Protein AF-0000000084588508 (afdb_homodimer)

Structure (mmCIF, N/CA/C/O backbone):
data_AF-0000000084588508-model_v1
#
loop_
_entity.id
_entity.type
_entity.pdbx_description
1 polymer 'Branched-chain alpha-keto acid dehydrogenase E1-alpha subunit'
#
loop_
_atom_site.group_PDB
_atom_site.id
_atom_site.type_symbol
_atom_site.label_atom_id
_atom_site.label_alt_id
_atom_site.label_comp_id
_atom_site.label_asym_id
_atom_site.label_entity_id
_atom_site.label_seq_id
_atom_site.pdbx_PDB_ins_code
_atom_site.Cartn_x
_atom_site.Cartn_y
_atom_site.Cartn_z
_atom_site.occupancy
_atom_site.B_iso_or_equiv
_atom_site.auth_seq_id
_atom_site.auth_comp_id
_atom_site.auth_asym_id
_atom_site.auth_atom_id
_atom_site.pdbx_PDB_model_num
ATOM 1 N N . MET A 1 1 ? 39.125 -33.344 29.516 1 27.39 1 MET A N 1
ATOM 2 C CA . MET A 1 1 ? 38.094 -32.531 30.172 1 27.39 1 MET A CA 1
ATOM 3 C C . MET A 1 1 ? 37.688 -31.375 29.266 1 27.39 1 MET A C 1
ATOM 5 O O . MET A 1 1 ? 38.312 -30.328 29.234 1 27.39 1 MET A O 1
ATOM 9 N N . TYR A 1 2 ? 37.188 -31.625 28.031 1 29.67 2 TYR A N 1
ATOM 10 C CA . TYR A 1 2 ? 36.844 -30.734 26.938 1 29.67 2 TYR A CA 1
ATOM 11 C C . TYR A 1 2 ? 35.656 -29.844 27.297 1 29.67 2 TYR A C 1
ATOM 13 O O . TYR A 1 2 ? 34.562 -30.344 27.547 1 29.67 2 TYR A O 1
ATOM 21 N N . ASP A 1 3 ? 35.969 -28.688 28.031 1 30 3 ASP A N 1
ATOM 22 C CA . ASP A 1 3 ? 35 -27.672 28.484 1 30 3 ASP A CA 1
ATOM 23 C C . ASP A 1 3 ? 34.25 -27.078 27.297 1 30 3 ASP A C 1
ATOM 25 O O . ASP A 1 3 ? 34.844 -26.484 26.406 1 30 3 ASP A O 1
ATOM 29 N N . GLY A 1 4 ? 33.219 -27.719 26.781 1 28.28 4 GLY A N 1
ATOM 30 C CA . GLY A 1 4 ? 32.281 -27.281 25.75 1 28.28 4 GLY A CA 1
ATOM 31 C C . GLY A 1 4 ? 31.672 -25.922 26.047 1 28.28 4 GLY A C 1
ATOM 32 O O . GLY A 1 4 ? 30.797 -25.797 26.906 1 28.28 4 GLY A O 1
ATOM 33 N N . MET A 1 5 ? 32.5 -24.828 25.969 1 29.69 5 MET A N 1
ATOM 34 C CA . MET A 1 5 ? 31.969 -23.469 26.078 1 29.69 5 MET A CA 1
ATOM 35 C C . MET A 1 5 ? 30.766 -23.266 25.156 1 29.69 5 MET A C 1
ATOM 37 O O . MET A 1 5 ? 30.891 -23.391 23.938 1 29.69 5 MET A O 1
ATOM 41 N N . GLN A 1 6 ? 29.609 -23.578 25.609 1 28.7 6 GLN A N 1
ATOM 42 C CA . GLN A 1 6 ? 28.359 -23.234 24.953 1 28.7 6 GLN A CA 1
ATOM 43 C C . GLN A 1 6 ? 28.281 -21.75 24.641 1 28.7 6 GLN A C 1
ATOM 45 O O . GLN A 1 6 ? 28.266 -20.922 25.547 1 28.7 6 GLN A O 1
ATOM 50 N N . LEU A 1 7 ? 28.828 -21.234 23.578 1 26.86 7 LEU A N 1
ATOM 51 C CA . LEU A 1 7 ? 28.625 -19.859 23.109 1 26.86 7 LEU A CA 1
ATOM 52 C C . LEU A 1 7 ? 27.141 -19.531 23.031 1 26.86 7 LEU A C 1
ATOM 54 O O . LEU A 1 7 ? 26.391 -20.172 22.312 1 26.86 7 LEU A O 1
ATOM 58 N N . ARG A 1 8 ? 26.594 -19.047 24.141 1 29.55 8 ARG A N 1
ATOM 59 C CA . ARG A 1 8 ? 25.297 -18.375 24.125 1 29.55 8 ARG A CA 1
ATOM 60 C C . ARG A 1 8 ? 25.234 -17.344 23 1 29.55 8 ARG A C 1
ATOM 62 O O . ARG A 1 8 ? 25.953 -16.328 23.047 1 29.55 8 ARG A O 1
ATOM 69 N N . ILE A 1 9 ? 25.125 -17.797 21.844 1 29.19 9 ILE A N 1
ATOM 70 C CA . ILE A 1 9 ? 24.781 -16.797 20.844 1 29.19 9 ILE A CA 1
ATOM 71 C C . ILE A 1 9 ? 23.641 -15.922 21.375 1 29.19 9 ILE A C 1
ATOM 73 O O . ILE A 1 9 ? 22.562 -16.422 21.719 1 29.19 9 ILE A O 1
ATOM 77 N N . SER A 1 10 ? 24 -14.898 22.062 1 28.86 10 SER A N 1
ATOM 78 C CA . SER A 1 10 ? 23.031 -13.859 22.422 1 28.86 10 SER A CA 1
ATOM 79 C C . SER A 1 10 ? 22.031 -13.617 21.297 1 28.86 10 SER A C 1
ATOM 81 O O . SER A 1 10 ? 22.422 -13.367 20.156 1 28.86 10 SER A O 1
ATOM 83 N N . CYS A 1 11 ? 21.047 -14.352 21.266 1 30.27 11 CYS A N 1
ATOM 84 C CA . CYS A 1 11 ? 19.891 -13.945 20.5 1 30.27 11 CYS A CA 1
ATOM 85 C C . CYS A 1 11 ? 19.703 -12.43 20.531 1 30.27 11 CYS A C 1
ATOM 87 O O . CYS A 1 11 ? 19.516 -11.852 21.609 1 30.27 11 CYS A O 1
ATOM 89 N N . SER A 1 12 ? 20.531 -11.656 19.812 1 33.53 12 SER A N 1
ATOM 90 C CA . SER A 1 12 ? 20.281 -10.227 19.703 1 33.53 12 SER A CA 1
ATOM 91 C C . SER A 1 12 ? 18.781 -9.922 19.812 1 33.53 12 SER A C 1
ATOM 93 O O . SER A 1 12 ? 17.969 -10.555 19.141 1 33.53 12 SER A O 1
ATOM 95 N N . ASN A 1 13 ? 18.266 -9.656 20.938 1 35.69 13 ASN A N 1
ATOM 96 C CA . ASN A 1 13 ? 16.984 -9.016 21.25 1 35.69 13 ASN A CA 1
ATOM 97 C C . ASN A 1 13 ? 16.516 -8.109 20.109 1 35.69 13 ASN A C 1
ATOM 99 O O . ASN A 1 13 ? 17.109 -7.051 19.875 1 35.69 13 ASN A O 1
ATOM 103 N N . SER A 1 14 ? 16.312 -8.57 18.969 1 41.28 14 SER A N 1
ATOM 104 C CA . SER A 1 14 ? 15.695 -7.73 17.953 1 41.28 14 SER A CA 1
ATOM 105 C C . SER A 1 14 ? 14.727 -6.73 18.578 1 41.28 14 SER A C 1
ATOM 107 O O . SER A 1 14 ? 13.672 -7.113 19.094 1 41.28 14 SER A O 1
ATOM 109 N N . THR A 1 15 ? 15.125 -5.867 19.453 1 47.62 15 THR A N 1
ATOM 110 C CA . THR A 1 15 ? 14.367 -4.738 19.984 1 47.62 15 THR A CA 1
ATOM 111 C C . THR A 1 15 ? 13.391 -4.199 18.938 1 47.62 15 THR A C 1
ATOM 113 O O . THR A 1 15 ? 13.797 -3.875 17.828 1 47.62 15 THR A O 1
ATOM 116 N N . SER A 1 16 ? 12.211 -4.648 18.953 1 58.59 16 SER A N 1
ATOM 117 C CA . SER A 1 16 ? 11.102 -4.211 18.125 1 58.59 16 SER A CA 1
ATOM 118 C C . SER A 1 16 ? 11.133 -2.701 17.906 1 58.59 16 SER A C 1
ATOM 120 O O . SER A 1 16 ? 11.086 -1.929 18.859 1 58.59 16 SER A O 1
ATOM 122 N N . VAL A 1 17 ? 11.609 -2.244 16.766 1 75.06 17 VAL A N 1
ATOM 123 C CA . VAL A 1 17 ? 11.633 -0.84 16.375 1 75.06 17 VAL A CA 1
ATOM 124 C C . VAL A 1 17 ? 10.211 -0.32 16.203 1 75.06 17 VAL A C 1
ATOM 126 O O . VAL A 1 17 ? 9.398 -0.93 15.508 1 75.06 17 VAL A O 1
ATOM 129 N N . MET A 1 18 ? 9.867 0.634 17.016 1 87.62 18 MET A N 1
ATOM 130 C CA . MET A 1 18 ? 8.523 1.213 16.984 1 87.62 18 MET A CA 1
ATOM 131 C C . MET A 1 18 ? 8.336 2.088 15.742 1 87.62 18 MET A C 1
ATOM 133 O O . MET A 1 18 ? 9.219 2.875 15.398 1 87.62 18 MET A O 1
ATOM 137 N N . GLU A 1 19 ? 7.238 1.854 15.062 1 93.81 19 GLU A N 1
ATOM 138 C CA . GLU A 1 19 ? 6.863 2.66 13.906 1 93.81 19 GLU A CA 1
ATOM 139 C C . GLU A 1 19 ? 5.449 3.209 14.047 1 93.81 19 GLU A C 1
ATOM 141 O O . GLU A 1 19 ? 4.578 2.557 14.625 1 93.81 19 GLU A O 1
ATOM 146 N N . LEU A 1 20 ? 5.258 4.418 13.672 1 97.38 20 LEU A N 1
ATOM 147 C CA . LEU A 1 20 ? 3.939 5.027 13.547 1 97.38 20 LEU A CA 1
ATOM 148 C C . LEU A 1 20 ? 3.697 5.52 12.125 1 97.38 20 LEU A C 1
ATOM 150 O O . LEU A 1 20 ? 4.52 6.25 11.57 1 97.38 20 LEU A O 1
ATOM 154 N N . THR A 1 21 ? 2.672 5.039 11.531 1 98.62 21 THR A N 1
ATOM 155 C CA . THR A 1 21 ? 2.262 5.516 10.211 1 98.62 21 THR A CA 1
ATOM 156 C C . THR A 1 21 ? 1.101 6.5 10.336 1 98.62 21 THR A C 1
ATOM 158 O O . THR A 1 21 ? 0.032 6.148 10.836 1 98.62 21 THR A O 1
ATOM 161 N N . ILE A 1 22 ? 1.321 7.715 9.883 1 98.94 22 ILE A N 1
ATOM 162 C CA . ILE A 1 22 ? 0.35 8.797 9.945 1 98.94 22 ILE A CA 1
ATOM 163 C C . ILE A 1 22 ? -0.125 9.148 8.539 1 98.94 22 ILE A C 1
ATOM 165 O O . ILE A 1 22 ? 0.679 9.227 7.609 1 98.94 22 ILE A O 1
ATOM 169 N N . ALA A 1 23 ? -1.487 9.383 8.398 1 98.94 23 ALA A N 1
ATOM 170 C CA . ALA A 1 23 ? -1.997 9.68 7.062 1 98.94 23 ALA A CA 1
ATOM 171 C C . ALA A 1 23 ? -2.963 10.859 7.098 1 98.94 23 ALA A C 1
ATOM 173 O O . ALA A 1 23 ? -3.504 11.203 8.156 1 98.94 23 ALA A O 1
ATOM 174 N N . SER A 1 24 ? -3.094 11.531 5.992 1 98.94 24 SER A N 1
ATOM 175 C CA . SER A 1 24 ? -4.047 12.602 5.719 1 98.94 24 SER A CA 1
ATOM 176 C C . SER A 1 24 ? -4.824 12.336 4.438 1 98.94 24 SER A C 1
ATOM 178 O O . SER A 1 24 ? -4.25 11.898 3.436 1 98.94 24 SER A O 1
ATOM 180 N N . PHE A 1 25 ? -6.145 12.57 4.516 1 98.94 25 PHE A N 1
ATOM 181 C CA . PHE A 1 25 ? -6.945 12.305 3.326 1 98.94 25 PHE A CA 1
ATOM 182 C C . PHE A 1 25 ? -8.172 13.203 3.285 1 98.94 25 PHE A C 1
ATOM 184 O O . PHE A 1 25 ? -9.125 12.992 4.039 1 98.94 25 PHE A O 1
ATOM 191 N N . ASN A 1 26 ? -8.125 14.211 2.396 1 98.94 26 ASN A N 1
ATOM 192 C CA . ASN A 1 26 ? -9.359 14.914 2.043 1 98.94 26 ASN A CA 1
ATOM 193 C C . ASN A 1 26 ? -10.266 14.047 1.174 1 98.94 26 ASN A C 1
ATOM 195 O O . ASN A 1 26 ? -9.906 13.703 0.046 1 98.94 26 ASN A O 1
ATOM 199 N N . ILE A 1 27 ? -11.445 13.727 1.693 1 98.75 27 ILE A N 1
ATOM 200 C CA . ILE A 1 27 ? -12.219 12.672 1.05 1 98.75 27 ILE A CA 1
ATOM 201 C C . ILE A 1 27 ? -13.375 13.281 0.261 1 98.75 27 ILE A C 1
ATOM 203 O O . ILE A 1 27 ? -14.258 12.562 -0.217 1 98.75 27 ILE A O 1
ATOM 207 N N . ARG A 1 28 ? -13.359 14.633 0.079 1 98.44 28 ARG A N 1
ATOM 208 C CA . ARG A 1 28 ? -14.43 15.336 -0.619 1 98.44 28 ARG A CA 1
ATOM 209 C C . ARG A 1 28 ? -15.773 15.102 0.058 1 98.44 28 ARG A C 1
ATOM 211 O O . ARG A 1 28 ? -16.188 13.961 0.242 1 98.44 28 ARG A O 1
ATOM 218 N N . TYR A 1 29 ? -16.484 16.141 0.409 1 97.94 29 TYR A N 1
ATOM 219 C CA . TYR A 1 29 ? -17.75 16.031 1.117 1 97.94 29 TYR A CA 1
ATOM 220 C C . TYR A 1 29 ? -18.812 15.391 0.238 1 97.94 29 TYR A C 1
ATOM 222 O O . TYR A 1 29 ? -18.703 15.391 -0.99 1 97.94 29 TYR A O 1
ATOM 230 N N . ASP A 1 30 ? -19.797 14.836 0.858 1 97.62 30 ASP A N 1
ATOM 231 C CA . ASP A 1 30 ? -20.953 14.242 0.19 1 97.62 30 ASP A CA 1
ATOM 232 C C . ASP A 1 30 ? -21.875 15.312 -0.376 1 97.62 30 ASP A C 1
ATOM 234 O O . ASP A 1 30 ? -22.703 15.875 0.35 1 97.62 30 ASP A O 1
ATOM 238 N N . THR A 1 31 ? -21.859 15.414 -1.653 1 94.62 31 THR A N 1
ATOM 239 C CA . THR A 1 31 ? -22.672 16.453 -2.293 1 94.62 31 THR A CA 1
ATOM 240 C C . THR A 1 31 ? -24.141 16.047 -2.305 1 94.62 31 THR A C 1
ATOM 242 O O . THR A 1 31 ? -25.016 16.859 -2.621 1 94.62 31 THR A O 1
ATOM 245 N N . GLN A 1 32 ? -24.453 14.836 -1.958 1 91.94 32 GLN A N 1
ATOM 246 C CA . GLN A 1 32 ? -25.828 14.336 -1.936 1 91.94 32 GLN A CA 1
ATOM 247 C C . GLN A 1 32 ? -26.219 13.859 -0.54 1 91.94 32 GLN A C 1
ATOM 249 O O . GLN A 1 32 ? -26.922 12.859 -0.395 1 91.94 32 GLN A O 1
ATOM 254 N N . ALA A 1 33 ? -25.812 14.508 0.363 1 89 33 ALA A N 1
ATOM 255 C CA . ALA A 1 33 ? -26.016 14.102 1.752 1 89 33 ALA A CA 1
ATOM 256 C C . ALA A 1 33 ? -27.5 14.086 2.109 1 89 33 ALA A C 1
ATOM 258 O O . ALA A 1 33 ? -27.906 13.477 3.102 1 89 33 ALA A O 1
ATOM 259 N N . PHE A 1 34 ? -28.281 14.703 1.353 1 85.94 34 PHE A N 1
ATOM 260 C CA . PHE A 1 34 ? -29.719 14.734 1.608 1 85.94 34 PHE A CA 1
ATOM 261 C C . PHE A 1 34 ? -30.375 13.445 1.142 1 85.94 34 PHE A C 1
ATOM 263 O O . PHE A 1 34 ? -31.516 13.156 1.505 1 85.94 34 PHE A O 1
ATOM 270 N N . ASN A 1 35 ? -29.734 12.648 0.312 1 83.81 35 ASN A N 1
ATOM 271 C CA . ASN A 1 35 ? -30.203 11.352 -0.171 1 83.81 35 ASN A CA 1
ATOM 272 C C . ASN A 1 35 ? -29.234 10.227 0.219 1 83.81 35 ASN A C 1
ATOM 274 O O . ASN A 1 35 ? -28.562 9.664 -0.637 1 83.81 35 ASN A O 1
ATOM 278 N N . ILE A 1 36 ? -29.406 9.906 1.464 1 83.69 36 ILE A N 1
ATOM 279 C CA . ILE A 1 36 ? -28.453 8.953 2.008 1 83.69 36 ILE A CA 1
ATOM 280 C C . ILE A 1 36 ? -28.766 7.551 1.489 1 83.69 36 ILE A C 1
ATOM 282 O O . ILE A 1 36 ? -29.922 7.121 1.503 1 83.69 36 ILE A O 1
ATOM 286 N N . VAL A 1 37 ? -27.781 6.914 0.982 1 84.69 37 VAL A N 1
ATOM 287 C CA . VAL A 1 37 ? -27.828 5.512 0.578 1 84.69 37 VAL A CA 1
ATOM 288 C C . VAL A 1 37 ? -27.109 4.648 1.604 1 84.69 37 VAL A C 1
ATOM 290 O O . VAL A 1 37 ? -25.891 4.754 1.758 1 84.69 37 VAL A O 1
ATOM 293 N N . PRO A 1 38 ? -27.828 3.766 2.285 1 86.12 38 PRO A N 1
ATOM 294 C CA . PRO A 1 38 ? -27.172 2.936 3.291 1 86.12 38 PRO A CA 1
ATOM 295 C C . PRO A 1 38 ? -26.109 2.01 2.689 1 86.12 38 PRO A C 1
ATOM 297 O O . PRO A 1 38 ? -26.25 1.577 1.542 1 86.12 38 PRO A O 1
ATOM 300 N N . ILE A 1 39 ? -25.156 1.765 3.5 1 85.88 39 ILE A N 1
ATOM 301 C CA . ILE A 1 39 ? -24.141 0.815 3.078 1 85.88 39 ILE A CA 1
ATOM 302 C C . ILE A 1 39 ? -24.781 -0.523 2.73 1 85.88 39 ILE A C 1
ATOM 304 O O . ILE A 1 39 ? -25.641 -1.015 3.469 1 85.88 39 ILE A O 1
ATOM 308 N N . GLY A 1 40 ? -24.312 -1.125 1.69 1 77.5 40 GLY A N 1
ATOM 309 C CA . GLY A 1 40 ? -24.875 -2.398 1.26 1 77.5 40 GLY A CA 1
ATOM 310 C C . GLY A 1 40 ? -26.047 -2.25 0.312 1 77.5 40 GLY A C 1
ATOM 311 O O . GLY A 1 40 ? -26.484 -3.227 -0.293 1 77.5 40 GLY A O 1
ATOM 312 N N . SER A 1 41 ? -26.562 -1.061 0.189 1 73.38 41 SER A N 1
ATOM 313 C CA . SER A 1 41 ? -27.719 -0.815 -0.666 1 73.38 41 SER A CA 1
ATOM 314 C C . SER A 1 41 ? -27.312 -0.141 -1.971 1 73.38 41 SER A C 1
ATOM 316 O O . SER A 1 41 ? -28.125 0.515 -2.619 1 73.38 41 SER A O 1
ATOM 318 N N . GLU A 1 42 ? -26.016 -0.138 -2.156 1 67 42 GLU A N 1
ATOM 319 C CA . GLU A 1 42 ? -25.5 0.588 -3.311 1 67 42 GLU A CA 1
ATOM 320 C C . GLU A 1 42 ? -25.969 -0.044 -4.617 1 67 42 GLU A C 1
ATOM 322 O O . GLU A 1 42 ? -25.922 0.59 -5.672 1 67 42 GLU A O 1
ATOM 327 N N . GLY A 1 43 ? -26.953 -1.008 -4.461 1 56.78 43 GLY A N 1
ATOM 328 C CA . GLY A 1 43 ? -27.375 -1.735 -5.652 1 56.78 43 GLY A CA 1
ATOM 329 C C . GLY A 1 43 ? -26.203 -2.359 -6.398 1 56.78 43 GLY A C 1
ATOM 330 O O . GLY A 1 43 ? -25.094 -2.461 -5.863 1 56.78 43 GLY A O 1
ATOM 331 N N . ASP A 1 44 ? -26.516 -2.992 -7.602 1 48.16 44 ASP A N 1
ATOM 332 C CA . ASP A 1 44 ? -25.547 -3.641 -8.484 1 48.16 44 ASP A CA 1
ATOM 333 C C . ASP A 1 44 ? -24.484 -2.646 -8.969 1 48.16 44 ASP A C 1
ATOM 335 O O . ASP A 1 44 ? -23.812 -2.889 -9.969 1 48.16 44 ASP A O 1
ATOM 339 N N . ILE A 1 45 ? -24.531 -1.638 -8.375 1 45.81 45 ILE A N 1
ATOM 340 C CA . ILE A 1 45 ? -23.703 -0.615 -9 1 45.81 45 ILE A CA 1
ATOM 341 C C . ILE A 1 45 ? -22.219 -0.91 -8.727 1 45.81 45 ILE A C 1
ATOM 343 O O . ILE A 1 45 ? -21.672 -0.445 -7.727 1 45.81 45 ILE A O 1
ATOM 347 N N . ILE A 1 46 ? -21.922 -2.115 -8.711 1 48.78 46 ILE A N 1
ATOM 348 C CA . ILE A 1 46 ? -20.469 -2.23 -8.867 1 48.78 46 ILE A CA 1
ATOM 349 C C . ILE A 1 46 ? -20 -1.328 -10 1 48.78 46 ILE A C 1
ATOM 351 O O . ILE A 1 46 ? -20.438 -1.475 -11.141 1 48.78 46 ILE A O 1
ATOM 355 N N . PRO A 1 47 ? -19.484 -0.161 -9.562 1 52.41 47 PRO A N 1
ATOM 356 C CA . PRO A 1 47 ? -19.109 0.693 -10.688 1 52.41 47 PRO A CA 1
ATOM 357 C C . PRO A 1 47 ? -18.438 -0.088 -11.82 1 52.41 47 PRO A C 1
ATOM 359 O O . PRO A 1 47 ? -17.641 -0.986 -11.562 1 52.41 47 PRO A O 1
ATOM 362 N N . GLN A 1 48 ? -19.234 -0.21 -12.891 1 51.03 48 GLN A N 1
ATOM 363 C CA . GLN A 1 48 ? -18.609 -0.793 -14.086 1 51.03 48 GLN A CA 1
ATOM 364 C C . GLN A 1 48 ? -17.234 -0.2 -14.336 1 51.03 48 GLN A C 1
ATOM 366 O O . GLN A 1 48 ? -17.062 1.021 -14.305 1 51.03 48 GLN A O 1
ATOM 371 N N . VAL A 1 49 ? -16.297 -0.96 -13.891 1 51.91 49 VAL A N 1
ATOM 372 C CA . VAL A 1 49 ? -14.914 -0.582 -14.188 1 51.91 49 VAL A CA 1
ATOM 373 C C . VAL A 1 49 ? -14.641 -0.734 -15.68 1 51.91 49 VAL A C 1
ATOM 375 O O . VAL A 1 49 ? -14.914 -1.787 -16.266 1 51.91 49 VAL A O 1
ATOM 378 N N . ASN A 1 50 ? -14.625 0.415 -16.359 1 51.97 50 ASN A N 1
ATOM 379 C CA . ASN A 1 50 ? -14.156 0.364 -17.75 1 51.97 50 ASN A CA 1
ATOM 380 C C . ASN A 1 50 ? -12.633 0.435 -17.812 1 51.97 50 ASN A C 1
ATOM 382 O O . ASN A 1 50 ? -12.039 1.485 -17.547 1 51.97 50 ASN A O 1
ATOM 386 N N . VAL A 1 51 ? -12.062 -0.719 -18 1 55 51 VAL A N 1
ATOM 387 C CA . VAL A 1 51 ? -10.609 -0.84 -18.016 1 55 51 VAL A CA 1
ATOM 388 C C . VAL A 1 51 ? -10.031 -0.018 -19.172 1 55 51 VAL A C 1
ATOM 390 O O . VAL A 1 51 ? -8.828 0.279 -19.188 1 55 51 VAL A O 1
ATOM 393 N N . SER A 1 52 ? -10.93 0.309 -20.062 1 55.16 52 SER A N 1
ATOM 394 C CA . SER A 1 52 ? -10.383 0.911 -21.266 1 55.16 52 SER A CA 1
ATOM 395 C C . SER A 1 52 ? -10.391 2.434 -21.188 1 55.16 52 SER A C 1
ATOM 397 O O . SER A 1 52 ? -9.648 3.105 -21.906 1 55.16 52 SER A O 1
ATOM 399 N N . ASN A 1 53 ? -11.32 2.898 -20.266 1 60.25 53 ASN A N 1
ATOM 400 C CA . ASN A 1 53 ? -11.391 4.355 -20.312 1 60.25 53 ASN A CA 1
ATOM 401 C C . ASN A 1 53 ? -11.398 4.957 -18.906 1 60.25 53 ASN A C 1
ATOM 403 O O . ASN A 1 53 ? -12.148 4.512 -18.031 1 60.25 53 ASN A O 1
ATOM 407 N N . VAL A 1 54 ? -10.414 5.887 -18.781 1 63.59 54 VAL A N 1
ATOM 408 C CA . VAL A 1 54 ? -10.398 6.668 -17.547 1 63.59 54 VAL A CA 1
ATOM 409 C C . VAL A 1 54 ? -11.695 7.469 -17.438 1 63.59 54 VAL A C 1
ATOM 411 O O . VAL A 1 54 ? -12.102 8.141 -18.391 1 63.59 54 VAL A O 1
ATOM 414 N N . GLU A 1 55 ? -12.375 7.262 -16.375 1 74.19 55 GLU A N 1
ATOM 415 C CA . GLU A 1 55 ? -13.578 8.039 -16.109 1 74.19 55 GLU A CA 1
ATOM 416 C C . GLU A 1 55 ? -13.266 9.305 -15.328 1 74.19 55 GLU A C 1
ATOM 418 O O . GLU A 1 55 ? -12.547 9.25 -14.32 1 74.19 55 GLU A O 1
ATOM 423 N N . TRP A 1 56 ? -13.695 10.398 -15.945 1 83.12 56 TRP A N 1
ATOM 424 C CA . TRP A 1 56 ? -13.539 11.68 -15.258 1 83.12 56 TRP A CA 1
ATOM 425 C C . TRP A 1 56 ? -14.867 12.156 -14.672 1 83.12 56 TRP A C 1
ATOM 427 O O . TRP A 1 56 ? -15.93 11.695 -15.086 1 83.12 56 TRP A O 1
ATOM 437 N N . GLY A 1 57 ? -14.742 13.008 -13.656 1 89.06 57 GLY A N 1
ATOM 438 C CA . GLY A 1 57 ? -15.922 13.523 -12.984 1 89.06 57 GLY A CA 1
ATOM 439 C C . GLY A 1 57 ? -16.094 12.977 -11.578 1 89.06 57 GLY A C 1
ATOM 440 O O . GLY A 1 57 ? -15.508 11.953 -11.234 1 89.06 57 GLY A O 1
ATOM 441 N N . GLU A 1 58 ? -16.938 13.68 -10.844 1 92.25 58 GLU A N 1
ATOM 442 C CA . GLU A 1 58 ? -17.188 13.289 -9.461 1 92.25 58 GLU A CA 1
ATOM 443 C C . GLU A 1 58 ? -18.359 12.297 -9.383 1 92.25 58 GLU A C 1
ATOM 445 O O . GLU A 1 58 ? -19.453 12.586 -9.859 1 92.25 58 GLU A O 1
ATOM 450 N N . ARG A 1 59 ? -18.078 11.188 -8.75 1 89.5 59 ARG A N 1
ATOM 451 C CA . ARG A 1 59 ? -19.156 10.258 -8.414 1 89.5 59 ARG A CA 1
ATOM 452 C C . ARG A 1 59 ? -19.719 10.555 -7.035 1 89.5 59 ARG A C 1
ATOM 454 O O . ARG A 1 59 ? -19.047 11.156 -6.195 1 89.5 59 ARG A O 1
ATOM 461 N N . PRO A 1 60 ? -20.969 10.117 -6.844 1 91.25 60 PRO A N 1
ATOM 462 C CA . PRO A 1 60 ? -21.547 10.336 -5.516 1 91.25 60 PRO A CA 1
ATOM 463 C C . PRO A 1 60 ? -20.812 9.562 -4.422 1 91.25 60 PRO A C 1
ATOM 465 O O . PRO A 1 60 ? -20.203 8.516 -4.695 1 91.25 60 PRO A O 1
ATOM 468 N N . TRP A 1 61 ? -20.938 10.062 -3.232 1 94.62 61 TRP A N 1
ATOM 469 C CA . TRP A 1 61 ? -20.25 9.492 -2.078 1 94.62 61 TRP A CA 1
ATOM 470 C C . TRP A 1 61 ? -20.578 8.008 -1.929 1 94.62 61 TRP A C 1
ATOM 472 O O . TRP A 1 61 ? -19.672 7.203 -1.665 1 94.62 61 TRP A O 1
ATOM 482 N N . TYR A 1 62 ? -21.75 7.645 -2.094 1 91.5 62 TYR A N 1
ATOM 483 C CA . TYR A 1 62 ? -22.156 6.266 -1.839 1 91.5 62 TYR A CA 1
ATOM 484 C C . TYR A 1 62 ? -21.453 5.305 -2.783 1 91.5 62 TYR A C 1
ATOM 486 O O . TYR A 1 62 ? -21.375 4.102 -2.518 1 91.5 62 TYR A O 1
ATOM 494 N N . GLN A 1 63 ? -20.891 5.801 -3.871 1 88.19 63 GLN A N 1
ATOM 495 C CA . GLN A 1 63 ? -20.125 4.969 -4.793 1 88.19 63 GLN A CA 1
ATOM 496 C C . GLN A 1 63 ? -18.641 5.031 -4.48 1 88.19 63 GLN A C 1
ATOM 498 O O . GLN A 1 63 ? -17.891 4.109 -4.812 1 88.19 63 GLN A O 1
ATOM 503 N N . ARG A 1 64 ? -18.172 6.121 -3.852 1 91.94 64 ARG A N 1
ATOM 504 C CA . ARG A 1 64 ? -16.75 6.348 -3.615 1 91.94 64 ARG A CA 1
ATOM 505 C C . ARG A 1 64 ? -16.312 5.762 -2.275 1 91.94 64 ARG A C 1
ATOM 507 O O . ARG A 1 64 ? -15.164 5.367 -2.109 1 91.94 64 ARG A O 1
ATOM 514 N N . ARG A 1 65 ? -17.234 5.66 -1.324 1 94.12 65 ARG A N 1
ATOM 515 C CA . ARG A 1 65 ? -16.906 5.387 0.071 1 94.12 65 ARG A CA 1
ATOM 516 C C . ARG A 1 65 ? -16.281 4 0.226 1 94.12 65 ARG A C 1
ATOM 518 O O . ARG A 1 65 ? -15.359 3.814 1.021 1 94.12 65 ARG A O 1
ATOM 525 N N . GLY A 1 66 ? -16.75 2.955 -0.521 1 91.38 66 GLY A N 1
ATOM 526 C CA . GLY A 1 66 ? -16.203 1.61 -0.431 1 91.38 66 GLY A CA 1
ATOM 527 C C . GLY A 1 66 ? -14.75 1.529 -0.84 1 91.38 66 GLY A C 1
ATOM 528 O O . GLY A 1 66 ? -13.883 1.197 -0.023 1 91.38 66 GLY A O 1
ATOM 529 N N . PRO A 1 67 ? -14.484 1.899 -2.105 1 91.62 67 PRO A N 1
ATOM 530 C CA . PRO A 1 67 ? -13.094 1.887 -2.561 1 91.62 67 PRO A CA 1
ATOM 531 C C . PRO A 1 67 ? -12.188 2.791 -1.725 1 91.62 67 PRO A C 1
ATOM 533 O O . PRO A 1 67 ? -11.023 2.467 -1.502 1 91.62 67 PRO A O 1
ATOM 536 N N . LEU A 1 68 ? -12.695 3.896 -1.278 1 94.88 68 LEU A N 1
ATOM 537 C CA . LEU A 1 68 ? -11.922 4.801 -0.432 1 94.88 68 LEU A CA 1
ATOM 538 C C . LEU A 1 68 ? -11.547 4.125 0.882 1 94.88 68 LEU A C 1
ATOM 540 O O . LEU A 1 68 ? -10.391 4.18 1.302 1 94.88 68 LEU A O 1
ATOM 544 N N . ALA A 1 69 ? -12.508 3.535 1.549 1 95.69 69 ALA A N 1
ATOM 545 C CA . ALA A 1 69 ? -12.242 2.818 2.793 1 95.69 69 ALA A CA 1
ATOM 546 C C . ALA A 1 69 ? -11.242 1.688 2.57 1 95.69 69 ALA A C 1
ATOM 548 O O . ALA A 1 69 ? -10.383 1.437 3.416 1 95.69 69 ALA A O 1
ATOM 549 N N . ASP A 1 70 ? -11.336 1.006 1.438 1 94.31 70 ASP A N 1
ATOM 550 C CA . ASP A 1 70 ? -10.414 -0.083 1.118 1 94.31 70 ASP A CA 1
ATOM 551 C C . ASP A 1 70 ? -8.984 0.428 0.983 1 94.31 70 ASP A C 1
ATOM 553 O O . ASP A 1 70 ? -8.039 -0.262 1.361 1 94.31 70 ASP A O 1
ATOM 557 N N . GLN A 1 71 ? -8.828 1.609 0.438 1 95.69 71 GLN A N 1
ATOM 558 C CA . GLN A 1 71 ? -7.496 2.207 0.348 1 95.69 71 GLN A CA 1
ATOM 559 C C . GLN A 1 71 ? -6.902 2.441 1.734 1 95.69 71 GLN A C 1
ATOM 561 O O . GLN A 1 71 ? -5.73 2.146 1.971 1 95.69 71 GLN A O 1
ATOM 566 N N . VAL A 1 72 ? -7.711 2.959 2.604 1 98.12 72 VAL A N 1
ATOM 567 C CA . VAL A 1 72 ? -7.266 3.225 3.967 1 98.12 72 VAL A CA 1
ATOM 568 C C . VAL A 1 72 ? -6.879 1.913 4.648 1 98.12 72 VAL A C 1
ATOM 570 O O . VAL A 1 72 ? -5.828 1.825 5.289 1 98.12 72 VAL A O 1
ATOM 573 N N . LEU A 1 73 ? -7.695 0.919 4.441 1 96.75 73 LEU A N 1
ATOM 574 C CA . LEU A 1 73 ? -7.445 -0.377 5.062 1 96.75 73 LEU A CA 1
ATOM 575 C C . LEU A 1 73 ? -6.199 -1.029 4.477 1 96.75 73 LEU A C 1
ATOM 577 O O . LEU A 1 73 ? -5.434 -1.675 5.199 1 96.75 73 LEU A O 1
ATOM 581 N N . TRP A 1 74 ? -6.023 -0.86 3.191 1 96.75 74 TRP A N 1
ATOM 582 C CA . TRP A 1 74 ? -4.844 -1.428 2.547 1 96.75 74 TRP A CA 1
ATOM 583 C C . TRP A 1 74 ? -3.57 -0.784 3.08 1 96.75 74 TRP A C 1
ATOM 585 O O . TRP A 1 74 ? -2.609 -1.48 3.416 1 96.75 74 TRP A O 1
ATOM 595 N N . GLU A 1 75 ? -3.568 0.554 3.18 1 97.44 75 GLU A N 1
ATOM 596 C CA . GLU A 1 75 ? -2.389 1.276 3.646 1 97.44 75 GLU A CA 1
ATOM 597 C C . GLU A 1 75 ? -2.217 1.137 5.156 1 97.44 75 GLU A C 1
ATOM 599 O O . GLU A 1 75 ? -1.12 1.337 5.684 1 97.44 75 GLU A O 1
ATOM 604 N N . SER A 1 76 ? -3.242 0.925 5.828 1 97.12 76 SER A N 1
ATOM 605 C CA . SER A 1 76 ? -3.309 0.577 7.242 1 97.12 76 SER A CA 1
ATOM 606 C C . SER A 1 76 ? -2.531 1.574 8.094 1 97.12 76 SER A C 1
ATOM 608 O O . SER A 1 76 ? -1.679 1.183 8.898 1 97.12 76 SER A O 1
ATOM 610 N N . PRO A 1 77 ? -2.77 2.873 7.965 1 98.69 77 PRO A N 1
ATOM 611 C CA . PRO A 1 77 ? -2.111 3.822 8.859 1 98.69 77 PRO A CA 1
ATOM 612 C C . PRO A 1 77 ? -2.492 3.609 10.328 1 98.69 77 PRO A C 1
ATOM 614 O O . PRO A 1 77 ? -3.576 3.096 10.617 1 98.69 77 PRO A O 1
ATOM 617 N N . SER A 1 78 ? -1.595 4.027 11.258 1 98.56 78 SER A N 1
ATOM 618 C CA . SER A 1 78 ? -1.89 4.02 12.688 1 98.56 78 SER A CA 1
ATOM 619 C C . SER A 1 78 ? -2.977 5.027 13.031 1 98.56 78 SER A C 1
ATOM 621 O O . SER A 1 78 ? -3.881 4.734 13.812 1 98.56 78 SER A O 1
ATOM 623 N N . VAL A 1 79 ? -2.811 6.188 12.484 1 98.94 79 VAL A N 1
ATOM 624 C CA . VAL A 1 79 ? -3.73 7.309 12.648 1 98.94 79 VAL A CA 1
ATOM 625 C C . VAL A 1 79 ? -3.926 8.023 11.312 1 98.94 79 VAL A C 1
ATOM 627 O O . VAL A 1 79 ? -2.971 8.195 10.547 1 98.94 79 VAL A O 1
ATOM 630 N N . ILE A 1 80 ? -5.168 8.398 11.023 1 98.94 80 ILE A N 1
ATOM 631 C CA . ILE A 1 80 ? -5.438 9.148 9.797 1 98.94 80 ILE A CA 1
ATOM 632 C C . ILE A 1 80 ? -6.367 10.32 10.102 1 98.94 80 ILE A C 1
ATOM 634 O O . ILE A 1 80 ? -7.336 10.172 10.852 1 98.94 80 ILE A O 1
ATOM 638 N N . GLY A 1 81 ? -6.004 11.508 9.641 1 98.94 81 GLY A N 1
ATOM 639 C CA . GLY A 1 81 ? -6.895 12.656 9.625 1 98.94 81 GLY A CA 1
ATOM 640 C C . GLY A 1 81 ? -7.637 12.812 8.312 1 98.94 81 GLY A C 1
ATOM 641 O O . GLY A 1 81 ? -7.02 12.852 7.242 1 98.94 81 GLY A O 1
ATOM 642 N N . PHE A 1 82 ? -8.938 12.898 8.406 1 98.94 82 PHE A N 1
ATOM 643 C CA . PHE A 1 82 ? -9.75 13.133 7.215 1 98.94 82 PHE A CA 1
ATOM 644 C C . PHE A 1 82 ? -10.219 14.586 7.156 1 98.94 82 PHE A C 1
ATOM 646 O O . PHE A 1 82 ? -10.383 15.234 8.195 1 98.94 82 PHE A O 1
ATOM 653 N N . GLN A 1 83 ? -10.375 15.109 5.93 1 98.94 83 GLN A N 1
ATOM 654 C CA . GLN A 1 83 ? -10.945 16.438 5.715 1 98.94 83 GLN A CA 1
ATOM 655 C C . GLN A 1 83 ? -12.18 16.359 4.828 1 98.94 83 GLN A C 1
ATOM 657 O O . GLN A 1 83 ? -12.383 15.375 4.113 1 98.94 83 GLN A O 1
ATOM 662 N N . GLU A 1 84 ? -13.023 17.375 4.934 1 98.81 84 GLU A N 1
ATOM 663 C CA . GLU A 1 84 ? -14.289 17.5 4.215 1 98.81 84 GLU A CA 1
ATOM 664 C C . GLU A 1 84 ? -15.234 16.344 4.543 1 98.81 84 GLU A C 1
ATOM 666 O O . GLU A 1 84 ? -15.805 15.734 3.641 1 98.81 84 GLU A O 1
ATOM 671 N N . VAL A 1 85 ? -15.391 16.141 5.828 1 98.88 85 VAL A N 1
ATOM 672 C CA . VAL A 1 85 ? -16.188 14.977 6.23 1 98.88 85 VAL A CA 1
ATOM 673 C C . VAL A 1 85 ? -17.516 15.445 6.824 1 98.88 85 VAL A C 1
ATOM 675 O O . VAL A 1 85 ? -17.531 16.078 7.883 1 98.88 85 VAL A O 1
ATOM 678 N N . LEU A 1 86 ? -18.578 15.109 6.184 1 98.62 86 LEU A N 1
ATOM 679 C CA . LEU A 1 86 ? -19.891 15.359 6.77 1 98.62 86 LEU A CA 1
ATOM 680 C C . LEU A 1 86 ? -20.25 14.289 7.785 1 98.62 86 LEU A C 1
ATOM 682 O O . LEU A 1 86 ? -19.609 13.234 7.836 1 98.62 86 LEU A O 1
ATOM 686 N N . TRP A 1 87 ? -21.25 14.602 8.594 1 97.75 87 TRP A N 1
ATOM 687 C CA . TRP A 1 87 ? -21.625 13.703 9.68 1 97.75 87 TRP A CA 1
ATOM 688 C C . TRP A 1 87 ? -21.969 12.32 9.148 1 97.75 87 TRP A C 1
ATOM 690 O O . TRP A 1 87 ? -21.594 11.305 9.734 1 97.75 87 TRP A O 1
ATOM 700 N N . ASN A 1 88 ? -22.734 12.211 8.07 1 97.38 88 ASN A N 1
ATOM 701 C CA . ASN A 1 88 ? -23.062 10.922 7.488 1 97.38 88 ASN A CA 1
ATOM 702 C C . ASN A 1 88 ? -21.812 10.172 7.031 1 97.38 88 ASN A C 1
ATOM 704 O O . ASN A 1 88 ? -21.766 8.945 7.102 1 97.38 88 ASN A O 1
ATOM 708 N N . GLN A 1 89 ? -20.875 10.898 6.562 1 98.5 89 GLN A N 1
ATOM 709 C CA . GLN A 1 89 ? -19.625 10.273 6.105 1 98.5 89 GLN A CA 1
ATOM 710 C C . GLN A 1 89 ? -18.828 9.727 7.277 1 98.5 89 GLN A C 1
ATOM 712 O O . GLN A 1 89 ? -18.141 8.711 7.141 1 98.5 89 GLN A O 1
ATOM 717 N N . ILE A 1 90 ? -18.875 10.414 8.43 1 98.5 90 ILE A N 1
ATOM 718 C CA . ILE A 1 90 ? -18.234 9.883 9.625 1 98.5 90 ILE A CA 1
ATOM 719 C C . ILE A 1 90 ? -18.797 8.508 9.953 1 98.5 90 ILE A C 1
ATOM 721 O O . ILE A 1 90 ? -18.047 7.562 10.203 1 98.5 90 ILE A O 1
ATOM 725 N N . GLY A 1 91 ? -20.062 8.438 9.977 1 97.56 91 GLY A N 1
ATOM 726 C CA . GLY A 1 91 ? -20.703 7.164 10.242 1 97.56 91 GLY A CA 1
ATOM 727 C C . GLY A 1 91 ? -20.328 6.086 9.242 1 97.56 91 GLY A C 1
ATOM 728 O O . GLY A 1 91 ? -20.047 4.949 9.617 1 97.56 91 GLY A O 1
ATOM 729 N N . ASP A 1 92 ? -20.375 6.457 7.957 1 97 92 ASP A N 1
ATOM 730 C CA . ASP A 1 92 ? -20 5.504 6.918 1 97 92 ASP A CA 1
ATOM 731 C C . ASP A 1 92 ? -18.562 5.012 7.117 1 97 92 ASP A C 1
ATOM 733 O O . ASP A 1 92 ? -18.297 3.811 7.016 1 97 92 ASP A O 1
ATOM 737 N N . LEU A 1 93 ? -17.656 5.914 7.395 1 98.19 93 LEU A N 1
ATOM 738 C CA . LEU A 1 93 ? -16.266 5.543 7.605 1 98.19 93 LEU A CA 1
ATOM 739 C C . LEU A 1 93 ? -16.125 4.621 8.812 1 98.19 93 LEU A C 1
ATOM 741 O O . LEU A 1 93 ? -15.398 3.631 8.758 1 98.19 93 LEU A O 1
ATOM 745 N N . ALA A 1 94 ? -16.797 4.965 9.875 1 97.62 94 ALA A N 1
ATOM 746 C CA . ALA A 1 94 ? -16.734 4.137 11.078 1 97.62 94 ALA A CA 1
ATOM 747 C C . ALA A 1 94 ? -17.203 2.711 10.781 1 97.62 94 ALA A C 1
ATOM 749 O O . ALA A 1 94 ? -16.594 1.747 11.25 1 97.62 94 ALA A O 1
ATOM 750 N N . GLU A 1 95 ? -18.172 2.613 10.039 1 95.19 95 GLU A N 1
ATOM 751 C CA . GLU A 1 95 ? -18.719 1.3 9.695 1 95.19 95 GLU A CA 1
ATOM 752 C C . GLU A 1 95 ? -17.781 0.554 8.75 1 95.19 95 GLU A C 1
ATOM 754 O O . GLU A 1 95 ? -17.484 -0.624 8.961 1 95.19 95 GLU A O 1
ATOM 759 N N . LEU A 1 96 ? -17.359 1.174 7.715 1 94.62 96 LEU A N 1
ATOM 760 C CA . LEU A 1 96 ? -16.578 0.536 6.664 1 94.62 96 LEU A CA 1
ATOM 761 C C . LEU A 1 96 ? -15.195 0.141 7.176 1 94.62 96 LEU A C 1
ATOM 763 O O . LEU A 1 96 ? -14.664 -0.9 6.789 1 94.62 96 LEU A O 1
ATOM 767 N N . LEU A 1 97 ? -14.586 0.973 8.008 1 96.44 97 LEU A N 1
ATOM 768 C CA . LEU A 1 97 ? -13.273 0.641 8.555 1 96.44 97 LEU A CA 1
ATOM 769 C C . LEU A 1 97 ? -13.391 -0.438 9.625 1 96.44 97 LEU A C 1
ATOM 771 O O . LEU A 1 97 ? -12.461 -1.221 9.828 1 96.44 97 LEU A O 1
ATOM 775 N N . GLY A 1 98 ? -14.469 -0.413 10.398 1 92.44 98 GLY A N 1
ATOM 776 C CA . GLY A 1 98 ? -14.82 -1.542 11.242 1 92.44 98 GLY A CA 1
ATOM 777 C C . GLY A 1 98 ? -14.352 -1.374 12.68 1 92.44 98 GLY A C 1
ATOM 778 O O . GLY A 1 98 ? -13.805 -0.333 13.039 1 92.44 98 GLY A O 1
ATOM 779 N N . GLU A 1 99 ? -14.484 -2.404 13.508 1 90.38 99 GLU A N 1
ATOM 780 C CA . GLU A 1 99 ? -14.344 -2.354 14.961 1 90.38 99 GLU A CA 1
ATOM 781 C C . GLU A 1 99 ? -12.883 -2.184 15.367 1 90.38 99 GLU A C 1
ATOM 783 O O . GLU A 1 99 ? -12.594 -1.765 16.484 1 90.38 99 GLU A O 1
ATOM 788 N N . GLY A 1 100 ? -12.039 -2.404 14.531 1 93.44 100 GLY A N 1
ATOM 789 C CA . GLY A 1 100 ? -10.633 -2.221 14.844 1 93.44 100 GLY A CA 1
ATOM 790 C C . GLY A 1 100 ? -10.203 -0.766 14.852 1 93.44 100 GLY A C 1
ATOM 791 O O . GLY A 1 100 ? -9.094 -0.44 15.273 1 93.44 100 GLY A O 1
ATOM 792 N N . TRP A 1 101 ? -11.133 0.097 14.453 1 97.31 101 TRP A N 1
ATOM 793 C CA . TRP A 1 101 ? -10.859 1.53 14.383 1 97.31 101 TRP A CA 1
ATOM 794 C C . TRP A 1 101 ? -11.766 2.299 15.344 1 97.31 101 TRP A C 1
ATOM 796 O O . TRP A 1 101 ? -12.859 1.837 15.688 1 97.31 101 TRP A O 1
ATOM 806 N N . ASP A 1 102 ? -11.266 3.371 15.867 1 98.44 102 ASP A N 1
ATOM 807 C CA . ASP A 1 102 ? -12.055 4.367 16.578 1 98.44 102 ASP A CA 1
ATOM 808 C C . ASP A 1 102 ? -11.844 5.762 15.992 1 98.44 102 ASP A C 1
ATOM 810 O O . ASP A 1 102 ? -11.094 5.93 15.039 1 98.44 102 ASP A O 1
ATOM 814 N N . TRP A 1 103 ? -12.68 6.727 16.438 1 98.81 103 TRP A N 1
ATOM 815 C CA . TRP A 1 103 ? -12.57 8.062 15.867 1 98.81 103 TRP A CA 1
ATOM 816 C C . TRP A 1 103 ? -12.977 9.125 16.891 1 98.81 103 TRP A C 1
ATOM 818 O O . TRP A 1 103 ? -13.57 8.805 17.922 1 98.81 103 TRP A O 1
ATOM 828 N N . THR A 1 104 ? -12.492 10.383 16.609 1 98.88 104 THR A N 1
ATOM 829 C CA . THR A 1 104 ? -12.938 11.578 17.328 1 98.88 104 THR A CA 1
ATOM 830 C C . THR A 1 104 ? -13.094 12.75 16.359 1 98.88 104 THR A C 1
ATOM 832 O O . THR A 1 104 ? -12.461 12.781 15.305 1 98.88 104 THR A O 1
ATOM 835 N N . GLY A 1 105 ? -13.977 13.664 16.672 1 98.62 105 GLY A N 1
ATOM 836 C CA . GLY A 1 105 ? -14.172 14.859 15.867 1 98.62 105 GLY A CA 1
ATOM 837 C C . GLY A 1 105 ? -15.562 15.453 16 1 98.62 105 GLY A C 1
ATOM 838 O O . GLY A 1 105 ? -16.484 14.781 16.484 1 98.62 105 GLY A O 1
ATOM 839 N N . VAL A 1 106 ? -15.695 16.734 15.695 1 98.62 106 VAL A N 1
ATOM 840 C CA . VAL A 1 106 ? -16.969 17.469 15.625 1 98.62 106 VAL A CA 1
ATOM 841 C C . VAL A 1 106 ? -17.031 18.25 14.312 1 98.62 106 VAL A C 1
ATOM 843 O O . VAL A 1 106 ? -16.016 18.484 13.664 1 98.62 106 VAL A O 1
ATOM 846 N N . CYS A 1 107 ? -18.25 18.609 13.961 1 98.69 107 CYS A N 1
ATOM 847 C CA . CYS A 1 107 ? -18.438 19.375 12.734 1 98.69 107 CYS A CA 1
ATOM 848 C C . CYS A 1 107 ? -18.219 20.859 12.969 1 98.69 107 CYS A C 1
ATOM 850 O O . CYS A 1 107 ? -18.578 21.391 14.031 1 98.69 107 CYS A O 1
ATOM 852 N N . ARG A 1 108 ? -17.766 21.547 11.961 1 98.62 108 ARG A N 1
ATOM 853 C CA . ARG A 1 108 ? -17.141 22.859 12.117 1 98.62 108 ARG A CA 1
ATOM 854 C C . ARG A 1 108 ? -18.188 23.938 12.359 1 98.62 108 ARG A C 1
ATOM 856 O O . ARG A 1 108 ? -17.891 24.969 12.969 1 98.62 108 ARG A O 1
ATOM 863 N N . ASN A 1 109 ? -19.469 23.797 11.953 1 98.5 109 ASN A N 1
ATOM 864 C CA . ASN A 1 109 ? -20.422 24.906 12.016 1 98.5 109 ASN A CA 1
ATOM 865 C C . ASN A 1 109 ? -20.906 25.125 13.445 1 98.5 109 ASN A C 1
ATOM 867 O O . ASN A 1 109 ? -21.172 26.266 13.836 1 98.5 109 ASN A O 1
ATOM 871 N N . ASP A 1 110 ? -21.016 24.047 14.203 1 98.19 110 ASP A N 1
ATOM 872 C CA . ASP A 1 110 ? -21.641 24.188 15.516 1 98.19 110 ASP A CA 1
ATOM 873 C C . ASP A 1 110 ? -20.859 23.438 16.578 1 98.19 110 ASP A C 1
ATOM 875 O O . ASP A 1 110 ? -21.219 23.484 17.766 1 98.19 110 ASP A O 1
ATOM 879 N N . GLY A 1 111 ? -19.797 22.781 16.203 1 98.12 111 GLY A N 1
ATOM 880 C CA . GLY A 1 111 ? -19.062 21.969 17.141 1 98.12 111 GLY A CA 1
ATOM 881 C C . GLY A 1 111 ? -19.781 20.672 17.5 1 98.12 111 GLY A C 1
ATOM 882 O O . GLY A 1 111 ? -19.484 20.078 18.547 1 98.12 111 GLY A O 1
ATOM 883 N N . LYS A 1 112 ? -20.75 20.344 16.766 1 97.88 112 LYS A N 1
ATOM 884 C CA . LYS A 1 112 ? -21.547 19.125 16.953 1 97.88 112 LYS A CA 1
ATOM 885 C C . LYS A 1 112 ? -21.703 18.359 15.641 1 97.88 112 LYS A C 1
ATOM 887 O O . LYS A 1 112 ? -20.766 17.719 15.18 1 97.88 112 LYS A O 1
ATOM 892 N N . ARG A 1 113 ? -22.781 18.516 14.906 1 97.81 113 ARG A N 1
ATOM 893 C CA . ARG A 1 113 ? -23 17.625 13.766 1 97.81 113 ARG A CA 1
ATOM 894 C C . ARG A 1 113 ? -23.172 18.438 12.477 1 97.81 113 ARG A C 1
ATOM 896 O O . ARG A 1 113 ? -23.297 17.859 11.398 1 97.81 113 ARG A O 1
ATOM 903 N N . GLN A 1 114 ? -23.156 19.766 12.547 1 97.69 114 GLN A N 1
ATOM 904 C CA . GLN A 1 114 ? -23.453 20.578 11.367 1 97.69 114 GLN A CA 1
ATOM 905 C C . GLN A 1 114 ? -22.172 21.062 10.688 1 97.69 114 GLN A C 1
ATOM 907 O O . GLN A 1 114 ? -21.266 21.578 11.344 1 97.69 114 GLN A O 1
ATOM 912 N N . GLY A 1 115 ? -22.188 20.859 9.305 1 97.81 115 GLY A N 1
ATOM 913 C CA . GLY A 1 115 ? -21.031 21.266 8.523 1 97.81 115 GLY A CA 1
ATOM 914 C C . GLY A 1 115 ? -20 20.156 8.375 1 97.81 115 GLY A C 1
ATOM 915 O O . GLY A 1 115 ? -20.266 19.016 8.742 1 97.81 115 GLY A O 1
ATOM 916 N N . GLU A 1 116 ? -18.859 20.516 7.754 1 98.56 116 GLU A N 1
ATOM 917 C CA . GLU A 1 116 ? -17.781 19.562 7.539 1 98.56 116 GLU A CA 1
ATOM 918 C C . GLU A 1 116 ? -16.938 19.375 8.797 1 98.56 116 GLU A C 1
ATOM 920 O O . GLU A 1 116 ? -16.734 20.328 9.555 1 98.56 116 GLU A O 1
ATOM 925 N N . ALA A 1 117 ? -16.484 18.203 9 1 98.81 117 ALA A N 1
ATOM 926 C CA . ALA A 1 117 ? -15.57 17.891 10.102 1 98.81 117 ALA A CA 1
ATOM 927 C C . ALA A 1 117 ? -14.156 17.641 9.578 1 98.81 117 ALA A C 1
ATOM 929 O O . A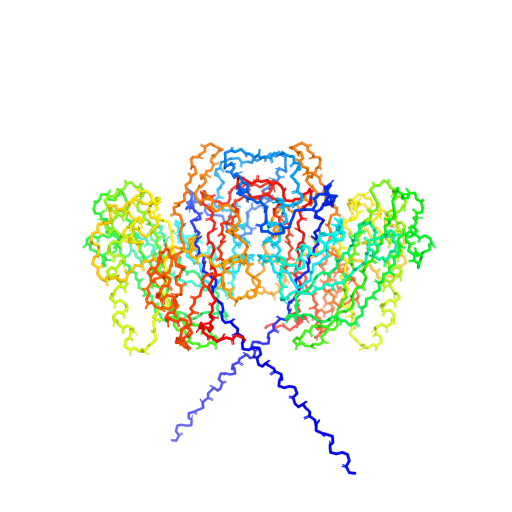LA A 1 117 ? -13.953 17.484 8.375 1 98.81 117 ALA A O 1
ATOM 930 N N . VAL A 1 118 ? -13.188 17.719 10.5 1 98.94 118 VAL A N 1
ATOM 931 C CA . VAL A 1 118 ? -11.828 17.203 10.328 1 98.94 118 VAL A CA 1
ATOM 932 C C . VAL A 1 118 ? -11.539 16.141 11.383 1 98.94 118 VAL A C 1
ATOM 934 O O . VAL A 1 118 ? -10.648 16.312 12.219 1 98.94 118 VAL A O 1
ATOM 937 N N . PRO A 1 119 ? -12.141 14.992 11.242 1 98.94 119 PRO A N 1
ATOM 938 C CA . PRO A 1 119 ? -12.023 13.93 12.234 1 98.94 119 PRO A CA 1
ATOM 939 C C . PRO A 1 119 ? -10.695 13.172 12.141 1 98.94 119 PRO A C 1
ATOM 941 O O . PRO A 1 119 ? -10.031 13.211 11.102 1 98.94 119 PRO A O 1
ATOM 944 N N . ILE A 1 120 ? -10.359 12.594 13.289 1 99 120 ILE A N 1
ATOM 945 C CA . ILE A 1 120 ? -9.188 11.727 13.367 1 99 120 ILE A CA 1
ATOM 946 C C . ILE A 1 120 ? -9.625 10.297 13.68 1 99 120 ILE A C 1
ATOM 948 O O . ILE A 1 120 ? -10.375 10.062 14.633 1 99 120 ILE A O 1
ATOM 952 N N . PHE A 1 121 ? -9.266 9.375 12.805 1 98.94 121 PHE A N 1
ATOM 953 C CA . PHE A 1 121 ? -9.469 7.945 13 1 98.94 121 PHE A CA 1
ATOM 954 C C . PHE A 1 121 ? -8.164 7.254 13.359 1 98.94 121 PHE A C 1
ATOM 956 O O . PHE A 1 121 ? -7.09 7.664 12.906 1 98.94 121 PHE A O 1
ATOM 963 N N . TRP A 1 122 ? -8.273 6.227 14.242 1 98.88 122 TRP A N 1
ATOM 964 C CA . TRP A 1 122 ? -7.055 5.512 14.602 1 98.88 122 TRP A CA 1
ATOM 965 C C . TRP A 1 122 ? -7.332 4.023 14.797 1 98.88 122 TRP A C 1
ATOM 967 O O . TRP A 1 122 ? -8.461 3.631 15.094 1 98.88 122 TRP A O 1
ATOM 977 N N . ARG A 1 123 ? -6.309 3.262 14.602 1 98.19 123 ARG A N 1
ATOM 978 C CA . ARG A 1 123 ? -6.352 1.836 14.906 1 98.19 123 ARG A CA 1
ATOM 979 C C . ARG A 1 123 ? -6.27 1.598 16.406 1 98.19 123 ARG A C 1
ATOM 981 O O . ARG A 1 123 ? -5.297 2.002 17.047 1 98.19 123 ARG A O 1
ATOM 988 N N . LYS A 1 124 ? -7.137 0.778 16.953 1 97.31 124 LYS A N 1
ATOM 989 C CA . LYS A 1 124 ? -7.25 0.571 18.391 1 97.31 124 LYS A CA 1
ATOM 990 C C . LYS A 1 124 ? -6.121 -0.311 18.906 1 97.31 124 LYS A C 1
ATOM 992 O O . LYS A 1 124 ? -5.777 -0.258 20.094 1 97.31 124 LYS A O 1
ATOM 997 N N . ASP A 1 125 ? -5.574 -1.132 18.047 1 94.88 125 ASP A N 1
ATOM 998 C CA . ASP A 1 125 ? -4.492 -2.014 18.469 1 94.88 125 ASP A CA 1
ATOM 999 C C . ASP A 1 125 ? -3.164 -1.262 18.531 1 94.88 125 ASP A C 1
ATOM 1001 O O . ASP A 1 125 ? -2.17 -1.787 19.031 1 94.88 125 ASP A O 1
ATOM 1005 N N . ILE A 1 126 ? -3.184 0.028 18.125 1 97.19 126 ILE A N 1
ATOM 1006 C CA . ILE A 1 126 ? -1.928 0.769 18.062 1 97.19 126 ILE A CA 1
ATOM 1007 C C . ILE A 1 126 ? -1.977 1.948 19.031 1 97.19 126 ILE A C 1
ATOM 1009 O O . ILE A 1 126 ? -0.979 2.268 19.688 1 97.19 126 ILE A O 1
ATOM 1013 N N . ALA A 1 127 ? -3.131 2.621 19.125 1 98.19 127 ALA A N 1
ATOM 1014 C CA . ALA A 1 127 ? -3.189 3.857 19.891 1 98.19 127 ALA A CA 1
ATOM 1015 C C . ALA A 1 127 ? -4.461 3.916 20.734 1 98.19 127 ALA A C 1
ATOM 1017 O O . ALA A 1 127 ? -5.488 3.348 20.359 1 98.19 127 ALA A O 1
ATOM 1018 N N . THR A 1 128 ? -4.332 4.602 21.828 1 98.5 128 THR A N 1
ATOM 1019 C CA . THR A 1 128 ? -5.473 4.938 22.688 1 98.5 128 THR A CA 1
ATOM 1020 C C . THR A 1 128 ? -5.613 6.453 22.828 1 98.5 128 THR A C 1
ATOM 1022 O O . THR A 1 128 ? -4.629 7.152 23.078 1 98.5 128 THR A O 1
ATOM 1025 N N . LEU A 1 129 ? -6.781 6.895 22.719 1 98.75 129 LEU A N 1
ATOM 1026 C CA . LEU A 1 129 ? -7.055 8.32 22.859 1 98.75 129 LEU A CA 1
ATOM 1027 C C . LEU A 1 129 ? -7.031 8.734 24.328 1 98.75 129 LEU A C 1
ATOM 1029 O O . LEU A 1 129 ? -7.668 8.086 25.172 1 98.75 129 LEU A O 1
ATOM 1033 N N . GLN A 1 130 ? -6.324 9.797 24.594 1 98.19 130 GLN A N 1
ATOM 1034 C CA . GLN A 1 130 ? -6.238 10.305 25.953 1 98.19 130 GLN A CA 1
ATOM 1035 C C . GLN A 1 130 ? -7.074 11.57 26.125 1 98.19 130 GLN A C 1
ATOM 1037 O O . GLN A 1 130 ? -7.711 11.766 27.172 1 98.19 130 GLN A O 1
ATOM 1042 N N . ASN A 1 131 ? -6.961 12.383 25.203 1 97.88 131 ASN A N 1
ATOM 1043 C CA . ASN A 1 131 ? -7.629 13.68 25.234 1 97.88 131 ASN A CA 1
ATOM 1044 C C . ASN A 1 131 ? -7.859 14.219 23.828 1 97.88 131 ASN A C 1
ATOM 1046 O O . ASN A 1 131 ? -7.16 13.836 22.891 1 97.88 131 ASN A O 1
ATOM 1050 N N . VAL A 1 132 ? -8.883 15.109 23.703 1 98.5 132 VAL A N 1
ATOM 1051 C CA . VAL A 1 132 ? -9.148 15.773 22.422 1 98.5 132 VAL A CA 1
ATOM 1052 C C . VAL A 1 132 ? -9.523 17.234 22.672 1 98.5 132 VAL A C 1
ATOM 1054 O O . VAL A 1 132 ? -10.219 17.547 23.641 1 98.5 132 VAL A O 1
ATOM 1057 N N . GLU A 1 133 ? -8.984 18.047 21.828 1 97.62 133 GLU A N 1
ATOM 1058 C CA . GLU A 1 133 ? -9.312 19.469 21.812 1 97.62 133 GLU A CA 1
ATOM 1059 C C . GLU A 1 133 ? -9.703 19.938 20.406 1 97.62 133 GLU A C 1
ATOM 1061 O O . GLU A 1 133 ? -9.094 19.5 19.422 1 97.62 133 GLU A O 1
ATOM 1066 N N . HIS A 1 134 ? -10.773 20.734 20.422 1 98.56 134 HIS A N 1
ATOM 1067 C CA . HIS A 1 134 ? -11.164 21.391 19.188 1 98.56 134 HIS A CA 1
ATOM 1068 C C . HIS A 1 134 ? -11.016 22.906 19.281 1 98.56 134 HIS A C 1
ATOM 1070 O O . HIS A 1 134 ? -11.297 23.5 20.312 1 98.56 134 HIS A O 1
ATOM 1076 N N . PHE A 1 135 ? -10.539 23.5 18.188 1 98.75 135 PHE A N 1
ATOM 1077 C CA . PHE A 1 135 ? -10.531 24.953 18.125 1 98.75 135 PHE A CA 1
ATOM 1078 C C . PHE A 1 135 ? -10.766 25.422 16.688 1 98.75 135 PHE A C 1
ATOM 1080 O O . PHE A 1 135 ? -10.547 24.656 15.734 1 98.75 135 PHE A O 1
ATOM 1087 N N . TRP A 1 136 ? -11.266 26.609 16.562 1 98.88 136 TRP A N 1
ATOM 1088 C CA . TRP A 1 136 ? -11.648 27.156 15.266 1 98.88 136 TRP A CA 1
ATOM 1089 C C . TRP A 1 136 ? -10.594 28.141 14.766 1 98.88 136 TRP A C 1
ATOM 1091 O O . TRP A 1 136 ? -10.008 28.891 15.555 1 98.88 136 TRP A O 1
ATOM 1101 N N . LEU A 1 137 ? -10.352 28.141 13.461 1 98.81 137 LEU A N 1
ATOM 1102 C CA . LEU A 1 137 ? -9.336 28.984 12.852 1 98.81 137 LEU A CA 1
ATOM 1103 C C . LEU A 1 137 ? -9.859 30.391 12.609 1 98.81 137 LEU A C 1
ATOM 1105 O O . LEU A 1 137 ? -10.133 30.766 11.469 1 98.81 137 LEU A O 1
ATOM 1109 N N . SER A 1 138 ? -9.867 31.109 13.734 1 98.62 138 SER A N 1
ATOM 1110 C CA . SER A 1 138 ? -10.422 32.438 13.742 1 98.62 138 SER A CA 1
ATOM 1111 C C . SER A 1 138 ? -9.82 33.281 14.867 1 98.62 138 SER A C 1
ATOM 1113 O O . SER A 1 138 ? -8.938 32.812 15.594 1 98.62 138 SER A O 1
ATOM 1115 N N . ASN A 1 139 ? -10.328 34.531 14.953 1 98 139 ASN A N 1
ATOM 1116 C CA . ASN A 1 139 ? -9.922 35.406 16.047 1 98 139 ASN A CA 1
ATOM 1117 C C . ASN A 1 139 ? -10.523 34.969 17.375 1 98 139 ASN A C 1
ATOM 1119 O O . ASN A 1 139 ? -10.086 35.438 18.438 1 98 139 ASN A O 1
ATOM 1123 N N . THR A 1 140 ? -11.422 34.094 17.344 1 98.31 140 THR A N 1
ATOM 1124 C CA . THR A 1 140 ? -12.047 33.531 18.531 1 98.31 140 THR A CA 1
ATOM 1125 C C . THR A 1 140 ? -12.07 32 18.453 1 98.31 140 THR A C 1
ATOM 1127 O O . THR A 1 140 ? -13.133 31.391 18.375 1 98.31 140 THR A O 1
ATOM 1130 N N . PRO A 1 141 ? -10.953 31.391 18.609 1 98.38 141 PRO A N 1
ATOM 1131 C CA . PRO A 1 141 ? -10.805 29.969 18.328 1 98.38 141 PRO A CA 1
ATOM 1132 C C . PRO A 1 141 ? -11.648 29.094 19.25 1 98.38 141 PRO A C 1
ATOM 1134 O O . PRO A 1 141 ? -11.891 27.922 18.953 1 98.38 141 PRO A O 1
ATOM 1137 N N . GLU A 1 142 ? -12.133 29.594 20.344 1 97.88 142 GLU A N 1
ATOM 1138 C CA . GLU A 1 142 ? -12.922 28.812 21.297 1 97.88 142 GLU A CA 1
ATOM 1139 C C . GLU A 1 142 ? -14.398 28.812 20.922 1 97.88 142 GLU A C 1
ATOM 1141 O O . GLU A 1 142 ? -15.188 28.047 21.469 1 97.88 142 GLU A O 1
ATOM 1146 N N . LYS A 1 143 ? -14.797 29.656 19.969 1 98.38 143 LYS A N 1
ATOM 1147 C CA . LYS A 1 143 ? -16.203 29.797 19.594 1 98.38 143 LYS A CA 1
ATOM 1148 C C . LYS A 1 143 ? -16.531 28.938 18.375 1 98.38 143 LYS A C 1
ATOM 1150 O O . LYS A 1 143 ? -16.141 29.266 17.25 1 98.38 143 LYS A O 1
ATOM 1155 N N . PRO A 1 144 ? -17.359 27.953 18.594 1 98.31 144 PRO A N 1
ATOM 1156 C CA . PRO A 1 144 ? -17.75 27.125 17.438 1 98.31 144 PRO A CA 1
ATOM 1157 C C . PRO A 1 144 ? -18.375 27.938 16.312 1 98.31 144 PRO A C 1
ATOM 1159 O O . PRO A 1 144 ? -19.172 28.844 16.578 1 98.31 144 PRO A O 1
ATOM 1162 N N . GLY A 1 145 ? -17.953 27.641 15.102 1 98.44 145 GLY A N 1
ATOM 1163 C CA . GLY A 1 145 ? -18.562 28.25 13.93 1 98.44 145 GLY A CA 1
ATOM 1164 C C . GLY A 1 145 ? -17.969 29.594 13.57 1 98.44 145 GLY A C 1
ATOM 1165 O O . GLY A 1 145 ? -18.359 30.203 12.578 1 98.44 145 GLY A O 1
ATOM 1166 N N . SER A 1 146 ? -17 30.047 14.328 1 98.56 146 SER A N 1
ATOM 1167 C CA . SER A 1 146 ? -16.406 31.344 14.047 1 98.56 146 SER A CA 1
ATOM 1168 C C . SER A 1 146 ? -15.625 31.328 12.742 1 98.56 146 SER A C 1
ATOM 1170 O O . SER A 1 146 ? -15.031 30.312 12.375 1 98.56 146 SER A O 1
ATOM 1172 N N . ILE A 1 147 ? -15.711 32.406 12.039 1 98.12 147 ILE A N 1
ATOM 1173 C CA . ILE A 1 147 ? -15.008 32.594 10.773 1 98.12 147 ILE A CA 1
ATOM 1174 C C . ILE A 1 147 ? -13.875 33.625 10.969 1 98.12 147 ILE A C 1
ATOM 1176 O O . ILE A 1 147 ? -14.078 34.688 11.555 1 98.12 147 ILE A O 1
ATOM 1180 N N . GLY A 1 148 ? -12.742 33.25 10.461 1 97.31 148 GLY A N 1
ATOM 1181 C CA . GLY A 1 148 ? -11.586 34.094 10.719 1 97.31 148 GLY A CA 1
ATOM 1182 C C . GLY A 1 148 ? -11.164 34.906 9.523 1 97.31 148 GLY A C 1
ATOM 1183 O O . GLY A 1 148 ? -11.188 34.438 8.391 1 97.31 148 GLY A O 1
ATOM 1184 N N . TRP A 1 149 ? -10.82 36.156 9.82 1 98.12 149 TRP A N 1
ATOM 1185 C CA . TRP A 1 149 ? -10.164 37.031 8.867 1 98.12 149 TRP A CA 1
ATOM 1186 C C . TRP A 1 149 ? -10.922 37.094 7.547 1 98.12 149 TRP A C 1
ATOM 1188 O O . TRP A 1 149 ? -12.086 37.5 7.504 1 98.12 149 TRP A O 1
ATOM 1198 N N . ASP A 1 150 ? -10.25 36.625 6.422 1 98.38 150 ASP A N 1
ATOM 1199 C CA . ASP A 1 150 ? -10.898 36.719 5.117 1 98.38 150 ASP A CA 1
ATOM 1200 C C . ASP A 1 150 ? -11.391 35.375 4.641 1 98.38 150 ASP A C 1
ATOM 1202 O O . ASP A 1 150 ? -11.602 35.156 3.443 1 98.38 150 ASP A O 1
ATOM 1206 N N . ALA A 1 151 ? -11.578 34.469 5.578 1 98.12 151 ALA A N 1
ATOM 1207 C CA . ALA A 1 151 ? -12.078 33.125 5.227 1 98.12 151 ALA A CA 1
ATOM 1208 C C . ALA A 1 151 ? -13.508 33.188 4.695 1 98.12 151 ALA A C 1
ATOM 1210 O O . ALA A 1 151 ? -14.32 34 5.184 1 98.12 151 ALA A O 1
ATOM 1211 N N . GLY A 1 152 ? -13.812 32.344 3.662 1 96.75 152 GLY A N 1
ATOM 1212 C CA . GLY A 1 152 ? -15.156 32.25 3.123 1 96.75 152 GLY A CA 1
ATOM 1213 C C . GLY A 1 152 ? -16.047 31.312 3.924 1 96.75 152 GLY A C 1
ATOM 1214 O O . GLY A 1 152 ? -17.266 31.344 3.785 1 96.75 152 GLY A O 1
ATOM 1215 N N . GLN A 1 153 ? -15.438 30.484 4.707 1 96.56 153 GLN A N 1
ATOM 1216 C CA . GLN A 1 153 ? -16.172 29.5 5.508 1 96.56 153 GLN A CA 1
ATOM 1217 C C . GLN A 1 153 ? -15.484 29.281 6.855 1 96.56 153 GLN A C 1
ATOM 1219 O O . GLN A 1 153 ? -14.312 29.609 7.023 1 96.56 153 GLN A O 1
ATOM 1224 N N . THR A 1 154 ? -16.297 28.766 7.801 1 98.19 154 THR A N 1
ATOM 1225 C CA . THR A 1 154 ? -15.734 28.344 9.086 1 98.19 154 THR A CA 1
ATOM 1226 C C . THR A 1 154 ? -14.766 27.188 8.898 1 98.19 154 THR A C 1
ATOM 1228 O O . THR A 1 154 ? -15.055 26.234 8.172 1 98.19 154 THR A O 1
ATOM 1231 N N . ARG A 1 155 ? -13.602 27.312 9.5 1 98.81 155 ARG A N 1
ATOM 1232 C CA . ARG A 1 155 ? -12.586 26.266 9.523 1 98.81 155 ARG A CA 1
ATOM 1233 C C . ARG A 1 155 ? -12.164 25.938 10.953 1 98.81 155 ARG A C 1
ATOM 1235 O O . ARG A 1 155 ? -12.359 26.75 11.859 1 98.81 155 ARG A O 1
ATOM 1242 N N . MET A 1 156 ? -11.617 24.75 11.188 1 98.81 156 MET A N 1
ATOM 1243 C CA . MET A 1 156 ? -11.289 24.312 12.547 1 98.81 156 MET A CA 1
ATOM 1244 C C . MET A 1 156 ? -10.109 23.344 12.539 1 98.81 156 MET A C 1
ATOM 1246 O O . MET A 1 156 ? -9.602 22.984 11.469 1 98.81 156 MET A O 1
ATOM 1250 N N . ALA A 1 157 ? -9.648 22.969 13.695 1 98.88 157 ALA A N 1
ATOM 1251 C CA . ALA A 1 157 ? -8.641 21.938 13.93 1 98.88 157 ALA A CA 1
ATOM 1252 C C . ALA A 1 157 ? -9.07 21 15.055 1 98.88 157 ALA A C 1
ATOM 1254 O O . ALA A 1 157 ? -9.766 21.422 15.984 1 98.88 157 ALA A O 1
ATOM 1255 N N . THR A 1 158 ? -8.758 19.766 14.883 1 98.88 158 THR A N 1
ATOM 1256 C CA . THR A 1 158 ? -8.883 18.734 15.906 1 98.88 158 THR A CA 1
ATOM 1257 C C . THR A 1 158 ? -7.508 18.312 16.406 1 98.88 158 THR A C 1
ATOM 1259 O O . THR A 1 158 ? -6.66 17.891 15.609 1 98.88 158 THR A O 1
ATOM 1262 N N . LEU A 1 159 ? -7.277 18.5 17.688 1 98.75 159 LEU A N 1
ATOM 1263 C CA . LEU A 1 159 ? -6.039 18.047 18.312 1 98.75 159 LEU A CA 1
ATOM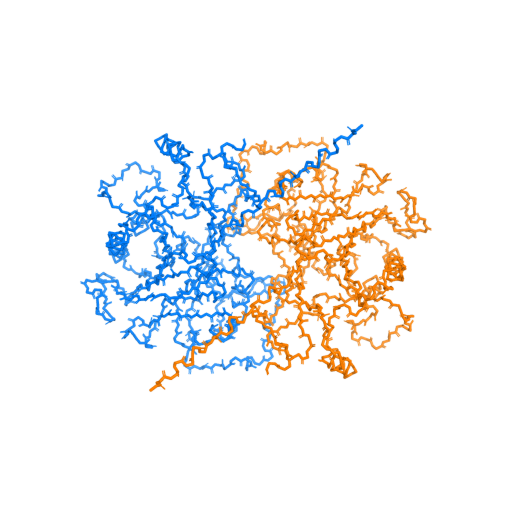 1264 C C . LEU A 1 159 ? -6.297 16.859 19.234 1 98.75 159 LEU A C 1
ATOM 1266 O O . LEU A 1 159 ? -7.031 16.984 20.219 1 98.75 159 LEU A O 1
ATOM 1270 N N . ALA A 1 160 ? -5.695 15.711 18.891 1 98.81 160 ALA A N 1
ATOM 1271 C CA . ALA A 1 160 ? -5.867 14.492 19.672 1 98.81 160 ALA A CA 1
ATOM 1272 C C . ALA A 1 160 ? -4.555 14.078 20.344 1 98.81 160 ALA A C 1
ATOM 1274 O O . ALA A 1 160 ? -3.496 14.109 19.703 1 98.81 160 ALA A O 1
ATOM 1275 N N . GLU A 1 161 ? -4.676 13.773 21.609 1 98.31 161 GLU A N 1
ATOM 1276 C CA . GLU A 1 161 ? -3.584 13.18 22.375 1 98.31 161 GLU A CA 1
ATOM 1277 C C . GLU A 1 161 ? -3.742 11.664 22.484 1 98.31 161 GLU A C 1
ATOM 1279 O O . GLU A 1 161 ? -4.793 11.172 22.891 1 98.31 161 GLU A O 1
ATOM 1284 N N . PHE A 1 162 ? -2.666 10.961 22.062 1 98.44 162 PHE A N 1
ATOM 1285 C CA . PHE A 1 162 ? -2.691 9.5 22.078 1 98.44 162 PHE A CA 1
ATOM 1286 C C . PHE A 1 162 ? -1.562 8.953 22.938 1 98.44 162 PHE A C 1
ATOM 1288 O O . PHE A 1 162 ? -0.62 9.672 23.281 1 98.44 162 PHE A O 1
ATOM 1295 N N . LYS A 1 163 ? -1.768 7.711 23.344 1 97.31 163 LYS A N 1
ATOM 1296 C CA . LYS A 1 163 ? -0.676 6.844 23.781 1 97.31 163 LYS A CA 1
ATOM 1297 C C . LYS A 1 163 ? -0.608 5.578 22.922 1 97.31 163 LYS A C 1
ATOM 1299 O O . LYS A 1 163 ? -1.642 5.008 22.578 1 97.31 163 LYS A O 1
ATOM 1304 N N . THR A 1 164 ? 0.613 5.164 22.609 1 96.06 164 THR A N 1
ATOM 1305 C CA . THR A 1 164 ? 0.732 3.873 21.938 1 96.06 164 THR A CA 1
ATOM 1306 C C . THR A 1 164 ? 0.348 2.736 22.875 1 96.06 164 THR A C 1
ATOM 1308 O O . THR A 1 164 ? 0.655 2.779 24.062 1 96.06 164 THR A O 1
ATOM 1311 N N . VAL A 1 165 ? -0.243 1.739 22.328 1 95.81 165 VAL A N 1
ATOM 1312 C CA . VAL A 1 165 ? -0.688 0.603 23.125 1 95.81 165 VAL A CA 1
ATOM 1313 C C . VAL A 1 165 ? 0.521 -0.212 23.578 1 95.81 165 VAL A C 1
ATOM 1315 O O . VAL A 1 165 ? 0.583 -0.65 24.734 1 95.81 165 VAL A O 1
ATOM 1318 N N . GLU A 1 166 ? 1.484 -0.35 22.781 1 90.56 166 GLU A N 1
ATOM 1319 C CA . GLU A 1 166 ? 2.623 -1.226 23.031 1 90.56 166 GLU A CA 1
ATOM 1320 C C . GLU A 1 166 ? 3.514 -0.662 24.141 1 90.56 166 GLU A C 1
ATOM 1322 O O . GLU A 1 166 ? 3.99 -1.404 25 1 90.56 166 GLU A O 1
ATOM 1327 N N . SER A 1 167 ? 3.725 0.667 24.141 1 90.56 167 SER A N 1
ATOM 1328 C CA . SER A 1 167 ? 4.762 1.197 25.016 1 90.56 167 SER A CA 1
ATOM 1329 C C . SER A 1 167 ? 4.246 2.385 25.828 1 90.56 167 SER A C 1
ATOM 1331 O O . SER A 1 167 ? 5.004 3.018 26.562 1 90.56 167 SER A O 1
ATOM 1333 N N . ASP A 1 168 ? 3.061 2.783 25.625 1 93.31 168 ASP A N 1
ATOM 1334 C CA . ASP A 1 168 ? 2.441 3.9 26.344 1 93.31 168 ASP A CA 1
ATOM 1335 C C . ASP A 1 168 ? 3.16 5.211 26.031 1 93.31 168 ASP A C 1
ATOM 1337 O O . ASP A 1 168 ? 3.262 6.09 26.891 1 93.31 168 ASP A O 1
ATOM 1341 N N . LEU A 1 169 ? 3.689 5.301 24.844 1 91.19 169 LEU A N 1
ATOM 1342 C CA . LEU A 1 169 ? 4.355 6.523 24.406 1 91.19 169 LEU A CA 1
ATOM 1343 C C . LEU A 1 169 ? 3.338 7.562 23.938 1 91.19 169 LEU A C 1
ATOM 1345 O O . LEU A 1 169 ? 2.502 7.273 23.078 1 91.19 169 LEU A O 1
ATOM 1349 N N . PRO A 1 170 ? 3.438 8.734 24.562 1 94.56 170 PRO A N 1
ATOM 1350 C CA . PRO A 1 170 ? 2.508 9.773 24.109 1 94.56 170 PRO A CA 1
ATOM 1351 C C . PRO A 1 170 ? 2.867 10.336 22.734 1 94.56 170 PRO A C 1
ATOM 1353 O O . PRO A 1 170 ? 4.047 10.477 22.406 1 94.56 170 PRO A O 1
ATOM 1356 N N . PHE A 1 171 ? 1.88 10.633 21.938 1 96.75 171 PHE A N 1
ATOM 1357 C CA . PHE A 1 171 ? 2.045 11.383 20.703 1 96.75 171 PHE A CA 1
ATOM 1358 C C . PHE A 1 171 ? 0.768 12.141 20.344 1 96.75 171 PHE A C 1
ATOM 1360 O O . PHE A 1 171 ? -0.296 11.859 20.906 1 96.75 171 PHE A O 1
ATOM 1367 N N . TYR A 1 172 ? 0.896 13.141 19.562 1 98.25 172 TYR A N 1
ATOM 1368 C CA . TYR A 1 172 ? -0.186 14.07 19.281 1 98.25 172 TYR A CA 1
ATOM 1369 C C . TYR A 1 172 ? -0.406 14.219 17.781 1 98.25 172 TYR A C 1
ATOM 1371 O O . TYR A 1 172 ? 0.553 14.25 17 1 98.25 172 TYR A O 1
ATOM 1379 N N . VAL A 1 173 ? -1.685 14.281 17.406 1 98.88 173 VAL A N 1
ATOM 1380 C CA . VAL A 1 173 ? -2.035 14.5 16 1 98.88 173 VAL A CA 1
ATOM 1381 C C . VAL A 1 173 ? -3.033 15.656 15.891 1 98.88 173 VAL A C 1
ATOM 1383 O O . VAL A 1 173 ? -4.082 15.633 16.547 1 98.88 173 VAL A O 1
ATOM 1386 N N . LEU A 1 174 ? -2.629 16.641 15.164 1 98.88 174 LEU A N 1
ATOM 1387 C CA . LEU A 1 174 ? -3.504 17.75 14.797 1 98.88 174 LEU A CA 1
ATOM 1388 C C . LEU A 1 174 ? -3.986 17.609 13.359 1 98.88 174 LEU A C 1
ATOM 1390 O O . LEU A 1 174 ? -3.182 17.391 12.445 1 98.88 174 LEU A O 1
ATOM 1394 N N . ASN A 1 175 ? -5.293 17.594 13.148 1 98.94 175 ASN A N 1
ATOM 1395 C CA . ASN A 1 175 ? -5.902 17.531 11.828 1 98.94 175 ASN A CA 1
ATOM 1396 C C . ASN A 1 175 ? -6.664 18.828 11.508 1 98.94 175 ASN A C 1
ATOM 1398 O O . ASN A 1 175 ? -7.41 19.328 12.344 1 98.94 175 ASN A O 1
ATOM 1402 N N . THR A 1 176 ? -6.445 19.312 10.234 1 98.94 176 THR A N 1
ATOM 1403 C CA . THR A 1 176 ? -7.102 20.578 9.914 1 98.94 176 THR A CA 1
ATOM 1404 C C . THR A 1 176 ? -7.363 20.672 8.414 1 98.94 176 THR A C 1
ATOM 1406 O O . THR A 1 176 ? -6.953 19.812 7.645 1 98.94 176 THR A O 1
ATOM 1409 N N . HIS A 1 177 ? -8.18 21.688 8.031 1 98.94 177 HIS A N 1
ATOM 1410 C CA . HIS A 1 177 ? -8.523 22.062 6.668 1 98.94 177 HIS A CA 1
ATOM 1411 C C . HIS A 1 177 ? -8.648 23.578 6.531 1 98.94 177 HIS A C 1
ATOM 1413 O O . HIS A 1 177 ? -9.57 24.188 7.09 1 98.94 177 HIS A O 1
ATOM 1419 N N . TYR A 1 178 ? -7.684 24.141 5.766 1 98.88 178 TYR A N 1
ATOM 1420 C CA . TYR A 1 178 ? -7.641 25.594 5.641 1 98.88 178 TYR A CA 1
ATOM 1421 C C . TYR A 1 178 ? -8.672 26.078 4.637 1 98.88 178 TYR A C 1
ATOM 1423 O O . TYR A 1 178 ? -9.188 25.297 3.832 1 98.88 178 TYR A O 1
ATOM 1431 N N . ASP A 1 179 ? -8.938 27.375 4.758 1 98.44 179 ASP A N 1
ATOM 1432 C CA . ASP A 1 179 ? -9.891 28.031 3.867 1 98.44 179 ASP A CA 1
ATOM 1433 C C . ASP A 1 179 ? -9.352 28.109 2.441 1 98.44 179 ASP A C 1
ATOM 1435 O O . ASP A 1 179 ? -8.164 28.391 2.236 1 98.44 179 ASP A O 1
ATOM 1439 N N . GLU A 1 180 ? -10.219 27.891 1.497 1 96.56 180 GLU A N 1
ATOM 1440 C CA . GLU A 1 180 ? -9.773 27.859 0.107 1 96.56 180 GLU A CA 1
ATOM 1441 C C . GLU A 1 180 ? -9.727 29.266 -0.489 1 96.56 180 GLU A C 1
ATOM 1443 O O . GLU A 1 180 ? -9.039 29.5 -1.49 1 96.56 180 GLU A O 1
ATOM 1448 N N . ARG A 1 181 ? -10.367 30.219 0.082 1 95.06 181 ARG A N 1
ATOM 1449 C CA . ARG A 1 181 ? -10.492 31.547 -0.517 1 95.06 181 ARG A CA 1
ATOM 1450 C C . ARG A 1 181 ? -9.547 32.531 0.148 1 95.06 181 ARG A C 1
ATOM 1452 O O . ARG A 1 181 ? -8.852 33.312 -0.534 1 95.06 181 ARG A O 1
ATOM 1459 N N . GLY A 1 182 ? -9.484 32.562 1.438 1 97.25 182 GLY A N 1
ATOM 1460 C CA . GLY A 1 182 ? -8.797 33.594 2.195 1 97.25 182 GLY A CA 1
ATOM 1461 C C . GLY A 1 182 ? -7.309 33.312 2.336 1 97.25 182 GLY A C 1
ATOM 1462 O O . GLY A 1 182 ? -6.891 32.469 3.104 1 97.25 182 GLY A O 1
ATOM 1463 N N . LEU A 1 183 ? -6.488 34.125 1.694 1 97.44 183 LEU A N 1
ATOM 1464 C CA . LEU A 1 183 ? -5.039 34.031 1.799 1 97.44 183 LEU A CA 1
ATOM 1465 C C . LEU A 1 183 ? -4.566 34.375 3.205 1 97.44 183 LEU A C 1
ATOM 1467 O O . LEU A 1 183 ? -3.732 33.656 3.781 1 97.44 183 LEU A O 1
ATOM 1471 N N . GLN A 1 184 ? -5.086 35.469 3.699 1 97.94 184 GLN A N 1
ATOM 1472 C CA . GLN A 1 184 ? -4.738 35.875 5.059 1 97.94 184 GLN A CA 1
ATOM 1473 C C . GLN A 1 184 ? -5.184 34.812 6.074 1 97.94 184 GLN A C 1
ATOM 1475 O O . GLN A 1 184 ? -4.469 34.531 7.039 1 97.94 184 GLN A O 1
ATOM 1480 N N . ALA A 1 185 ? -6.348 34.312 5.867 1 98.56 185 ALA A N 1
ATOM 1481 C CA . ALA A 1 185 ? -6.875 33.281 6.762 1 98.56 185 ALA A CA 1
ATOM 1482 C C . ALA A 1 185 ? -5.934 32.094 6.844 1 98.56 185 ALA A C 1
ATOM 1484 O O . ALA A 1 185 ? -5.707 31.547 7.926 1 98.56 185 ALA A O 1
ATOM 1485 N N . ARG A 1 186 ? -5.402 31.703 5.738 1 98.56 186 ARG A N 1
ATOM 1486 C CA . ARG A 1 186 ? -4.477 30.578 5.723 1 98.56 186 ARG A CA 1
ATOM 1487 C C . ARG A 1 186 ? -3.223 30.891 6.531 1 98.56 186 ARG A C 1
ATOM 1489 O O . ARG A 1 186 ? -2.785 30.078 7.344 1 98.56 186 ARG A O 1
ATOM 1496 N N . THR A 1 187 ? -2.67 32.062 6.367 1 97.31 187 THR A N 1
ATOM 1497 C CA . THR A 1 187 ? -1.47 32.469 7.086 1 97.31 187 THR A CA 1
ATOM 1498 C C . THR A 1 187 ? -1.743 32.562 8.586 1 97.31 187 THR A C 1
ATOM 1500 O O . THR A 1 187 ? -0.977 32.031 9.391 1 97.31 187 THR A O 1
ATOM 1503 N N . GLU A 1 188 ? -2.797 33.188 8.891 1 97.94 188 GLU A N 1
ATOM 1504 C CA . GLU A 1 188 ? -3.127 33.344 10.305 1 97.94 188 GLU A CA 1
ATOM 1505 C C . GLU A 1 188 ? -3.494 32.031 10.961 1 97.94 188 GLU A C 1
ATOM 1507 O O . GLU A 1 188 ? -3.227 31.828 12.148 1 97.94 188 GLU A O 1
ATOM 1512 N N . SER A 1 189 ? -4.125 31.156 10.242 1 98.38 189 SER A N 1
ATOM 1513 C CA . SER A 1 189 ? -4.406 29.828 10.758 1 98.38 189 SER A CA 1
ATOM 1514 C C . SER A 1 189 ? -3.119 29.094 11.141 1 98.38 189 SER A C 1
ATOM 1516 O O . SER A 1 189 ? -3.049 28.453 12.188 1 98.38 189 SER A O 1
ATOM 1518 N N . SER A 1 190 ? -2.135 29.234 10.281 1 97.69 190 SER A N 1
ATOM 1519 C CA . SER A 1 190 ? -0.838 28.625 10.578 1 97.69 190 SER A CA 1
ATOM 1520 C C . SER A 1 190 ? -0.241 29.188 11.859 1 97.69 190 SER A C 1
ATOM 1522 O O . SER A 1 190 ? 0.247 28.438 12.703 1 97.69 190 SER A O 1
ATOM 1524 N N . LYS A 1 191 ? -0.3 30.469 12 1 95.94 191 LYS A N 1
ATOM 1525 C CA . LYS A 1 191 ? 0.222 31.109 13.203 1 95.94 191 LYS A CA 1
ATOM 1526 C C . LYS A 1 191 ? -0.541 30.656 14.445 1 95.94 191 LYS A C 1
ATOM 1528 O O . LYS A 1 191 ? 0.057 30.422 15.5 1 95.94 191 LYS A O 1
ATOM 1533 N N . LEU A 1 192 ? -1.812 30.547 14.312 1 97.44 192 LEU A N 1
ATOM 1534 C CA . LEU A 1 192 ? -2.648 30.109 15.422 1 97.44 192 LEU A CA 1
ATOM 1535 C C . LEU A 1 192 ? -2.293 28.672 15.82 1 97.44 192 LEU A C 1
ATOM 1537 O O . LEU A 1 192 ? -2.191 28.375 17.016 1 97.44 192 LEU A O 1
ATOM 1541 N N . ILE A 1 193 ? -2.152 27.828 14.867 1 97.81 193 ILE A N 1
ATOM 1542 C CA . ILE A 1 193 ? -1.789 26.438 15.133 1 97.81 193 ILE A CA 1
ATOM 1543 C C . ILE A 1 193 ? -0.432 26.391 15.828 1 97.81 193 ILE A C 1
ATOM 1545 O O . ILE A 1 193 ? -0.258 25.656 16.797 1 97.81 193 ILE A O 1
ATOM 1549 N N . LEU A 1 194 ? 0.536 27.156 15.367 1 96.5 194 LEU A N 1
ATOM 1550 C CA . LEU A 1 194 ? 1.854 27.203 15.992 1 96.5 194 LEU A CA 1
ATOM 1551 C C . LEU A 1 194 ? 1.754 27.656 17.438 1 96.5 194 LEU A C 1
ATOM 1553 O O . LEU A 1 194 ? 2.461 27.141 18.312 1 96.5 194 LEU A O 1
ATOM 1557 N N . LYS A 1 195 ? 0.917 28.594 17.688 1 94.88 195 LYS A N 1
ATOM 1558 C CA . LYS A 1 195 ? 0.699 29.031 19.062 1 94.88 195 LYS A CA 1
ATOM 1559 C C . LYS A 1 195 ? 0.179 27.891 19.938 1 94.88 195 LYS A C 1
ATOM 1561 O O . LYS A 1 195 ? 0.649 27.703 21.062 1 94.88 195 LYS A O 1
ATOM 1566 N N . HIS A 1 196 ? -0.777 27.141 19.406 1 94.31 196 HIS A N 1
ATOM 1567 C CA . HIS A 1 196 ? -1.317 26 20.141 1 94.31 196 HIS A CA 1
ATOM 1568 C C . HIS A 1 196 ? -0.247 24.953 20.375 1 94.31 196 HIS A C 1
ATOM 1570 O O . HIS A 1 196 ? -0.158 24.391 21.469 1 94.31 196 HIS A O 1
ATOM 1576 N N . VAL A 1 197 ? 0.523 24.719 19.422 1 94.88 197 VAL A N 1
ATOM 1577 C CA . VAL A 1 197 ? 1.566 23.703 19.516 1 94.88 197 VAL A CA 1
ATOM 1578 C C . VAL A 1 197 ? 2.623 24.141 20.531 1 94.88 197 VAL A C 1
ATOM 1580 O O . VAL A 1 197 ? 3.1 23.328 21.328 1 94.88 197 VAL A O 1
ATOM 1583 N N . ASN A 1 198 ? 2.988 25.391 20.5 1 93.12 198 ASN A N 1
ATOM 1584 C CA . ASN A 1 198 ? 3.945 25.906 21.469 1 93.12 198 ASN A CA 1
ATOM 1585 C C . ASN A 1 198 ? 3.436 25.734 22.906 1 93.12 198 ASN A C 1
ATOM 1587 O O . ASN A 1 198 ? 4.188 25.359 23.797 1 93.12 198 ASN A O 1
ATOM 1591 N N . ARG A 1 199 ? 2.225 26.016 23.062 1 92.81 199 ARG A N 1
ATOM 1592 C CA . ARG A 1 199 ? 1.626 25.844 24.375 1 92.81 199 ARG A CA 1
ATOM 1593 C C . ARG A 1 199 ? 1.66 24.375 24.797 1 92.81 199 ARG A C 1
ATOM 1595 O O . ARG A 1 199 ? 1.927 24.062 25.969 1 92.81 199 ARG A O 1
ATOM 1602 N N . LEU A 1 200 ? 1.363 23.562 23.875 1 93.12 200 LEU A N 1
ATOM 1603 C CA . LEU A 1 200 ? 1.405 22.125 24.141 1 93.12 200 LEU A CA 1
ATOM 1604 C C . LEU A 1 200 ? 2.818 21.688 24.516 1 93.12 200 LEU A C 1
ATOM 1606 O O . LEU A 1 200 ? 3.01 20.953 25.484 1 93.12 200 LEU A O 1
ATOM 1610 N N . VAL A 1 201 ? 3.777 22.109 23.781 1 91.88 201 VAL A N 1
ATOM 1611 C CA . VAL A 1 201 ? 5.172 21.766 24.031 1 91.88 201 VAL A CA 1
ATOM 1612 C C . VAL A 1 201 ? 5.586 22.234 25.422 1 91.88 201 VAL A C 1
ATOM 1614 O O . VAL A 1 201 ? 6.23 21.5 26.172 1 91.88 201 VAL A O 1
ATOM 1617 N N . ASP A 1 202 ? 5.18 23.391 25.75 1 89.56 202 ASP A N 1
ATOM 1618 C CA . ASP A 1 202 ? 5.5 23.953 27.062 1 89.56 202 ASP A CA 1
ATOM 1619 C C . ASP A 1 202 ? 4.883 23.109 28.188 1 89.56 202 ASP A C 1
ATOM 1621 O O . ASP A 1 202 ? 5.488 22.938 29.234 1 89.56 202 ASP A O 1
ATOM 1625 N N . ARG A 1 203 ? 3.812 22.609 27.891 1 89.12 203 ARG A N 1
ATOM 1626 C CA . ARG A 1 203 ? 3.08 21.844 28.891 1 89.12 203 ARG A CA 1
ATOM 1627 C C . ARG A 1 203 ? 3.699 20.469 29.094 1 89.12 203 ARG A C 1
ATOM 1629 O O . ARG A 1 203 ? 3.777 19.969 30.219 1 89.12 203 ARG A O 1
ATOM 1636 N N . VAL A 1 204 ? 4.184 19.891 28.047 1 86.94 204 VAL A N 1
ATOM 1637 C CA . VAL A 1 204 ? 4.543 18.469 28.141 1 86.94 204 VAL A CA 1
ATOM 1638 C C . VAL A 1 204 ? 6.062 18.328 28.25 1 86.94 204 VAL A C 1
ATOM 1640 O O . VAL A 1 204 ? 6.57 17.281 28.609 1 86.94 204 VAL A O 1
ATOM 1643 N N . SER A 1 205 ? 6.863 19.219 27.906 1 72.88 205 SER A N 1
ATOM 1644 C CA . SER A 1 205 ? 8.32 19.156 27.859 1 72.88 205 SER A CA 1
ATOM 1645 C C . SER A 1 205 ? 8.914 18.844 29.219 1 72.88 205 SER A C 1
ATOM 1647 O O . SER A 1 205 ? 9.859 18.062 29.328 1 72.88 205 SER A O 1
ATOM 1649 N N . PRO A 1 206 ? 8.383 19.391 30.234 1 62.81 206 PRO A N 1
ATOM 1650 C CA . PRO A 1 206 ? 9.008 19.078 31.531 1 62.81 206 PRO A CA 1
ATOM 1651 C C . PRO A 1 206 ? 9.047 17.594 31.828 1 62.81 206 PRO A C 1
ATOM 1653 O O . PRO A 1 206 ? 9.828 17.141 32.688 1 62.81 206 PRO A O 1
ATOM 1656 N N . SER A 1 207 ? 8.297 16.859 31.203 1 60.22 207 SER A N 1
ATOM 1657 C CA . SER A 1 207 ? 8.242 15.422 31.469 1 60.22 207 SER A CA 1
ATOM 1658 C C . SER A 1 207 ? 9.414 14.688 30.828 1 60.22 207 SER A C 1
ATOM 1660 O O . SER A 1 207 ? 9.531 13.469 30.953 1 60.22 207 SER A O 1
ATOM 1662 N N . GLY A 1 208 ? 10.5 15.453 30.297 1 63.19 208 GLY A N 1
ATOM 1663 C CA . GLY A 1 208 ? 11.797 14.922 29.891 1 63.19 208 GLY A CA 1
ATOM 1664 C C . GLY A 1 208 ? 11.883 14.594 28.422 1 63.19 208 GLY A C 1
ATOM 1665 O O . GLY A 1 208 ? 12.945 14.734 27.797 1 63.19 208 GLY A O 1
ATOM 1666 N N . SER A 1 209 ? 10.82 13.945 27.812 1 72.31 209 SER A N 1
ATOM 1667 C CA . SER A 1 209 ? 11 13.562 26.406 1 72.31 209 SER A CA 1
ATOM 1668 C C . SER A 1 209 ? 10.312 14.547 25.469 1 72.31 209 SER A C 1
ATOM 1670 O O . SER A 1 209 ? 9.266 15.102 25.812 1 72.31 209 SER A O 1
ATOM 1672 N N . ALA A 1 210 ? 11.039 14.969 24.391 1 84 210 ALA A N 1
ATOM 1673 C CA . ALA A 1 210 ? 10.453 15.812 23.359 1 84 210 ALA A CA 1
ATOM 1674 C C . ALA A 1 210 ? 9.172 15.188 22.797 1 84 210 ALA A C 1
ATOM 1676 O O . ALA A 1 210 ? 9.148 14.008 22.453 1 84 210 ALA A O 1
ATOM 1677 N N . PRO A 1 211 ? 8.117 15.953 22.828 1 89.88 211 PRO A N 1
ATOM 1678 C CA . PRO A 1 211 ? 6.844 15.383 22.375 1 89.88 211 PRO A CA 1
ATOM 1679 C C . PRO A 1 211 ? 6.809 15.125 20.875 1 89.88 211 PRO A C 1
ATOM 1681 O O . PRO A 1 211 ? 7.355 15.914 20.094 1 89.88 211 PRO A O 1
ATOM 1684 N N . LEU A 1 212 ? 6.305 14.016 20.469 1 94.94 212 LEU A N 1
ATOM 1685 C CA . LEU A 1 212 ? 6.043 13.695 19.078 1 94.94 212 LEU A CA 1
ATOM 1686 C C . LEU A 1 212 ? 4.691 14.25 18.641 1 94.94 212 LEU A C 1
ATOM 1688 O O . LEU A 1 212 ? 3.645 13.766 19.062 1 94.94 212 LEU A O 1
ATOM 1692 N N . ILE A 1 213 ? 4.672 15.328 17.828 1 97.38 213 ILE A N 1
ATOM 1693 C CA . ILE A 1 213 ? 3.467 16.047 17.422 1 97.38 213 ILE A CA 1
ATOM 1694 C C . ILE A 1 213 ? 3.367 16.078 15.906 1 97.38 213 ILE A C 1
ATOM 1696 O O . ILE A 1 213 ? 4.293 16.516 15.227 1 97.38 213 ILE A O 1
ATOM 1700 N N . PHE A 1 214 ? 2.256 15.586 15.414 1 98.75 214 PHE A N 1
ATOM 1701 C CA . PHE A 1 214 ? 2.008 15.602 13.977 1 98.75 214 PHE A CA 1
ATOM 1702 C C . PHE A 1 214 ? 0.935 16.625 13.633 1 98.75 214 PHE A C 1
ATOM 1704 O O . PHE A 1 214 ? 0.012 16.859 14.414 1 98.75 214 PHE A O 1
ATOM 1711 N N . LEU A 1 215 ? 1.077 17.25 12.492 1 98.88 215 LEU A N 1
ATOM 1712 C CA . LEU A 1 215 ? 0.029 18.031 11.836 1 98.88 215 LEU A CA 1
ATOM 1713 C C . LEU A 1 215 ? -0.303 17.453 10.469 1 98.88 215 LEU A C 1
ATOM 1715 O O . LEU A 1 215 ? 0.581 17.312 9.617 1 98.88 215 LEU A O 1
ATOM 1719 N N . VAL A 1 216 ? -1.542 17.047 10.281 1 98.94 216 VAL A N 1
ATOM 1720 C CA . VAL A 1 216 ? -2.008 16.578 8.984 1 98.94 216 VAL A CA 1
ATOM 1721 C C . VAL A 1 216 ? -3.166 17.453 8.5 1 98.94 216 VAL A C 1
ATOM 1723 O O . VAL A 1 216 ? -3.799 18.141 9.289 1 98.94 216 VAL A O 1
ATOM 1726 N N . GLY A 1 217 ? -3.33 17.453 7.152 1 98.88 217 GLY A N 1
ATOM 1727 C CA . GLY A 1 217 ? -4.504 18.156 6.66 1 98.88 217 GLY A CA 1
ATOM 1728 C C . GLY A 1 217 ? -4.316 18.719 5.266 1 98.88 217 GLY A C 1
ATOM 1729 O O . GLY A 1 217 ? -3.273 18.531 4.645 1 98.88 217 GLY A O 1
ATOM 1730 N N . ASP A 1 218 ? -5.375 19.328 4.805 1 98.88 218 ASP A N 1
ATOM 1731 C CA . ASP A 1 218 ? -5.41 20.125 3.578 1 98.88 218 ASP A CA 1
ATOM 1732 C C . ASP A 1 218 ? -5.223 21.609 3.879 1 98.88 218 ASP A C 1
ATOM 1734 O O . ASP A 1 218 ? -6.137 22.266 4.383 1 98.88 218 ASP A O 1
ATOM 1738 N N . LEU A 1 219 ? -4.059 22.125 3.453 1 98.81 219 LEU A N 1
ATOM 1739 C CA . LEU A 1 219 ? -3.719 23.5 3.818 1 98.81 219 LEU A CA 1
ATOM 1740 C C . LEU A 1 219 ? -4.262 24.484 2.789 1 98.81 219 LEU A C 1
ATOM 1742 O O . LEU A 1 219 ? -4.238 25.703 3.014 1 98.81 219 LEU A O 1
ATOM 1746 N N . ASN A 1 220 ? -4.719 23.984 1.702 1 98.31 220 ASN A N 1
ATOM 1747 C CA . ASN A 1 220 ? -5.059 24.859 0.585 1 98.31 220 ASN A CA 1
ATOM 1748 C C . ASN A 1 220 ? -3.947 25.859 0.302 1 98.31 220 ASN A C 1
ATOM 1750 O O . ASN A 1 220 ? -4.199 26.922 -0.253 1 98.31 220 ASN A O 1
ATOM 1754 N N . SER A 1 221 ? -2.814 25.656 0.778 1 97.81 221 SER A N 1
ATOM 1755 C CA . SER A 1 221 ? -1.638 26.5 0.626 1 97.81 221 SER A CA 1
ATOM 1756 C C . SER A 1 221 ? -0.441 25.703 0.123 1 97.81 221 SER A C 1
ATOM 1758 O O . SER A 1 221 ? 0.176 24.953 0.883 1 97.81 221 SER A O 1
ATOM 1760 N N . PRO A 1 222 ? -0.12 25.859 -1.162 1 96 222 PRO A N 1
ATOM 1761 C CA . PRO A 1 222 ? 1.115 25.25 -1.647 1 96 222 PRO A CA 1
ATOM 1762 C C . PRO A 1 222 ? 2.365 25.844 -1.004 1 96 222 PRO A C 1
ATOM 1764 O O . PRO A 1 222 ? 2.264 26.734 -0.157 1 96 222 PRO A O 1
ATOM 1767 N N . ASP A 1 223 ? 3.516 25.25 -1.359 1 93.94 223 ASP A N 1
ATOM 1768 C CA . ASP A 1 223 ? 4.766 25.656 -0.723 1 93.94 223 ASP A CA 1
ATOM 1769 C C . ASP A 1 223 ? 5.207 27.031 -1.207 1 93.94 223 ASP A C 1
ATOM 1771 O O . ASP A 1 223 ? 6.195 27.594 -0.716 1 93.94 223 ASP A O 1
ATOM 1775 N N . THR A 1 224 ? 4.477 27.688 -2.07 1 93.12 224 THR A N 1
ATOM 1776 C CA . THR A 1 224 ? 4.773 29.031 -2.559 1 93.12 224 THR A CA 1
ATOM 1777 C C . THR A 1 224 ? 4.008 30.078 -1.759 1 93.12 224 THR A C 1
ATOM 1779 O O . THR A 1 224 ? 4.191 31.281 -1.964 1 93.12 224 THR A O 1
ATOM 1782 N N . GLU A 1 225 ? 3.186 29.641 -0.866 1 95.31 225 GLU A N 1
ATOM 1783 C CA . GLU A 1 225 ? 2.328 30.562 -0.119 1 95.31 225 GLU A CA 1
ATOM 1784 C C . GLU A 1 225 ? 2.713 30.594 1.356 1 95.31 225 GLU A C 1
ATOM 1786 O O . GLU A 1 225 ? 3.254 29.625 1.887 1 95.31 225 GLU A O 1
ATOM 1791 N N . ASP A 1 226 ? 2.318 31.625 2.014 1 94.75 226 ASP A N 1
ATOM 1792 C CA . ASP A 1 226 ? 2.746 31.906 3.381 1 94.75 226 ASP A CA 1
ATOM 1793 C C . ASP A 1 226 ? 2.086 30.953 4.371 1 94.75 226 ASP A C 1
ATOM 1795 O O . ASP A 1 226 ? 2.633 30.688 5.441 1 94.75 226 ASP A O 1
ATOM 1799 N N . GLY A 1 227 ? 0.902 30.469 4.055 1 96.69 227 GLY A N 1
ATOM 1800 C CA . GLY A 1 227 ? 0.292 29.5 4.941 1 96.69 227 GLY A CA 1
ATOM 1801 C C . GLY A 1 227 ? 1.191 28.312 5.23 1 96.69 227 GLY A C 1
ATOM 1802 O O . GLY A 1 227 ? 1.459 28 6.395 1 96.69 227 GLY A O 1
ATOM 1803 N N . TYR A 1 228 ? 1.672 27.734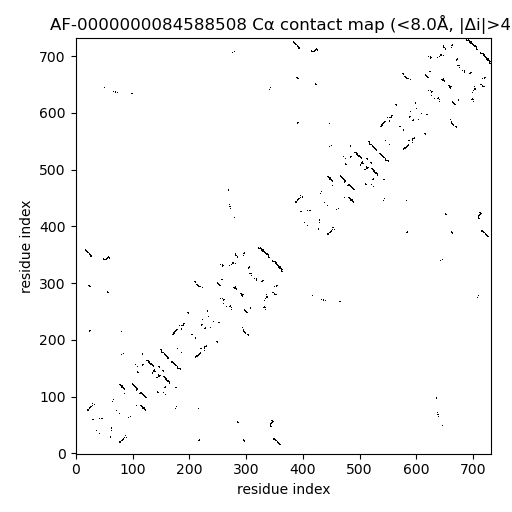 4.203 1 97.06 228 TYR A N 1
ATOM 1804 C CA . TYR A 1 228 ? 2.611 26.625 4.332 1 97.06 228 TYR A CA 1
ATOM 1805 C C . TYR A 1 228 ? 3.949 27.109 4.879 1 97.06 228 TYR A C 1
ATOM 1807 O O . TYR A 1 228 ? 4.52 26.484 5.777 1 97.06 228 TYR A O 1
ATOM 1815 N N . ARG A 1 229 ? 4.434 28.188 4.422 1 94.75 229 ARG A N 1
ATOM 1816 C CA . ARG A 1 229 ? 5.762 28.672 4.77 1 94.75 229 ARG A CA 1
ATOM 1817 C C . ARG A 1 229 ? 5.84 29.047 6.246 1 94.75 229 ARG A C 1
ATOM 1819 O O . ARG A 1 229 ? 6.871 28.859 6.891 1 94.75 229 ARG A O 1
ATOM 1826 N N . SER A 1 230 ? 4.816 29.547 6.77 1 93.31 230 SER A N 1
ATOM 1827 C CA . SER A 1 230 ? 4.781 29.906 8.188 1 93.31 230 SER A CA 1
ATOM 1828 C C . SER A 1 230 ? 4.883 28.672 9.07 1 93.31 230 SER A C 1
ATOM 1830 O O . SER A 1 230 ? 5.566 28.688 10.094 1 93.31 230 SER A O 1
ATOM 1832 N N . LEU A 1 231 ? 4.227 27.578 8.648 1 95.56 231 LEU A N 1
ATOM 1833 C CA . LEU A 1 231 ? 4.258 26.344 9.422 1 95.56 231 LEU A CA 1
ATOM 1834 C C . LEU A 1 231 ? 5.66 25.75 9.43 1 95.56 231 LEU A C 1
ATOM 1836 O O . LEU A 1 231 ? 6.07 25.125 10.406 1 95.56 231 LEU A O 1
ATOM 1840 N N . THR A 1 232 ? 6.395 25.984 8.328 1 94.44 232 THR A N 1
ATOM 1841 C CA . THR A 1 232 ? 7.66 25.281 8.148 1 94.44 232 THR A CA 1
ATOM 1842 C C . THR A 1 232 ? 8.836 26.234 8.359 1 94.44 232 THR A C 1
ATOM 1844 O O . THR A 1 232 ? 9.984 25.875 8.07 1 94.44 232 THR A O 1
ATOM 1847 N N . ARG A 1 233 ? 8.516 27.406 8.695 1 91.44 233 ARG A N 1
ATOM 1848 C CA . ARG A 1 233 ? 9.523 28.438 8.938 1 91.44 233 ARG A CA 1
ATOM 1849 C C . ARG A 1 233 ? 10.391 28.656 7.699 1 91.44 233 ARG A C 1
ATOM 1851 O O . ARG A 1 233 ? 11.609 28.766 7.805 1 91.44 233 ARG A O 1
ATOM 1858 N N . TRP A 1 234 ? 9.82 28.5 6.578 1 90.5 234 TRP A N 1
ATOM 1859 C CA . TRP A 1 234 ? 10.445 28.75 5.285 1 90.5 234 TRP A CA 1
ATOM 1860 C C . TRP A 1 234 ? 11.609 27.797 5.047 1 90.5 234 TRP A C 1
ATOM 1862 O O . TRP A 1 234 ? 12.5 28.078 4.242 1 90.5 234 TRP A O 1
ATOM 1872 N N . ARG A 1 235 ? 11.633 26.719 5.68 1 88.5 235 ARG A N 1
ATOM 1873 C CA . ARG A 1 235 ? 12.727 25.75 5.621 1 88.5 235 ARG A CA 1
ATOM 1874 C C . ARG A 1 235 ? 12.891 25.188 4.211 1 88.5 235 ARG A C 1
ATOM 1876 O O . ARG A 1 235 ? 14.008 24.906 3.779 1 88.5 235 ARG A O 1
ATOM 1883 N N . TYR A 1 236 ? 11.875 25.109 3.496 1 90.88 236 TYR A N 1
ATOM 1884 C CA . TYR A 1 236 ? 11.93 24.375 2.238 1 90.88 236 TYR A CA 1
ATOM 1885 C C . TYR A 1 236 ? 11.82 25.312 1.048 1 90.88 236 TYR A C 1
ATOM 1887 O O . TYR A 1 236 ? 11.508 24.891 -0.065 1 90.88 236 TYR A O 1
ATOM 1895 N N . VAL A 1 237 ? 12.023 26.547 1.299 1 81.56 237 VAL A N 1
ATOM 1896 C CA . VAL A 1 237 ? 11.984 27.562 0.252 1 81.56 237 VAL A CA 1
ATOM 1897 C C . VAL A 1 237 ? 13.406 28 -0.086 1 81.56 237 VAL A C 1
ATOM 1899 O O . VAL A 1 237 ? 14.25 28.141 0.802 1 81.56 237 VAL A O 1
ATOM 1902 N N . ALA A 1 238 ? 13.727 27.969 -1.345 1 70.81 238 ALA A N 1
ATOM 1903 C CA . ALA A 1 238 ? 15.055 28.359 -1.791 1 70.81 238 ALA A CA 1
ATOM 1904 C C . ALA A 1 238 ? 15.336 29.828 -1.449 1 70.81 238 ALA A C 1
ATOM 1906 O O . ALA A 1 238 ? 16.484 30.203 -1.211 1 70.81 238 ALA A O 1
ATOM 1907 N N . ASP A 1 239 ? 14.383 30.609 -1.495 1 63.12 239 ASP A N 1
ATOM 1908 C CA . ASP A 1 239 ? 14.586 32.062 -1.449 1 63.12 239 ASP A CA 1
ATOM 1909 C C . ASP A 1 239 ? 15.016 32.5 -0.055 1 63.12 239 ASP A C 1
ATOM 1911 O O . ASP A 1 239 ? 14.461 32.062 0.948 1 63.12 239 ASP A O 1
ATOM 1915 N N . GLU A 1 240 ? 16.172 33.031 0.077 1 59.53 240 GLU A N 1
ATOM 1916 C CA . GLU A 1 240 ? 16.953 33.469 1.226 1 59.53 240 GLU A CA 1
ATOM 1917 C C . GLU A 1 240 ? 16.156 34.5 2.053 1 59.53 240 GLU A C 1
ATOM 1919 O O . GLU A 1 240 ? 16.562 34.844 3.162 1 59.53 240 GLU A O 1
ATOM 1924 N N . THR A 1 241 ? 15.125 35.062 1.52 1 59.25 241 THR A N 1
ATOM 1925 C CA . THR A 1 241 ? 14.578 36.125 2.365 1 59.25 241 THR A CA 1
ATOM 1926 C C . THR A 1 241 ? 13.672 35.531 3.445 1 59.25 241 THR A C 1
ATOM 1928 O O . THR A 1 241 ? 12.461 35.406 3.246 1 59.25 241 THR A O 1
ATOM 1931 N N . ARG A 1 242 ? 14.297 34.844 4.461 1 62.66 242 ARG A N 1
ATOM 1932 C CA . ARG A 1 242 ? 13.586 34.281 5.598 1 62.66 242 ARG A CA 1
ATOM 1933 C C . ARG A 1 242 ? 13.203 35.344 6.605 1 62.66 242 ARG A C 1
ATOM 1935 O O . ARG A 1 242 ? 14.062 36.062 7.109 1 62.66 242 ARG A O 1
ATOM 1942 N N . PRO A 1 243 ? 11.844 35.562 6.602 1 62.12 243 PRO A N 1
ATOM 1943 C CA . PRO A 1 243 ? 11.531 36.469 7.707 1 62.12 243 PRO A CA 1
ATOM 1944 C C . PRO A 1 243 ? 12.039 35.938 9.055 1 62.12 243 PRO A C 1
ATOM 1946 O O . PRO A 1 243 ? 12.203 34.719 9.234 1 62.12 243 PRO A O 1
ATOM 1949 N N . GLN A 1 244 ? 12.664 36.844 9.867 1 53.19 244 GLN A N 1
ATOM 1950 C CA . GLN A 1 244 ? 13.086 36.531 11.227 1 53.19 244 GLN A CA 1
ATOM 1951 C C . GLN A 1 244 ? 11.945 35.875 12.008 1 53.19 244 GLN A C 1
ATOM 1953 O O . GLN A 1 244 ? 10.859 36.438 12.117 1 53.19 244 GLN A O 1
ATOM 1958 N N . GLN A 1 245 ? 11.789 34.594 11.859 1 56.31 245 GLN A N 1
ATOM 1959 C CA . GLN A 1 245 ? 10.719 34 12.656 1 56.31 245 GLN A CA 1
ATOM 1960 C C . GLN A 1 245 ? 11.211 33.625 14.055 1 56.31 245 GLN A C 1
ATOM 1962 O O . GLN A 1 245 ? 12.383 33.281 14.234 1 56.31 245 GLN A O 1
ATOM 1967 N N . ASP A 1 246 ? 10.531 34.094 15.062 1 54.72 246 ASP A N 1
ATOM 1968 C CA . ASP A 1 246 ? 10.766 33.844 16.484 1 54.72 246 ASP A CA 1
ATOM 1969 C C . ASP A 1 246 ? 11.031 32.375 16.766 1 54.72 246 ASP A C 1
ATOM 1971 O O . ASP A 1 246 ? 10.695 31.516 15.961 1 54.72 246 ASP A O 1
ATOM 1975 N N . GLU A 1 247 ? 11.914 31.984 17.859 1 57.88 247 GLU A N 1
ATOM 1976 C CA . GLU A 1 247 ? 12.562 30.812 18.438 1 57.88 247 GLU A CA 1
ATOM 1977 C C . GLU A 1 247 ? 11.562 29.688 18.672 1 57.88 247 GLU A C 1
ATOM 1979 O O . GLU A 1 247 ? 11.828 28.766 19.453 1 57.88 247 GLU A O 1
ATOM 1984 N N . HIS A 1 248 ? 10.359 29.672 17.953 1 73.25 248 HIS A N 1
ATOM 1985 C CA . HIS A 1 248 ? 9.336 28.75 18.422 1 73.25 248 HIS A CA 1
ATOM 1986 C C . HIS A 1 248 ? 9.266 27.5 17.547 1 73.25 248 HIS A C 1
ATOM 1988 O O . HIS A 1 248 ? 10.016 27.375 16.578 1 73.25 248 HIS A O 1
ATOM 1994 N N . THR A 1 249 ? 8.578 26.469 17.969 1 85.12 249 THR A N 1
ATOM 1995 C CA . THR A 1 249 ? 8.352 25.172 17.328 1 85.12 249 THR A CA 1
ATOM 1996 C C . THR A 1 249 ? 7.781 25.359 15.922 1 85.12 249 THR A C 1
ATOM 1998 O O . THR A 1 249 ? 6.973 26.266 15.688 1 85.12 249 THR A O 1
ATOM 2001 N N . PHE A 1 250 ? 8.445 24.797 14.898 1 92.81 250 PHE A N 1
ATOM 2002 C CA . PHE A 1 250 ? 7.895 24.734 13.547 1 92.81 250 PHE A CA 1
ATOM 2003 C C . PHE A 1 250 ? 7.738 23.297 13.102 1 92.81 250 PHE A C 1
ATOM 2005 O O . PHE A 1 250 ? 8.039 22.359 13.852 1 92.81 250 PHE A O 1
ATOM 2012 N N . PHE A 1 251 ? 7.199 23.156 11.961 1 96.81 251 PHE A N 1
ATOM 2013 C CA . PHE A 1 251 ? 6.945 21.797 11.492 1 96.81 251 PHE A CA 1
ATOM 2014 C C . PHE A 1 251 ? 7.914 21.422 10.375 1 96.81 251 PHE A C 1
ATOM 2016 O O . PHE A 1 251 ? 8.25 22.266 9.531 1 96.81 251 PHE A O 1
ATOM 2023 N N . LEU A 1 252 ? 8.32 20.172 10.453 1 96.25 252 LEU A N 1
ATOM 2024 C CA . LEU A 1 252 ? 9.062 19.531 9.367 1 96.25 252 LEU A CA 1
ATOM 2025 C C . LEU A 1 252 ? 8.109 18.828 8.414 1 96.25 252 LEU A C 1
ATOM 2027 O O . LEU A 1 252 ? 7.176 18.141 8.844 1 96.25 252 LEU A O 1
ATOM 2031 N N . ASP A 1 253 ? 8.32 19.031 7.117 1 97.81 253 ASP A N 1
ATOM 2032 C CA . ASP A 1 253 ? 7.516 18.359 6.098 1 97.81 253 ASP A CA 1
ATOM 2033 C C . ASP A 1 253 ? 8.055 16.969 5.785 1 97.81 253 ASP A C 1
ATOM 2035 O O . ASP A 1 253 ? 9.133 16.828 5.203 1 97.81 253 ASP A O 1
ATOM 2039 N N . SER A 1 254 ? 7.27 15.953 6.09 1 97.94 254 SER A N 1
ATOM 2040 C CA . SER A 1 254 ? 7.707 14.57 5.887 1 97.94 254 SER A CA 1
ATOM 2041 C C . SER A 1 254 ? 8.109 14.328 4.434 1 97.94 254 SER A C 1
ATOM 2043 O O . SER A 1 254 ? 8.992 13.516 4.156 1 97.94 254 SER A O 1
ATOM 2045 N N . ARG A 1 255 ? 7.508 15.047 3.523 1 96.19 255 ARG A N 1
ATOM 2046 C CA . ARG A 1 255 ? 7.844 14.961 2.105 1 96.19 255 ARG A CA 1
ATOM 2047 C C . ARG A 1 255 ? 9.32 15.273 1.873 1 96.19 255 ARG A C 1
ATOM 2049 O O . ARG A 1 255 ? 9.961 14.648 1.026 1 96.19 255 ARG A O 1
ATOM 2056 N N . HIS A 1 256 ? 9.812 16.172 2.658 1 94.69 256 HIS A N 1
ATOM 2057 C CA . HIS A 1 256 ? 11.172 16.641 2.457 1 94.69 256 HIS A CA 1
ATOM 2058 C C . HIS A 1 256 ? 12.133 15.992 3.451 1 94.69 256 HIS A C 1
ATOM 2060 O O . HIS A 1 256 ? 13.352 16 3.246 1 94.69 256 HIS A O 1
ATOM 2066 N N . GLU A 1 257 ? 11.594 15.43 4.52 1 94.56 257 GLU A N 1
ATOM 2067 C CA . GLU A 1 257 ? 12.43 14.922 5.605 1 94.56 257 GLU A CA 1
ATOM 2068 C C . GLU A 1 257 ? 12.609 13.414 5.512 1 94.56 257 GLU A C 1
ATOM 2070 O O . GLU A 1 257 ? 13.102 12.781 6.445 1 94.56 257 GLU A O 1
ATOM 2075 N N . LEU A 1 258 ? 12.25 12.844 4.371 1 93.12 258 LEU A N 1
ATOM 2076 C CA . LEU A 1 258 ? 12.359 11.406 4.148 1 93.12 258 LEU A CA 1
ATOM 2077 C C . LEU A 1 258 ? 13.82 10.969 4.133 1 93.12 258 LEU A C 1
ATOM 2079 O O . LEU A 1 258 ? 14.625 11.484 3.355 1 93.12 258 LEU A O 1
ATOM 2083 N N . HIS A 1 259 ? 14.156 10.039 5.074 1 89.81 259 HIS A N 1
ATOM 2084 C CA . HIS A 1 259 ? 15.445 9.352 4.992 1 89.81 259 HIS A CA 1
ATOM 2085 C C . HIS A 1 259 ? 15.391 8.203 3.994 1 89.81 259 HIS A C 1
ATOM 2087 O O . HIS A 1 259 ? 14.555 7.309 4.113 1 89.81 259 HIS A O 1
ATOM 2093 N N . THR A 1 260 ? 16.25 8.258 3.051 1 88.94 260 THR A N 1
ATOM 2094 C CA . THR A 1 260 ? 16.25 7.258 1.993 1 88.94 260 THR A CA 1
ATOM 2095 C C . THR A 1 260 ? 17.5 6.391 2.068 1 88.94 260 THR A C 1
ATOM 2097 O O . THR A 1 260 ? 18.391 6.637 2.891 1 88.94 260 THR A O 1
ATOM 2100 N N . ARG A 1 261 ? 17.547 5.32 1.231 1 84.56 261 ARG A N 1
ATOM 2101 C CA . ARG A 1 261 ? 18.703 4.418 1.215 1 84.56 261 ARG A CA 1
ATOM 2102 C C . ARG A 1 261 ? 19.969 5.145 0.776 1 84.56 261 ARG A C 1
ATOM 2104 O O . ARG A 1 261 ? 21.078 4.672 1.019 1 84.56 261 ARG A O 1
ATOM 2111 N N . VAL A 1 262 ? 19.766 6.223 0.149 1 75 262 VAL A N 1
ATOM 2112 C CA . VAL A 1 262 ? 20.938 6.957 -0.308 1 75 262 VAL A CA 1
ATOM 2113 C C . VAL A 1 262 ? 21.391 7.938 0.774 1 75 262 VAL A C 1
ATOM 2115 O O . VAL A 1 262 ? 22.469 8.508 0.687 1 75 262 VAL A O 1
ATOM 2118 N N . SER A 1 263 ? 20.5 7.938 1.739 1 71.25 263 SER A N 1
ATOM 2119 C CA . SER A 1 263 ? 20.875 8.812 2.844 1 71.25 263 SER A CA 1
ATOM 2120 C C . SER A 1 263 ? 21.859 8.133 3.789 1 71.25 263 SER A C 1
ATOM 2122 O O . SER A 1 263 ? 21.969 6.902 3.793 1 71.25 263 SER A O 1
ATOM 2124 N N . ASN A 1 264 ? 22.938 8.664 4.234 1 64.5 264 ASN A N 1
ATOM 2125 C CA . ASN A 1 264 ? 23.875 8.125 5.211 1 64.5 264 ASN A CA 1
ATOM 2126 C C . ASN A 1 264 ? 23.188 7.73 6.508 1 64.5 264 ASN A C 1
ATOM 2128 O O . ASN A 1 264 ? 23.594 8.148 7.594 1 64.5 264 ASN A O 1
ATOM 2132 N N . PHE A 1 265 ? 21.984 7.16 6.34 1 68.88 265 PHE A N 1
ATOM 2133 C CA . PHE A 1 265 ? 21.234 6.691 7.5 1 68.88 265 PHE A CA 1
ATOM 2134 C C . PHE A 1 265 ? 21.188 5.168 7.531 1 68.88 265 PHE A C 1
ATOM 2136 O O . PHE A 1 265 ? 20.828 4.531 6.539 1 68.88 265 PHE A O 1
ATOM 2143 N N . ASN A 1 266 ? 21.594 4.656 8.602 1 67.25 266 ASN A N 1
ATOM 2144 C CA . ASN A 1 266 ? 21.688 3.207 8.711 1 67.25 266 ASN A CA 1
ATOM 2145 C C . ASN A 1 266 ? 20.391 2.602 9.219 1 67.25 266 ASN A C 1
ATOM 2147 O O . ASN A 1 266 ? 20.188 2.475 10.43 1 67.25 266 ASN A O 1
ATOM 2151 N N . ALA A 1 267 ? 19.531 2.328 8.406 1 72.81 267 ALA A N 1
ATOM 2152 C CA . ALA A 1 267 ? 18.297 1.605 8.719 1 72.81 267 ALA A CA 1
ATOM 2153 C C . ALA A 1 267 ? 17.938 0.645 7.594 1 72.81 267 ALA A C 1
ATOM 2155 O O . ALA A 1 267 ? 18.25 0.891 6.43 1 72.81 267 ALA A O 1
ATOM 2156 N N . ALA A 1 268 ? 17.297 -0.423 8 1 74.31 268 ALA A N 1
ATOM 2157 C CA . ALA A 1 268 ? 16.922 -1.442 7.023 1 74.31 268 ALA A CA 1
ATOM 2158 C C . ALA A 1 268 ? 15.68 -1.021 6.238 1 74.31 268 ALA A C 1
ATOM 2160 O O . ALA A 1 268 ? 14.844 -0.262 6.742 1 74.31 268 ALA A O 1
ATOM 2161 N N . ARG A 1 269 ? 15.625 -1.413 4.969 1 86.5 269 ARG A N 1
ATOM 2162 C CA . ARG A 1 269 ? 14.43 -1.39 4.125 1 86.5 269 ARG A CA 1
ATOM 2163 C C . ARG A 1 269 ? 13.953 0.04 3.891 1 86.5 269 ARG A C 1
ATOM 2165 O O . ARG A 1 269 ? 12.766 0.331 4.016 1 86.5 269 ARG A O 1
ATOM 2172 N N . LEU A 1 270 ? 14.883 0.918 3.668 1 89 270 LEU A N 1
ATOM 2173 C CA . LEU A 1 270 ? 14.539 2.295 3.33 1 89 270 LEU A CA 1
ATOM 2174 C C . LEU A 1 270 ? 14.164 2.416 1.857 1 89 270 LEU A C 1
ATOM 2176 O O . LEU A 1 270 ? 14.727 1.721 1.01 1 89 270 LEU A O 1
ATOM 2180 N N . LEU A 1 271 ? 13.266 3.338 1.6 1 91.75 271 LEU A N 1
ATOM 2181 C CA . LEU A 1 271 ? 12.945 3.689 0.22 1 91.75 271 LEU A CA 1
ATOM 2182 C C . LEU A 1 271 ? 14.086 4.48 -0.418 1 91.75 271 LEU A C 1
ATOM 2184 O O . LEU A 1 271 ? 14.93 5.035 0.285 1 91.75 271 LEU A O 1
ATOM 2188 N N . GLY A 1 272 ? 14.07 4.41 -1.762 1 89.31 272 GLY A N 1
ATOM 2189 C CA . GLY A 1 272 ? 15.016 5.242 -2.486 1 89.31 272 GLY A CA 1
ATOM 2190 C C . GLY A 1 272 ? 14.5 6.645 -2.748 1 89.31 272 GLY A C 1
ATOM 2191 O O . GLY A 1 272 ? 15.281 7.574 -2.947 1 89.31 272 GLY A O 1
ATOM 2192 N N . ALA A 1 273 ? 13.188 6.777 -2.752 1 89.38 273 ALA A N 1
ATOM 2193 C CA . ALA A 1 273 ? 12.523 8.047 -3.035 1 89.38 273 ALA A CA 1
ATOM 2194 C C . ALA A 1 273 ? 11.102 8.055 -2.496 1 89.38 273 ALA A C 1
ATOM 2196 O O . ALA A 1 273 ? 10.641 7.059 -1.929 1 89.38 273 ALA A O 1
ATOM 2197 N N . ARG A 1 274 ? 10.469 9.219 -2.557 1 92.56 274 ARG A N 1
ATOM 2198 C CA . ARG A 1 274 ? 9.055 9.32 -2.225 1 92.56 274 ARG A CA 1
ATOM 2199 C C . ARG A 1 274 ? 8.219 8.367 -3.08 1 92.56 274 ARG A C 1
ATOM 2201 O O . ARG A 1 274 ? 8.508 8.188 -4.266 1 92.56 274 ARG A O 1
ATOM 2208 N N . TYR A 1 275 ? 7.258 7.809 -2.49 1 93.31 275 TYR A N 1
ATOM 2209 C CA . TYR A 1 275 ? 6.473 6.773 -3.15 1 93.31 275 TYR A CA 1
ATOM 2210 C C . TYR A 1 275 ? 5.195 7.355 -3.746 1 93.31 275 TYR A C 1
ATOM 2212 O O . TYR A 1 275 ? 4.559 8.219 -3.139 1 93.31 275 TYR A O 1
ATOM 2220 N N . GLY A 1 276 ? 4.781 6.812 -4.852 1 90.31 276 GLY A N 1
ATOM 2221 C CA . GLY A 1 276 ? 3.494 7.141 -5.445 1 90.31 276 GLY A CA 1
ATOM 2222 C C . GLY A 1 276 ? 3.498 8.461 -6.188 1 90.31 276 GLY A C 1
ATOM 2223 O O . GLY A 1 276 ? 4.508 8.844 -6.785 1 90.31 276 GLY A O 1
ATOM 2224 N N . ASP A 1 277 ? 2.361 9.141 -6.211 1 87.38 277 ASP A N 1
ATOM 2225 C CA . ASP A 1 277 ? 2.139 10.352 -6.996 1 87.38 277 ASP A CA 1
ATOM 2226 C C . ASP A 1 277 ? 2.404 11.602 -6.164 1 87.38 277 ASP A C 1
ATOM 2228 O O . ASP A 1 277 ? 1.574 12.516 -6.121 1 87.38 277 ASP A O 1
ATOM 2232 N N . TRP A 1 278 ? 3.625 11.727 -5.73 1 87.94 278 TRP A N 1
ATOM 2233 C CA . TRP A 1 278 ? 3.965 12.672 -4.672 1 87.94 278 TRP A CA 1
ATOM 2234 C C . TRP A 1 278 ? 4 14.102 -5.211 1 87.94 278 TRP A C 1
ATOM 2236 O O . TRP A 1 278 ? 3.957 15.062 -4.438 1 87.94 278 TRP A O 1
ATOM 2246 N N . PRO A 1 279 ? 3.963 14.305 -6.547 1 85.06 279 PRO A N 1
ATOM 2247 C CA . PRO A 1 279 ? 3.959 15.688 -7.047 1 85.06 279 PRO A CA 1
ATOM 2248 C C . PRO A 1 279 ? 2.557 16.281 -7.098 1 85.06 279 PRO A C 1
ATOM 2250 O O . PRO A 1 279 ? 2.396 17.453 -7.457 1 85.06 279 PRO A O 1
ATOM 2253 N N . ALA A 1 280 ? 1.595 15.523 -6.75 1 90.75 280 ALA A N 1
ATOM 2254 C CA . ALA A 1 280 ? 0.229 16.031 -6.75 1 90.75 280 ALA A CA 1
ATOM 2255 C C . ALA A 1 280 ? -0.614 15.359 -5.672 1 90.75 280 ALA A C 1
ATOM 2257 O O . ALA A 1 280 ? -0.954 14.18 -5.797 1 90.75 280 ALA A O 1
ATOM 2258 N N . THR A 1 281 ? -0.969 16.109 -4.703 1 96 281 THR A N 1
ATOM 2259 C CA . THR A 1 281 ? -1.891 15.586 -3.699 1 96 281 THR A CA 1
ATOM 2260 C C . THR A 1 281 ? -3.328 15.977 -4.027 1 96 281 THR A C 1
ATOM 2262 O O . THR A 1 281 ? -4.27 15.258 -3.686 1 96 281 THR A O 1
ATOM 2265 N N . PHE A 1 282 ? -3.488 17.141 -4.688 1 96.69 282 PHE A N 1
ATOM 2266 C CA . PHE A 1 282 ? -4.758 17.562 -5.262 1 96.69 282 PHE A CA 1
ATOM 2267 C C . PHE A 1 282 ? -4.801 17.281 -6.758 1 96.69 282 PHE A C 1
ATOM 2269 O O . PHE A 1 282 ? -3.881 17.641 -7.492 1 96.69 282 PHE A O 1
ATOM 2276 N N . THR A 1 283 ? -5.906 16.641 -7.203 1 92.06 283 THR A N 1
ATOM 2277 C CA . THR A 1 283 ? -6.008 16.25 -8.609 1 92.06 283 THR A CA 1
ATOM 2278 C C . THR A 1 283 ? -7.234 16.891 -9.258 1 92.06 283 THR A C 1
ATOM 2280 O O . THR A 1 283 ? -7.305 17 -10.477 1 92.06 283 THR A O 1
ATOM 2283 N N . GLY A 1 284 ? -8.172 17.234 -8.414 1 94.25 284 GLY A N 1
ATOM 2284 C CA . GLY A 1 284 ? -9.484 17.516 -8.984 1 94.25 284 GLY A CA 1
ATOM 2285 C C . GLY A 1 284 ? -10.156 16.297 -9.562 1 94.25 284 GLY A C 1
ATOM 2286 O O . GLY A 1 284 ? -9.641 15.18 -9.445 1 94.25 284 GLY A O 1
ATOM 2287 N N . PHE A 1 285 ? -11.391 16.469 -10.156 1 93.19 285 PHE A N 1
ATOM 2288 C CA . PHE A 1 285 ? -12.125 15.367 -10.758 1 93.19 285 PHE A CA 1
ATOM 2289 C C . PHE A 1 285 ? -12.047 15.422 -12.273 1 93.19 285 PHE A C 1
ATOM 2291 O O . PHE A 1 285 ? -12.492 14.5 -12.961 1 93.19 285 PHE A O 1
ATOM 2298 N N . GLY A 1 286 ? -11.414 16.484 -12.734 1 87.44 286 GLY A N 1
ATOM 2299 C CA . GLY A 1 286 ? -11.352 16.672 -14.172 1 87.44 286 GLY A CA 1
ATOM 2300 C C . GLY A 1 286 ? -10.008 16.297 -14.766 1 87.44 286 GLY A C 1
ATOM 2301 O O . GLY A 1 286 ? -8.977 16.406 -14.102 1 87.44 286 GLY A O 1
ATOM 2302 N N . GLU A 1 287 ? -10.039 15.953 -16.016 1 79.44 287 GLU A N 1
ATOM 2303 C CA . GLU A 1 287 ? -8.844 15.523 -16.734 1 79.44 287 GLU A CA 1
ATOM 2304 C C . GLU A 1 287 ? -7.789 16.625 -16.766 1 79.44 287 GLU A C 1
ATOM 2306 O O . GLU A 1 287 ? -6.594 16.344 -16.688 1 79.44 287 GLU A O 1
ATOM 2311 N N . HIS A 1 288 ? -8.219 17.797 -16.797 1 81 288 HIS A N 1
ATOM 2312 C CA . HIS A 1 288 ? -7.297 18.906 -17.016 1 81 288 HIS A CA 1
ATOM 2313 C C . HIS A 1 288 ? -7.211 19.797 -15.789 1 81 288 HIS A C 1
ATOM 2315 O O . HIS A 1 288 ? -6.695 20.906 -15.859 1 81 288 HIS A O 1
ATOM 2321 N N . ASP A 1 289 ? -7.668 19.297 -14.727 1 84.62 289 ASP A N 1
ATOM 2322 C CA . ASP A 1 289 ? -7.57 20.078 -13.5 1 84.62 289 ASP A CA 1
ATOM 2323 C C . ASP A 1 289 ? -6.113 20.281 -13.102 1 84.62 289 ASP A C 1
ATOM 2325 O O . ASP A 1 289 ? -5.277 19.391 -13.273 1 84.62 289 ASP A O 1
ATOM 2329 N N . HIS A 1 290 ? -5.879 21.5 -12.555 1 85.75 290 HIS A N 1
ATOM 2330 C CA . HIS A 1 290 ? -4.535 21.828 -12.094 1 85.75 290 HIS A CA 1
ATOM 2331 C C . HIS A 1 290 ? -4.152 21 -10.875 1 85.75 290 HIS A C 1
ATOM 2333 O O . HIS A 1 290 ? -4.934 20.891 -9.922 1 85.75 290 HIS A O 1
ATOM 2339 N N . ARG A 1 291 ? -2.951 20.453 -10.969 1 87 291 ARG A N 1
ATOM 2340 C CA . ARG A 1 291 ? -2.42 19.656 -9.875 1 87 291 ARG A CA 1
ATOM 2341 C C . ARG A 1 291 ? -1.591 20.516 -8.922 1 87 291 ARG A C 1
ATOM 2343 O O . ARG A 1 291 ? -0.98 21.5 -9.336 1 87 291 ARG A O 1
ATOM 2350 N N . ASN A 1 292 ? -1.702 20.156 -7.617 1 92.12 292 ASN A N 1
ATOM 2351 C CA . ASN A 1 292 ? -0.977 20.875 -6.57 1 92.12 292 ASN A CA 1
ATOM 2352 C C . ASN A 1 292 ? -0.623 19.953 -5.406 1 92.12 292 ASN A C 1
ATOM 2354 O O . ASN A 1 292 ? -1.132 18.828 -5.312 1 92.12 292 ASN A O 1
ATOM 2358 N N . VAL A 1 293 ? 0.325 20.438 -4.676 1 95.75 293 VAL A N 1
ATOM 2359 C CA . VAL A 1 293 ? 0.613 19.797 -3.402 1 95.75 293 VAL A CA 1
ATOM 2360 C C . VAL A 1 293 ? 0.128 20.672 -2.254 1 95.75 293 VAL A C 1
ATOM 2362 O O . VAL A 1 293 ? 0.749 21.688 -1.938 1 95.75 293 VAL A O 1
ATOM 2365 N N . ILE A 1 294 ? -1.008 20.25 -1.632 1 98.44 294 ILE A N 1
ATOM 2366 C CA . ILE A 1 294 ? -1.587 21.094 -0.595 1 98.44 294 ILE A CA 1
ATOM 2367 C C . ILE A 1 294 ? -2.014 20.234 0.593 1 98.44 294 ILE A C 1
ATOM 2369 O O . ILE A 1 294 ? -2.441 20.766 1.624 1 98.44 294 ILE A O 1
ATOM 2373 N N . ASP A 1 295 ? -1.936 18.891 0.521 1 98.81 295 ASP A N 1
ATOM 2374 C CA . ASP A 1 295 ? -2.158 17.953 1.621 1 98.81 295 ASP A CA 1
ATOM 2375 C C . ASP A 1 295 ? -0.836 17.531 2.256 1 98.81 295 ASP A C 1
ATOM 2377 O O . ASP A 1 295 ? 0.126 17.219 1.549 1 98.81 295 ASP A O 1
ATOM 2381 N N . VAL A 1 296 ? -0.844 17.484 3.639 1 98.75 296 VAL A N 1
ATOM 2382 C CA . VAL A 1 296 ? 0.471 17.359 4.258 1 98.75 296 VAL A CA 1
ATOM 2383 C C . VAL A 1 296 ? 0.409 16.359 5.41 1 98.75 296 VAL A C 1
ATOM 2385 O O . VAL A 1 296 ? -0.666 16.094 5.953 1 98.75 296 VAL A O 1
ATOM 2388 N N . VAL A 1 297 ? 1.489 15.758 5.676 1 98.88 297 VAL A N 1
ATOM 2389 C CA . VAL A 1 297 ? 1.874 15.148 6.945 1 98.88 297 VAL A CA 1
ATOM 2390 C C . VAL A 1 297 ? 3.15 15.812 7.469 1 98.88 297 VAL A C 1
ATOM 2392 O O . VAL A 1 297 ? 4.242 15.562 6.945 1 98.88 297 VAL A O 1
ATOM 2395 N N . LEU A 1 298 ? 2.998 16.641 8.5 1 98.75 298 LEU A N 1
ATOM 2396 C CA . LEU A 1 298 ? 4.109 17.375 9.102 1 98.75 298 LEU A CA 1
ATOM 2397 C C . LEU A 1 298 ? 4.402 16.844 10.5 1 98.75 298 LEU A C 1
ATOM 2399 O O . LEU A 1 298 ? 3.525 16.266 11.156 1 98.75 298 LEU A O 1
ATOM 2403 N N . VAL A 1 299 ? 5.613 17.031 10.898 1 97.94 299 VAL A N 1
ATOM 2404 C CA . VAL A 1 299 ? 6.02 16.656 12.25 1 97.94 299 VAL A CA 1
ATOM 2405 C C . VAL A 1 299 ? 6.73 17.828 12.922 1 97.94 299 VAL A C 1
ATOM 2407 O O . VAL A 1 299 ? 7.605 18.453 12.32 1 97.94 299 VAL A O 1
ATOM 2410 N N . ALA A 1 300 ? 6.34 18.094 14.172 1 96.06 300 ALA A N 1
ATOM 2411 C CA . ALA A 1 300 ? 6.891 19.25 14.875 1 96.06 300 ALA A CA 1
ATOM 2412 C C . ALA A 1 300 ? 8.367 19.047 15.188 1 96.06 300 ALA A C 1
ATOM 2414 O O . ALA A 1 300 ? 8.781 17.953 15.594 1 96.06 300 ALA A O 1
ATOM 2415 N N . ASP A 1 301 ? 9.109 20.078 14.984 1 91.62 301 ASP A N 1
ATOM 2416 C CA . ASP A 1 301 ? 10.531 20.047 15.344 1 91.62 301 ASP A CA 1
ATOM 2417 C C . ASP A 1 301 ? 10.727 20.328 16.828 1 91.62 301 ASP A C 1
ATOM 2419 O O . ASP A 1 301 ? 11.234 21.375 17.203 1 91.62 301 ASP A O 1
ATOM 2423 N N . THR A 1 302 ? 10.477 19.344 17.625 1 88.81 302 THR A N 1
ATOM 2424 C CA . THR A 1 302 ? 10.594 19.484 19.078 1 88.81 302 THR A CA 1
ATOM 2425 C C . THR A 1 302 ? 11.898 18.859 19.578 1 88.81 302 THR A C 1
ATOM 2427 O O . THR A 1 302 ? 12.219 18.953 20.766 1 88.81 302 THR A O 1
ATOM 2430 N N . GLY A 1 303 ? 12.617 18.234 18.719 1 84.19 303 GLY A N 1
ATOM 2431 C CA . GLY A 1 303 ? 13.766 17.422 19.094 1 84.19 303 GLY A CA 1
ATOM 2432 C C . GLY A 1 303 ? 13.469 15.938 19.094 1 84.19 303 GLY A C 1
ATOM 2433 O O . GLY A 1 303 ? 14.383 15.109 19.172 1 84.19 303 GLY A O 1
ATOM 2434 N N . ALA A 1 304 ? 12.219 15.633 18.969 1 86.38 304 ALA A N 1
ATOM 2435 C CA . ALA A 1 304 ? 11.828 14.227 18.938 1 86.38 304 ALA A CA 1
ATOM 2436 C C . ALA A 1 304 ? 12.195 13.57 17.609 1 86.38 304 ALA A C 1
ATOM 2438 O O . ALA A 1 304 ? 12.438 12.367 17.547 1 86.38 304 ALA A O 1
ATOM 2439 N N . VAL A 1 305 ? 12.219 14.312 16.547 1 87.12 305 VAL A N 1
ATOM 2440 C CA . VAL A 1 305 ? 12.453 13.797 15.203 1 87.12 305 VAL A CA 1
ATOM 2441 C C . VAL A 1 305 ? 13.805 14.289 14.688 1 87.12 305 VAL A C 1
ATOM 2443 O O . VAL A 1 305 ? 14.148 15.461 14.859 1 87.12 305 VAL A O 1
ATOM 2446 N N . ALA A 1 306 ? 14.484 13.391 14.07 1 81.38 306 ALA A N 1
ATOM 2447 C CA . ALA A 1 306 ? 15.758 13.766 13.461 1 81.38 306 ALA A CA 1
ATOM 2448 C C . ALA A 1 306 ? 15.539 14.367 12.07 1 81.38 306 ALA A C 1
ATOM 2450 O O . ALA A 1 306 ? 15.188 13.656 11.125 1 81.38 306 ALA A O 1
ATOM 2451 N N . ALA A 1 307 ? 15.805 15.602 11.984 1 77 307 ALA A N 1
ATOM 2452 C CA . ALA A 1 307 ? 15.656 16.312 10.719 1 77 307 ALA A CA 1
ATOM 2453 C C . ALA A 1 307 ? 16.797 15.961 9.758 1 77 307 ALA A C 1
ATOM 2455 O O . ALA A 1 307 ? 17.922 15.75 10.188 1 77 307 ALA A O 1
ATOM 2456 N N . VAL A 1 308 ? 16.422 15.875 8.484 1 78.44 308 VAL A N 1
ATOM 2457 C CA . VAL A 1 308 ? 17.453 15.742 7.457 1 78.44 308 VAL A CA 1
ATOM 2458 C C . VAL A 1 308 ? 18.25 17.047 7.355 1 78.44 308 VAL A C 1
ATOM 2460 O O . VAL A 1 308 ? 17.672 18.125 7.305 1 78.44 308 VAL A O 1
ATOM 2463 N N . PRO A 1 309 ? 19.547 16.859 7.406 1 73 309 PRO A N 1
ATOM 2464 C CA . PRO A 1 309 ? 20.344 18.078 7.375 1 73 309 PRO A CA 1
ATOM 2465 C C . PRO A 1 309 ? 20.156 18.875 6.086 1 73 309 PRO A C 1
ATOM 2467 O O . PRO A 1 309 ? 20.141 18.297 4.996 1 73 309 PRO A O 1
ATOM 2470 N N . SER A 1 310 ? 19.766 20.078 6.148 1 62.66 310 SER A N 1
ATOM 2471 C CA . SER A 1 310 ? 19.578 20.953 4.992 1 62.66 310 SER A CA 1
ATOM 2472 C C . SER A 1 310 ? 20.812 21.797 4.715 1 62.66 310 SER A C 1
ATOM 2474 O O . SER A 1 310 ? 20.969 22.328 3.615 1 62.66 310 SER A O 1
ATOM 2476 N N . ASN A 1 311 ? 21.484 22.078 5.66 1 60.59 311 ASN A N 1
ATOM 2477 C CA . ASN A 1 311 ? 22.703 22.859 5.566 1 60.59 311 ASN A CA 1
ATOM 2478 C C . ASN A 1 311 ? 23.766 22.375 6.551 1 60.59 311 ASN A C 1
ATOM 2480 O O . ASN A 1 311 ? 23.531 21.406 7.285 1 60.59 311 ASN A O 1
ATOM 2484 N N . SER A 1 312 ? 24.953 22.984 6.359 1 51.66 312 SER A N 1
ATOM 2485 C CA . SER A 1 312 ? 26.094 22.578 7.156 1 51.66 312 SER A CA 1
ATOM 2486 C C . SER A 1 312 ? 25.781 22.641 8.648 1 51.66 312 SER A C 1
ATOM 2488 O O . SER A 1 312 ? 26.281 21.812 9.43 1 51.66 312 SER A O 1
ATOM 2490 N N . LYS A 1 313 ? 25.078 23.5 8.938 1 52.31 313 LYS A N 1
ATOM 2491 C CA . LYS A 1 313 ? 24.75 23.672 10.352 1 52.31 313 LYS A CA 1
ATOM 2492 C C . LYS A 1 313 ? 23.828 22.562 10.852 1 52.31 313 LYS A C 1
ATOM 2494 O O . LYS A 1 313 ? 23.984 22.094 11.977 1 52.31 313 LYS A O 1
ATOM 2499 N N . ASP A 1 314 ? 22.938 22.203 9.922 1 57.94 314 ASP A N 1
ATOM 2500 C CA . ASP A 1 314 ? 22.047 21.078 10.219 1 57.94 314 ASP A CA 1
ATOM 2501 C C . ASP A 1 314 ? 22.828 19.781 10.375 1 57.94 314 ASP A C 1
ATOM 2503 O O . ASP A 1 314 ? 22.484 18.938 11.195 1 57.94 314 ASP A O 1
ATOM 2507 N N . GLN A 1 315 ? 23.859 19.859 9.617 1 56 315 GLN A N 1
ATOM 2508 C CA . GLN A 1 315 ? 24.719 18.688 9.664 1 56 315 GLN A CA 1
ATOM 2509 C C . GLN A 1 315 ? 25.422 18.562 11.016 1 56 315 GLN A C 1
ATOM 2511 O O . GLN A 1 315 ? 25.516 17.469 11.57 1 56 315 GLN A O 1
ATOM 2516 N N . ASP A 1 316 ? 25.766 19.703 11.492 1 54.44 316 ASP A N 1
ATOM 2517 C CA . ASP A 1 316 ? 26.438 19.734 12.781 1 54.44 316 ASP A CA 1
ATOM 2518 C C . ASP A 1 316 ? 25.5 19.312 13.906 1 54.44 316 ASP A C 1
ATOM 2520 O O . ASP A 1 316 ? 25.891 18.547 14.797 1 54.44 316 ASP A O 1
ATOM 2524 N N . ARG A 1 317 ? 24.344 19.797 13.805 1 51.75 317 ARG A N 1
ATOM 2525 C CA . ARG A 1 317 ? 23.359 19.422 14.812 1 51.75 317 ARG A CA 1
ATOM 2526 C C . ARG A 1 317 ? 23.047 17.938 14.758 1 51.75 317 ARG A C 1
ATOM 2528 O O . ARG A 1 317 ? 22.938 17.281 15.789 1 51.75 317 ARG A O 1
ATOM 2535 N N . ALA A 1 318 ? 22.953 17.547 13.617 1 56.88 318 ALA A N 1
ATOM 2536 C CA . ALA A 1 318 ? 22.672 16.125 13.414 1 56.88 318 ALA A CA 1
ATOM 2537 C C . ALA A 1 318 ? 23.812 15.266 13.977 1 56.88 318 ALA A C 1
ATOM 2539 O O . ALA A 1 318 ? 23.547 14.234 14.602 1 56.88 318 ALA A O 1
ATOM 2540 N N . GLN A 1 319 ? 25 15.875 13.781 1 52.34 319 GLN A N 1
ATOM 2541 C CA . GLN A 1 319 ? 26.172 15.148 14.273 1 52.34 319 GLN A CA 1
ATOM 2542 C C . GLN A 1 319 ? 26.203 15.117 15.805 1 52.34 319 GLN A C 1
ATOM 2544 O O . GLN A 1 319 ? 26.625 14.125 16.406 1 52.34 319 GLN A O 1
ATOM 2549 N N . ARG A 1 320 ? 25.828 16.047 16.344 1 48.41 320 ARG A N 1
ATOM 2550 C CA . ARG A 1 320 ? 25.844 16.125 17.797 1 48.41 320 ARG A CA 1
ATOM 2551 C C . ARG A 1 320 ? 24.797 15.219 18.422 1 48.41 320 ARG A C 1
ATOM 2553 O O . ARG A 1 320 ? 25.031 14.609 19.469 1 48.41 320 ARG A O 1
ATOM 2560 N N . VAL A 1 321 ? 23.656 15.242 17.812 1 50.72 321 VAL A N 1
ATOM 2561 C CA . VAL A 1 321 ? 22.578 14.398 18.297 1 50.72 321 VAL A CA 1
ATOM 2562 C C . VAL A 1 321 ? 22.969 12.93 18.172 1 50.72 321 VAL A C 1
ATOM 2564 O O . VAL A 1 321 ? 22.656 12.117 19.047 1 50.72 321 VAL A O 1
ATOM 2567 N N . MET A 1 322 ? 23.641 12.672 17.016 1 52.12 322 MET A N 1
ATOM 2568 C CA . MET A 1 322 ? 24.156 11.32 16.812 1 52.12 322 MET A CA 1
ATOM 2569 C C . MET A 1 322 ? 25.078 10.914 17.953 1 52.12 322 MET A C 1
ATOM 2571 O O . MET A 1 322 ? 25.266 9.727 18.219 1 52.12 322 MET A O 1
ATOM 2575 N N . GLN A 1 323 ? 25.641 11.906 18.547 1 46.72 323 GLN A N 1
ATOM 2576 C CA . GLN A 1 323 ? 26.594 11.609 19.609 1 46.72 323 GLN A CA 1
ATOM 2577 C C . GLN A 1 323 ? 25.875 11.32 20.922 1 46.72 323 GLN A C 1
ATOM 2579 O O . GLN A 1 323 ? 26.453 10.727 21.828 1 46.72 323 GLN A O 1
ATOM 2584 N N . THR A 1 324 ? 24.719 11.727 21.031 1 48.03 324 THR A N 1
ATOM 2585 C CA . THR A 1 324 ? 24.016 11.391 22.266 1 48.03 324 THR A CA 1
ATOM 2586 C C . THR A 1 324 ? 23.047 10.234 22.031 1 48.03 324 THR A C 1
ATOM 2588 O O . THR A 1 324 ? 22.359 10.18 21.016 1 48.03 324 THR A O 1
ATOM 2591 N N . ALA A 1 325 ? 23.219 9.086 22.641 1 53.38 325 ALA A N 1
ATOM 2592 C CA . ALA A 1 325 ? 22.438 7.848 22.625 1 53.38 325 ALA A CA 1
ATOM 2593 C C . ALA A 1 325 ? 20.953 8.125 22.828 1 53.38 325 ALA A C 1
ATOM 2595 O O . ALA A 1 325 ? 20.328 7.559 23.734 1 53.38 325 ALA A O 1
ATOM 2596 N N . GLN A 1 326 ? 20.406 9.195 22.172 1 61.88 326 GLN A N 1
ATOM 2597 C CA . GLN A 1 326 ? 19 9.477 22.406 1 61.88 326 GLN A CA 1
ATOM 2598 C C . GLN A 1 326 ? 18.141 8.898 21.281 1 61.88 326 GLN A C 1
ATOM 2600 O O . GLN A 1 326 ? 18.516 8.922 20.109 1 61.88 326 GLN A O 1
ATOM 2605 N N . LYS A 1 327 ? 17.062 8.258 21.688 1 77.69 327 LYS A N 1
ATOM 2606 C CA . LYS A 1 327 ? 16.078 7.719 20.766 1 77.69 327 LYS A CA 1
ATOM 2607 C C . LYS A 1 327 ? 15.375 8.844 20 1 77.69 327 LYS A C 1
ATOM 2609 O O . LYS A 1 327 ? 14.938 9.82 20.609 1 77.69 327 LYS A O 1
ATOM 2614 N N . GLN A 1 328 ? 15.539 8.867 18.656 1 85.25 328 GLN A N 1
ATOM 2615 C CA . GLN A 1 328 ? 14.82 9.828 17.828 1 85.25 328 GLN A CA 1
ATOM 2616 C C . GLN A 1 328 ? 13.969 9.117 16.781 1 85.25 328 GLN A C 1
ATOM 2618 O O . GLN A 1 328 ? 14.195 7.945 16.469 1 85.25 328 GLN A O 1
ATOM 2623 N N . TRP A 1 329 ? 13.023 9.883 16.453 1 91.75 329 TRP A N 1
ATOM 2624 C CA . TRP A 1 329 ? 12.188 9.414 15.352 1 91.75 329 TRP A CA 1
ATOM 2625 C C . TRP A 1 329 ? 12.711 9.922 14.008 1 91.75 329 TRP A C 1
ATOM 2627 O O . TRP A 1 329 ? 13.211 11.047 13.922 1 91.75 329 TRP A O 1
ATOM 2637 N N . VAL A 1 330 ? 12.625 9.078 12.992 1 91.69 330 VAL A N 1
ATOM 2638 C CA . VAL A 1 330 ? 13.023 9.461 11.648 1 91.69 330 VAL A CA 1
ATOM 2639 C C . VAL A 1 330 ? 11.914 9.117 10.656 1 91.69 330 VAL A C 1
ATOM 2641 O O . VAL A 1 330 ? 11.273 8.07 10.773 1 91.69 330 VAL A O 1
ATOM 2644 N N . VAL A 1 331 ? 11.672 10.031 9.695 1 95.75 331 VAL A N 1
ATOM 2645 C CA . VAL A 1 331 ? 10.734 9.711 8.625 1 95.75 331 VAL A CA 1
ATOM 2646 C C . VAL A 1 331 ? 11.352 8.672 7.691 1 95.75 331 VAL A C 1
ATOM 2648 O O . VAL A 1 331 ? 12.352 8.938 7.027 1 95.75 331 VAL A O 1
ATOM 2651 N N . THR A 1 332 ? 10.711 7.492 7.562 1 94.38 332 THR A N 1
ATOM 2652 C CA . THR A 1 332 ? 11.297 6.406 6.785 1 94.38 332 THR A CA 1
ATOM 2653 C C . THR A 1 332 ? 10.453 6.109 5.551 1 94.38 332 THR A C 1
ATOM 2655 O O . THR A 1 332 ? 10.906 5.438 4.625 1 94.38 332 THR A O 1
ATOM 2658 N N . ARG A 1 333 ? 9.242 6.559 5.598 1 96.62 333 ARG A N 1
ATOM 2659 C CA . ARG A 1 333 ? 8.352 6.414 4.449 1 96.62 333 ARG A CA 1
ATOM 2660 C C . ARG A 1 333 ? 7.559 7.695 4.211 1 96.62 333 ARG A C 1
ATOM 2662 O O . ARG A 1 333 ? 7.137 8.359 5.16 1 96.62 333 ARG A O 1
ATOM 2669 N N . TYR A 1 334 ? 7.398 7.98 3.041 1 97.06 334 TYR A N 1
ATOM 2670 C CA . TYR A 1 334 ? 6.469 9 2.557 1 97.06 334 TYR A CA 1
ATOM 2671 C C . TYR A 1 334 ? 5.871 8.594 1.214 1 97.06 334 TYR A C 1
ATOM 2673 O O . TYR A 1 334 ? 6.594 8.18 0.304 1 97.06 334 TYR A O 1
ATOM 2681 N N . GLY A 1 335 ? 4.605 8.688 1.149 1 96.56 335 GLY A N 1
ATOM 2682 C CA . GLY A 1 335 ? 3.951 8.344 -0.102 1 96.56 335 GLY A CA 1
ATOM 2683 C C . GLY A 1 335 ? 2.639 9.07 -0.312 1 96.56 335 GLY A C 1
ATOM 2684 O O . GLY A 1 335 ? 1.979 9.461 0.652 1 96.56 335 GLY A O 1
ATOM 2685 N N . VAL A 1 336 ? 2.342 9.336 -1.553 1 96 336 VAL A N 1
ATOM 2686 C CA . VAL A 1 336 ? 1.049 9.836 -2.002 1 96 336 VAL A CA 1
ATOM 2687 C C . VAL A 1 336 ? 0.35 8.781 -2.854 1 96 336 VAL A C 1
ATOM 2689 O O . VAL A 1 336 ? 0.813 8.453 -3.947 1 96 336 VAL A O 1
ATOM 2692 N N . ILE A 1 337 ? -0.726 8.305 -2.33 1 95.44 337 ILE A N 1
ATOM 2693 C CA . ILE A 1 337 ? -1.366 7.09 -2.832 1 95.44 337 ILE A CA 1
ATOM 2694 C C . ILE A 1 337 ? -2.332 7.449 -3.959 1 95.44 337 ILE A C 1
ATOM 2696 O O . ILE A 1 337 ? -3.119 8.391 -3.834 1 95.44 337 ILE A O 1
ATOM 2700 N N . PRO A 1 338 ? -2.357 6.672 -5.043 1 89.31 338 PRO A N 1
ATOM 2701 C CA . PRO A 1 338 ? -3.281 6.977 -6.137 1 89.31 338 PRO A CA 1
ATOM 2702 C C . PRO A 1 338 ? -4.738 7.004 -5.684 1 89.31 338 PRO A C 1
ATOM 2704 O O . PRO A 1 338 ? -5.148 6.195 -4.852 1 89.31 338 PRO A O 1
ATOM 2707 N N . ASN A 1 339 ? -5.512 7.926 -6.238 1 89.56 339 ASN A N 1
ATOM 2708 C CA . ASN A 1 339 ? -6.926 8.031 -5.902 1 89.56 339 ASN A CA 1
ATOM 2709 C C . ASN A 1 339 ? -7.809 7.492 -7.023 1 89.56 339 ASN A C 1
ATOM 2711 O O . ASN A 1 339 ? -9.016 7.762 -7.059 1 89.56 339 ASN A O 1
ATOM 2715 N N . ARG A 1 340 ? -7.18 6.91 -7.957 1 84.12 340 ARG A N 1
ATOM 2716 C CA . ARG A 1 340 ? -7.859 6.191 -9.023 1 84.12 340 ARG A CA 1
ATOM 2717 C C . ARG A 1 340 ? -7.133 4.895 -9.359 1 84.12 340 ARG A C 1
ATOM 2719 O O . ARG A 1 340 ? -5.902 4.863 -9.422 1 84.12 340 ARG A O 1
ATOM 2726 N N . PHE A 1 341 ? -7.914 3.82 -9.484 1 70.44 341 PHE A N 1
ATOM 2727 C CA . PHE A 1 341 ? -7.359 2.555 -9.953 1 70.44 341 PHE A CA 1
ATOM 2728 C C . PHE A 1 341 ? -7.941 2.176 -11.305 1 70.44 341 PHE A C 1
ATOM 2730 O O . PHE A 1 341 ? -8.953 2.74 -11.734 1 70.44 341 PHE A O 1
ATOM 2737 N N . GLU A 1 342 ? -7.109 1.371 -12.094 1 60.34 342 GLU A N 1
ATOM 2738 C CA . GLU A 1 342 ? -7.504 1.021 -13.453 1 60.34 342 GLU A CA 1
ATOM 2739 C C . GLU A 1 342 ? -8.953 0.542 -13.508 1 60.34 342 GLU A C 1
ATOM 2741 O O . GLU A 1 342 ? -9.367 -0.287 -12.695 1 60.34 342 GLU A O 1
ATOM 2746 N N . GLY A 1 343 ? -9.586 1.102 -14.516 1 58.47 343 GLY A N 1
ATOM 2747 C CA . GLY A 1 343 ? -11 0.902 -14.758 1 58.47 343 GLY A CA 1
ATOM 2748 C C . GLY A 1 343 ? -11.883 1.654 -13.781 1 58.47 343 GLY A C 1
ATOM 2749 O O . GLY A 1 343 ? -13.109 1.518 -13.812 1 58.47 343 GLY A O 1
ATOM 2750 N N . GLY A 1 344 ? -11.062 2.449 -13.031 1 72.31 344 GLY A N 1
ATOM 2751 C CA . GLY A 1 344 ? -11.906 2.934 -11.945 1 72.31 344 GLY A CA 1
ATOM 2752 C C . GLY A 1 344 ? -12.133 4.43 -12 1 72.31 344 GLY A C 1
ATOM 2753 O O . GLY A 1 344 ? -11.984 5.055 -13.047 1 72.31 344 GLY A O 1
ATOM 2754 N N . PHE A 1 345 ? -12.789 4.977 -11.203 1 80.94 345 PHE A N 1
ATOM 2755 C CA . PHE A 1 345 ? -13.172 6.359 -10.938 1 80.94 345 PHE A CA 1
ATOM 2756 C C . PHE A 1 345 ? -12.383 6.93 -9.773 1 80.94 345 PHE A C 1
ATOM 2758 O O . PHE A 1 345 ? -11.742 6.184 -9.023 1 80.94 345 PHE A O 1
ATOM 2765 N N . LEU A 1 346 ? -12.305 8.258 -9.812 1 90.38 346 LEU A N 1
ATOM 2766 C CA . LEU A 1 346 ? -11.641 8.961 -8.719 1 90.38 346 LEU A CA 1
ATOM 2767 C C . LEU A 1 346 ? -12.438 8.852 -7.43 1 90.38 346 LEU A C 1
ATOM 2769 O O . LEU A 1 346 ? -13.625 9.195 -7.391 1 90.38 346 LEU A O 1
ATOM 2773 N N . VAL A 1 347 ? -11.773 8.398 -6.395 1 93.56 347 VAL A N 1
ATOM 2774 C CA . VAL A 1 347 ? -12.484 8.234 -5.129 1 93.56 347 VAL A CA 1
ATOM 2775 C C . VAL A 1 347 ? -12.547 9.562 -4.391 1 93.56 347 VAL A C 1
ATOM 2777 O O . VAL A 1 347 ? -13.336 9.727 -3.457 1 93.56 347 VAL A O 1
ATOM 2780 N N . SER A 1 348 ? -11.695 10.508 -4.707 1 96.81 348 SER A N 1
ATOM 2781 C CA . SER A 1 348 ? -11.633 11.875 -4.191 1 96.81 348 SER A CA 1
ATOM 2782 C C . SER A 1 348 ? -10.844 12.789 -5.125 1 96.81 348 SER A C 1
ATOM 2784 O O . SER A 1 348 ? -10.102 12.305 -5.988 1 96.81 348 SER A O 1
ATOM 2786 N N . ASP A 1 349 ? -11.062 14.031 -4.988 1 96.75 349 ASP A N 1
ATOM 2787 C CA . ASP A 1 349 ? -10.258 14.992 -5.742 1 96.75 349 ASP A CA 1
ATOM 2788 C C . ASP A 1 349 ? -8.906 15.227 -5.059 1 96.75 349 ASP A C 1
ATOM 2790 O O . ASP A 1 349 ? -8.125 16.078 -5.5 1 96.75 349 ASP A O 1
ATOM 2794 N N . HIS A 1 350 ? -8.648 14.602 -3.984 1 98.12 350 HIS A N 1
ATOM 2795 C CA . HIS A 1 350 ? -7.359 14.57 -3.303 1 98.12 350 HIS A CA 1
ATOM 2796 C C . HIS A 1 350 ? -6.848 13.141 -3.152 1 98.12 350 HIS A C 1
ATOM 2798 O O . HIS A 1 350 ? -7.629 12.195 -3.189 1 98.12 350 HIS A O 1
ATOM 2804 N N . ARG A 1 351 ? -5.559 13.023 -3.025 1 96.81 351 ARG A N 1
ATOM 2805 C CA . ARG A 1 351 ? -4.906 11.75 -2.744 1 96.81 351 ARG A CA 1
ATOM 2806 C C . ARG A 1 351 ? -4.555 11.633 -1.266 1 96.81 351 ARG A C 1
ATOM 2808 O O . ARG A 1 351 ? -4.277 12.633 -0.605 1 96.81 351 ARG A O 1
ATOM 2815 N N . MET A 1 352 ? -4.598 10.383 -0.777 1 98.44 352 MET A N 1
ATOM 2816 C CA . MET A 1 352 ? -4.137 10.102 0.58 1 98.44 352 MET A CA 1
ATOM 2817 C C . MET A 1 352 ? -2.627 10.289 0.689 1 98.44 352 MET A C 1
ATOM 2819 O O . MET A 1 352 ? -1.876 9.805 -0.159 1 98.44 352 MET A O 1
ATOM 2823 N N . VAL A 1 353 ? -2.207 11.039 1.659 1 98.81 353 VAL A N 1
ATOM 2824 C CA . VAL A 1 353 ? -0.794 11.227 1.97 1 98.81 353 VAL A CA 1
ATOM 2825 C C . VAL A 1 353 ? -0.418 10.391 3.191 1 98.81 353 VAL A C 1
ATOM 2827 O O . VAL A 1 353 ? -1.126 10.398 4.199 1 98.81 353 VAL A O 1
ATOM 2830 N N . VAL A 1 354 ? 0.706 9.633 3.078 1 98.81 354 VAL A N 1
ATOM 2831 C CA . VAL A 1 354 ? 1.11 8.711 4.133 1 98.81 354 VAL A CA 1
ATOM 2832 C C . VAL A 1 354 ? 2.572 8.953 4.504 1 98.81 354 VAL A C 1
ATOM 2834 O O . VAL A 1 354 ? 3.418 9.141 3.625 1 98.81 354 VAL A O 1
ATOM 2837 N N . ALA A 1 355 ? 2.883 8.977 5.801 1 98.69 355 ALA A N 1
ATOM 2838 C CA . ALA A 1 355 ? 4.254 9.008 6.297 1 98.69 355 ALA A CA 1
ATOM 2839 C C . ALA A 1 355 ? 4.438 8.055 7.477 1 98.69 355 ALA A C 1
ATOM 2841 O O . ALA A 1 355 ? 3.559 7.953 8.336 1 98.69 355 ALA A O 1
ATOM 2842 N N . THR A 1 356 ? 5.559 7.379 7.477 1 97.69 356 THR A N 1
ATOM 2843 C CA . THR A 1 356 ? 5.934 6.531 8.602 1 97.69 356 THR A CA 1
ATOM 2844 C C . THR A 1 356 ? 7.164 7.086 9.312 1 97.69 356 THR A C 1
ATOM 2846 O O . THR A 1 356 ? 8.133 7.48 8.664 1 97.69 356 THR A O 1
ATOM 2849 N N . VAL A 1 357 ? 7.078 7.164 10.641 1 96.06 357 VAL A N 1
ATOM 2850 C CA . VAL A 1 357 ? 8.25 7.48 11.453 1 96.06 357 VAL A CA 1
ATOM 2851 C C . VAL A 1 357 ? 8.68 6.242 12.234 1 96.06 357 VAL A C 1
ATOM 2853 O O . VAL A 1 357 ? 7.836 5.469 12.703 1 96.06 357 VAL A O 1
ATOM 2856 N N . ARG A 1 358 ? 9.945 6.125 12.297 1 92.56 358 ARG A N 1
ATOM 2857 C CA . ARG A 1 358 ? 10.555 5 13.008 1 92.56 358 ARG A CA 1
ATOM 2858 C C . ARG A 1 358 ? 11.492 5.488 14.102 1 92.56 358 ARG A C 1
ATOM 2860 O O . ARG A 1 358 ? 12.234 6.449 13.914 1 92.56 358 ARG A O 1
ATOM 2867 N N . GLN A 1 359 ? 11.359 4.809 15.227 1 88.06 359 GLN A N 1
ATOM 2868 C CA . GLN A 1 359 ? 12.273 5.145 16.312 1 88.06 359 GLN A CA 1
ATOM 2869 C C . GLN A 1 359 ? 13.633 4.492 16.109 1 88.06 359 GLN A C 1
ATOM 2871 O O . GLN A 1 359 ? 13.719 3.299 15.812 1 88.06 359 GLN A O 1
ATOM 2876 N N . THR A 1 360 ? 14.664 5.238 16.078 1 80.12 360 THR A N 1
ATOM 2877 C CA . THR A 1 360 ? 16.016 4.723 15.883 1 80.12 360 THR A CA 1
ATOM 2878 C C . THR A 1 360 ? 16.953 5.238 16.969 1 80.12 360 THR A C 1
ATOM 2880 O O . THR A 1 360 ? 16.656 6.234 17.641 1 80.12 360 THR A O 1
ATOM 2883 N N . LEU A 1 361 ? 17.953 4.367 17.312 1 65.25 361 LEU A N 1
ATOM 2884 C CA . LEU A 1 361 ? 19.016 4.848 18.188 1 65.25 361 LEU A CA 1
ATOM 2885 C C . LEU A 1 361 ? 20.047 5.656 17.406 1 65.25 361 LEU A C 1
ATOM 2887 O O . LEU A 1 361 ? 20.562 5.18 16.391 1 65.25 361 LEU A O 1
ATOM 2891 N N . VAL A 1 362 ? 19.938 6.883 17.406 1 51.53 362 VAL A N 1
ATOM 2892 C CA . VAL A 1 362 ? 20.906 7.738 16.734 1 51.53 362 VAL A CA 1
ATOM 2893 C C . VAL A 1 362 ? 22.188 7.824 17.562 1 51.53 362 VAL A C 1
ATOM 2895 O O . VAL A 1 362 ? 22.125 8.008 18.781 1 51.53 362 VAL A O 1
ATOM 2898 N N . GLY A 1 363 ? 23.516 7.184 17 1 48.69 363 GLY A N 1
ATOM 2899 C CA . GLY A 1 363 ? 24.844 7.238 17.562 1 48.69 363 GLY A CA 1
ATOM 2900 C C . GLY A 1 363 ? 25.453 5.863 17.781 1 48.69 363 GLY A C 1
ATOM 2901 O O . GLY A 1 363 ? 26.594 5.75 18.234 1 48.69 363 GLY A O 1
ATOM 2902 N N . SER A 1 364 ? 24.609 4.793 17.891 1 41.16 364 SER A N 1
ATOM 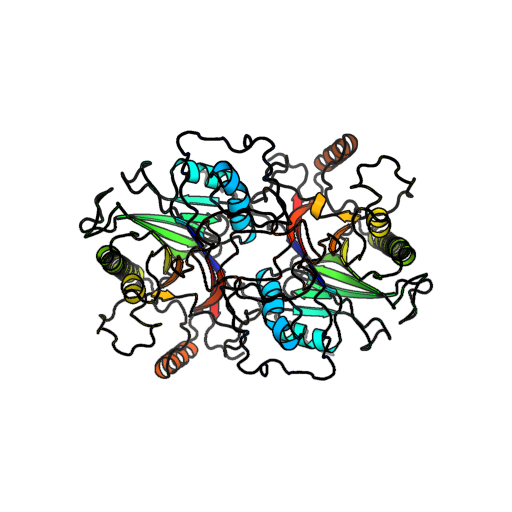2903 C CA . SER A 1 364 ? 25.391 3.596 18.172 1 41.16 364 SER A CA 1
ATOM 2904 C C . SER A 1 364 ? 26.094 3.078 16.922 1 41.16 364 SER A C 1
ATOM 2906 O O . SER A 1 364 ? 25.469 2.885 15.891 1 41.16 364 SER A O 1
ATOM 2908 N N . PRO A 1 365 ? 27.391 3.418 16.891 1 37.94 365 PRO A N 1
ATOM 2909 C CA . PRO A 1 365 ? 28.141 2.725 15.844 1 37.94 365 PRO A CA 1
ATOM 2910 C C . PRO A 1 365 ? 27.797 1.241 15.75 1 37.94 365 PRO A C 1
ATOM 2912 O O . PRO A 1 365 ? 27.531 0.6 16.766 1 37.94 365 PRO A O 1
ATOM 2915 N N . GLU A 1 366 ? 27.062 0.85 14.727 1 33.66 366 GLU A N 1
ATOM 2916 C CA . GLU A 1 366 ? 27.125 -0.604 14.617 1 33.66 366 GLU A CA 1
ATOM 2917 C C . GLU A 1 366 ? 28.562 -1.094 14.641 1 33.66 366 GLU A C 1
ATOM 2919 O O . GLU A 1 366 ? 29.469 -0.424 14.125 1 33.66 366 GLU A O 1
ATOM 2924 N N . MET B 1 1 ? -16.828 -5.609 56.156 1 27.03 1 MET B N 1
ATOM 2925 C CA . MET B 1 1 ? -15.844 -6.488 55.531 1 27.03 1 MET B CA 1
ATOM 2926 C C . MET B 1 1 ? -16.031 -6.516 54.031 1 27.03 1 MET B C 1
ATOM 2928 O O . MET B 1 1 ? -16.828 -7.293 53.5 1 27.03 1 MET B O 1
ATOM 2932 N N . TYR B 1 2 ? -16.031 -5.359 53.312 1 29.88 2 TYR B N 1
ATOM 2933 C CA . TYR B 1 2 ? -16.328 -5.125 51.906 1 29.88 2 TYR B CA 1
ATOM 2934 C C . TYR B 1 2 ? -15.25 -5.746 51 1 29.88 2 TYR B C 1
ATOM 2936 O O . TYR B 1 2 ? -14.078 -5.367 51.062 1 29.88 2 TYR B O 1
ATOM 2944 N N . ASP B 1 3 ? -15.375 -7.102 50.75 1 30.36 3 ASP B N 1
ATOM 2945 C CA . ASP B 1 3 ? -14.5 -7.91 49.906 1 30.36 3 ASP B CA 1
ATOM 2946 C C . ASP B 1 3 ? -14.422 -7.352 48.5 1 30.36 3 ASP B C 1
ATOM 2948 O O . ASP B 1 3 ? -15.438 -7.258 47.812 1 30.36 3 ASP B O 1
ATOM 2952 N N . GLY B 1 4 ? -13.641 -6.336 48.219 1 28.14 4 GLY B N 1
ATOM 2953 C CA . GLY B 1 4 ? -13.32 -5.738 46.938 1 28.14 4 GLY B CA 1
ATOM 2954 C C . GLY B 1 4 ? -12.859 -6.758 45.906 1 28.14 4 GLY B C 1
ATOM 2955 O O . GLY B 1 4 ? -11.742 -7.266 45.969 1 28.14 4 GLY B O 1
ATOM 2956 N N . MET B 1 5 ? -13.805 -7.586 45.375 1 29.56 5 MET B N 1
ATOM 2957 C CA . MET B 1 5 ? -13.508 -8.492 44.281 1 29.56 5 MET B CA 1
ATOM 2958 C C . MET B 1 5 ? -12.828 -7.746 43.125 1 29.56 5 MET B C 1
ATOM 2960 O O . MET B 1 5 ? -13.406 -6.828 42.531 1 29.56 5 MET B O 1
ATOM 2964 N N . GLN B 1 6 ? -11.531 -7.645 43.156 1 28.14 6 GLN B N 1
ATOM 2965 C CA . GLN B 1 6 ? -10.719 -7.176 42.031 1 28.14 6 GLN B CA 1
ATOM 2966 C C . GLN B 1 6 ? -11.023 -7.965 40.75 1 28.14 6 GLN B C 1
ATOM 2968 O O . GLN B 1 6 ? -10.758 -9.164 40.688 1 28.14 6 GLN B O 1
ATOM 2973 N N . LEU B 1 7 ? -12.023 -7.668 40 1 26.44 7 LEU B N 1
ATOM 2974 C CA . LEU B 1 7 ? -12.258 -8.234 38.688 1 26.44 7 LEU B CA 1
ATOM 2975 C C . LEU B 1 7 ? -11.008 -8.125 37.812 1 26.44 7 LEU B C 1
ATOM 2977 O O . LEU B 1 7 ? -10.539 -7.016 37.531 1 26.44 7 LEU B O 1
ATOM 2981 N N . ARG B 1 8 ? -10.133 -9.109 37.875 1 28.83 8 ARG B N 1
ATOM 2982 C CA . ARG B 1 8 ? -9.094 -9.281 36.875 1 28.83 8 ARG B CA 1
ATOM 2983 C C . ARG B 1 8 ? -9.672 -9.211 35.469 1 28.83 8 ARG B C 1
ATOM 2985 O O . ARG B 1 8 ? -10.469 -10.07 35.094 1 28.83 8 ARG B O 1
ATOM 2992 N N . ILE B 1 9 ? -9.969 -8.062 35.062 1 28.56 9 ILE B N 1
ATOM 2993 C CA . ILE B 1 9 ? -10.227 -7.996 33.625 1 28.56 9 ILE B CA 1
ATOM 2994 C C . ILE B 1 9 ? -9.148 -8.773 32.875 1 28.56 9 ILE B C 1
ATOM 2996 O O . ILE B 1 9 ? -7.957 -8.484 33 1 28.56 9 ILE B O 1
ATOM 3000 N N . SER B 1 10 ? -9.383 -10.016 32.688 1 28.42 10 SER B N 1
ATOM 3001 C CA . SER B 1 10 ? -8.555 -10.82 31.797 1 28.42 10 SER B CA 1
ATOM 3002 C C . SER B 1 10 ? -8.125 -10.023 30.578 1 28.42 10 SER B C 1
ATOM 3004 O O . SER B 1 10 ? -8.961 -9.438 29.891 1 28.42 10 SER B O 1
ATOM 3006 N N . CYS B 1 11 ? -7.113 -9.328 30.688 1 30.03 11 CYS B N 1
ATOM 3007 C CA . CYS B 1 11 ? -6.426 -8.859 29.484 1 30.03 11 CYS B CA 1
ATOM 3008 C C . CYS B 1 11 ? -6.535 -9.875 28.359 1 30.03 11 CYS B C 1
ATOM 3010 O O . CYS B 1 11 ? -6.07 -11.008 28.484 1 30.03 11 CYS B O 1
ATOM 3012 N N . SER B 1 12 ? -7.695 -10.016 27.703 1 33.31 12 SER B N 1
ATOM 3013 C CA . SER B 1 12 ? -7.777 -10.852 26.516 1 33.31 12 SER B CA 1
ATOM 3014 C C . SER B 1 12 ? -6.445 -10.891 25.781 1 33.31 12 SER B C 1
ATOM 3016 O O . SER B 1 12 ? -5.844 -9.844 25.516 1 33.31 12 SER B O 1
ATOM 3018 N N . ASN B 1 13 ? -5.578 -11.797 26.031 1 35.38 13 ASN B N 1
ATOM 3019 C CA . ASN B 1 13 ? -4.43 -12.234 25.234 1 35.38 13 ASN B CA 1
ATOM 3020 C C . ASN B 1 13 ? -4.625 -11.93 23.75 1 35.38 13 ASN B C 1
ATOM 3022 O O . ASN B 1 13 ? -5.465 -12.547 23.094 1 35.38 13 ASN B O 1
ATOM 3026 N N . SER B 1 14 ? -4.801 -10.75 23.359 1 41.16 14 SER B N 1
ATOM 3027 C CA . SER B 1 14 ? -4.781 -10.477 21.922 1 41.16 14 SER B CA 1
ATOM 3028 C C . SER B 1 14 ? -3.869 -11.453 21.188 1 41.16 14 SER B C 1
ATOM 3030 O O . SER B 1 14 ? -2.645 -11.383 21.312 1 41.16 14 SER B O 1
ATOM 3032 N N . THR B 1 15 ? -4.051 -12.727 21.234 1 47.56 15 THR B N 1
ATOM 3033 C CA . THR B 1 15 ? -3.383 -13.742 20.422 1 47.56 15 THR B CA 1
ATOM 3034 C C . THR B 1 15 ? -3.02 -13.188 19.047 1 47.56 15 THR B C 1
ATOM 3036 O O . THR B 1 15 ? -3.879 -12.672 18.344 1 47.56 15 THR B O 1
ATOM 3039 N N . SER B 1 16 ? -1.866 -12.68 18.906 1 58.78 16 SER B N 1
ATOM 3040 C CA . SER B 1 16 ? -1.268 -12.195 17.672 1 58.78 16 SER B CA 1
ATOM 3041 C C . SER B 1 16 ? -1.658 -13.062 16.484 1 58.78 16 SER B C 1
ATOM 3043 O O . SER B 1 16 ? -1.373 -14.266 16.469 1 58.78 16 SER B O 1
ATOM 3045 N N . VAL B 1 17 ? -2.627 -12.656 15.695 1 75.38 17 VAL B N 1
ATOM 3046 C CA . VAL B 1 17 ? -3.064 -13.336 14.477 1 75.38 17 VAL B CA 1
ATOM 3047 C C . VAL B 1 17 ? -1.942 -13.312 13.445 1 75.38 17 VAL B C 1
ATOM 3049 O O . VAL B 1 17 ? -1.388 -12.258 13.141 1 75.38 17 VAL B O 1
ATOM 3052 N N . MET B 1 18 ? -1.484 -14.469 13.102 1 87.62 18 MET B N 1
ATOM 3053 C CA . MET B 1 18 ? -0.396 -14.602 12.141 1 87.62 18 MET B CA 1
ATOM 3054 C C . MET B 1 18 ? -0.879 -14.289 10.727 1 87.62 18 MET B C 1
ATOM 3056 O O . MET B 1 18 ? -1.952 -14.734 10.32 1 87.62 18 MET B O 1
ATOM 3060 N N . GLU B 1 19 ? -0.123 -13.445 10.055 1 93.88 19 GLU B N 1
ATOM 3061 C CA . GLU B 1 19 ? -0.399 -13.109 8.664 1 93.88 19 GLU B CA 1
ATOM 3062 C C . GLU B 1 19 ? 0.831 -13.328 7.785 1 93.88 19 GLU B C 1
ATOM 3064 O O . GLU B 1 19 ? 1.963 -13.148 8.242 1 93.88 19 GLU B O 1
ATOM 3069 N N . LEU B 1 20 ? 0.634 -13.844 6.629 1 97.38 20 LEU B N 1
ATOM 3070 C CA . LEU B 1 20 ? 1.66 -13.938 5.594 1 97.38 20 LEU B CA 1
ATOM 3071 C C . LEU B 1 20 ? 1.217 -13.219 4.324 1 97.38 20 LEU B C 1
ATOM 3073 O O . LEU B 1 20 ? 0.122 -13.469 3.814 1 97.38 20 LEU B O 1
ATOM 3077 N N . THR B 1 21 ? 1.988 -12.289 3.912 1 98.62 21 THR B N 1
ATOM 3078 C CA . THR B 1 21 ? 1.741 -11.609 2.646 1 98.62 21 THR B CA 1
ATOM 3079 C C . THR B 1 21 ? 2.654 -12.148 1.551 1 98.62 21 THR B C 1
ATOM 3081 O O . THR B 1 21 ? 3.879 -12.078 1.666 1 98.62 21 THR B O 1
ATOM 3084 N N . ILE B 1 22 ? 2.062 -12.688 0.517 1 98.94 22 ILE B N 1
ATOM 3085 C CA . ILE B 1 22 ? 2.762 -13.297 -0.608 1 98.94 22 ILE B CA 1
ATOM 3086 C C . ILE B 1 22 ? 2.561 -12.453 -1.862 1 98.94 22 ILE B C 1
ATOM 3088 O O . ILE B 1 22 ? 1.45 -11.984 -2.131 1 98.94 22 ILE B O 1
ATOM 3092 N N . ALA B 1 23 ? 3.688 -12.266 -2.656 1 98.94 23 ALA B N 1
ATOM 3093 C CA . ALA B 1 23 ? 3.555 -11.43 -3.848 1 98.94 23 ALA B CA 1
ATOM 3094 C C . ALA B 1 23 ? 4.219 -12.086 -5.055 1 98.94 23 ALA B C 1
ATOM 3096 O O . ALA B 1 23 ? 5.066 -12.969 -4.898 1 98.94 23 ALA B O 1
ATOM 3097 N N . SER B 1 24 ? 3.779 -11.734 -6.219 1 98.94 24 SER B N 1
ATOM 3098 C CA . SER B 1 24 ? 4.328 -12.094 -7.523 1 98.94 24 SER B CA 1
ATOM 3099 C C . SER B 1 24 ? 4.566 -10.859 -8.383 1 98.94 24 SER B C 1
ATOM 3101 O O . SER B 1 24 ? 3.725 -9.961 -8.43 1 98.94 24 SER B O 1
ATOM 3103 N N . PHE B 1 25 ? 5.734 -10.844 -9.039 1 98.94 25 PHE B N 1
ATOM 3104 C CA . PHE B 1 25 ? 6.027 -9.672 -9.852 1 98.94 25 PHE B CA 1
ATOM 3105 C C . PHE B 1 25 ? 6.953 -10.031 -11.008 1 98.94 25 PHE B C 1
ATOM 3107 O O . PHE B 1 25 ? 8.148 -10.25 -10.805 1 98.94 25 PHE B O 1
ATOM 3114 N N . ASN B 1 26 ? 6.379 -10.102 -12.219 1 98.94 26 ASN B N 1
ATOM 3115 C CA . ASN B 1 26 ? 7.215 -10.109 -13.414 1 98.94 26 ASN B CA 1
ATOM 3116 C C . ASN B 1 26 ? 7.836 -8.734 -13.672 1 98.94 26 ASN B C 1
ATOM 3118 O O . ASN B 1 26 ? 7.125 -7.77 -13.938 1 98.94 26 ASN B O 1
ATOM 3122 N N . ILE B 1 27 ? 9.164 -8.664 -13.617 1 98.75 27 ILE B N 1
ATOM 3123 C CA . ILE B 1 27 ? 9.789 -7.352 -13.547 1 98.75 27 ILE B CA 1
ATOM 3124 C C . ILE B 1 27 ? 10.398 -6.996 -14.906 1 98.75 27 ILE B C 1
ATOM 3126 O O . ILE B 1 27 ? 11.117 -6.004 -15.031 1 98.75 27 ILE B O 1
ATOM 3130 N N . ARG B 1 28 ? 10.07 -7.801 -15.953 1 98.44 28 ARG B N 1
ATOM 3131 C CA . ARG B 1 28 ? 10.625 -7.594 -17.297 1 98.44 28 ARG B CA 1
ATOM 3132 C C . ARG B 1 28 ? 12.148 -7.676 -17.266 1 98.44 28 ARG B C 1
ATOM 3134 O O . ARG B 1 28 ? 12.805 -6.953 -16.516 1 98.44 28 ARG B O 1
ATOM 3141 N N . TYR B 1 29 ? 12.742 -8.5 -18.094 1 98 29 TYR B N 1
ATOM 3142 C CA . TYR B 1 29 ? 14.18 -8.703 -18.125 1 98 29 TYR B CA 1
ATOM 3143 C C . TYR B 1 29 ? 14.906 -7.449 -18.594 1 98 29 TYR B C 1
ATOM 3145 O O . TYR B 1 29 ? 14.305 -6.59 -19.25 1 98 29 TYR B O 1
ATOM 3153 N N . ASP B 1 30 ? 16.141 -7.336 -18.25 1 97.62 30 ASP B N 1
ATOM 3154 C CA . ASP B 1 30 ? 17.016 -6.242 -18.672 1 97.62 30 ASP B CA 1
ATOM 3155 C C . ASP B 1 30 ? 17.422 -6.402 -20.125 1 97.62 30 ASP B C 1
ATOM 3157 O O . ASP B 1 30 ? 18.359 -7.156 -20.438 1 97.62 30 ASP B O 1
ATOM 3161 N N . THR B 1 31 ? 16.891 -5.566 -20.938 1 94.75 31 THR B N 1
ATOM 3162 C CA . THR B 1 31 ? 17.172 -5.66 -22.359 1 94.75 31 THR B CA 1
ATOM 3163 C C . THR B 1 31 ? 18.578 -5.121 -22.672 1 94.75 31 THR B C 1
ATOM 3165 O O . THR B 1 31 ? 19.078 -5.293 -23.766 1 94.75 31 THR B O 1
ATOM 3168 N N . GLN B 1 32 ? 19.219 -4.492 -21.719 1 92.19 32 GLN B N 1
ATOM 3169 C CA . GLN B 1 32 ? 20.547 -3.926 -21.891 1 92.19 32 GLN B CA 1
ATOM 3170 C C . GLN B 1 32 ? 21.531 -4.523 -20.906 1 92.19 32 GLN B C 1
ATOM 3172 O O . GLN B 1 32 ? 22.406 -3.816 -20.375 1 92.19 32 GLN B O 1
ATOM 3177 N N . ALA B 1 33 ? 21.422 -5.688 -20.688 1 89.5 33 ALA B N 1
ATOM 3178 C CA . ALA B 1 33 ? 22.219 -6.367 -19.672 1 89.5 33 ALA B CA 1
ATOM 3179 C C . ALA B 1 33 ? 23.703 -6.34 -20.031 1 89.5 33 ALA B C 1
ATOM 3181 O O . ALA B 1 33 ? 24.562 -6.551 -19.188 1 89.5 33 ALA B O 1
ATOM 3182 N N . PHE B 1 34 ? 24 -6.086 -21.219 1 86.19 34 PHE B N 1
ATOM 3183 C CA . PHE B 1 34 ? 25.391 -6.027 -21.656 1 86.19 34 PHE B CA 1
ATOM 3184 C C . PHE B 1 34 ? 26.016 -4.691 -21.297 1 86.19 34 PHE B C 1
ATOM 3186 O O . PHE B 1 34 ? 27.234 -4.539 -21.344 1 86.19 34 PHE B O 1
ATOM 3193 N N . ASN B 1 35 ? 25.25 -3.672 -20.953 1 84.12 35 ASN B N 1
ATOM 3194 C CA . ASN B 1 35 ? 25.703 -2.354 -20.516 1 84.12 35 ASN B CA 1
ATOM 3195 C C . ASN B 1 35 ? 25.203 -2.031 -19.109 1 84.12 35 ASN B C 1
ATOM 3197 O O . ASN B 1 35 ? 24.359 -1.149 -18.938 1 84.12 35 ASN B O 1
ATOM 3201 N N . ILE B 1 36 ? 25.891 -2.691 -18.25 1 83.31 36 ILE B N 1
ATOM 3202 C CA . ILE B 1 36 ? 25.422 -2.594 -16.859 1 83.31 36 ILE B CA 1
ATOM 3203 C C . ILE B 1 36 ? 25.766 -1.217 -16.297 1 83.31 36 ILE B C 1
ATOM 3205 O O . ILE B 1 36 ? 26.891 -0.737 -16.453 1 83.31 36 ILE B O 1
ATOM 3209 N N . VAL B 1 37 ? 24.781 -0.584 -15.75 1 84.69 37 VAL B N 1
ATOM 3210 C CA . VAL B 1 37 ? 24.922 0.666 -15.008 1 84.69 37 VAL B CA 1
ATOM 3211 C C . VAL B 1 37 ? 24.828 0.395 -13.508 1 84.69 37 VAL B C 1
ATOM 3213 O O . VAL B 1 37 ? 23.781 -0.002 -13.008 1 84.69 37 VAL B O 1
ATOM 3216 N N . PRO B 1 38 ? 25.906 0.632 -12.773 1 86.06 38 PRO B N 1
ATOM 3217 C CA . PRO B 1 38 ? 25.859 0.361 -11.336 1 86.06 38 PRO B CA 1
ATOM 3218 C C . PRO B 1 38 ? 24.844 1.231 -10.602 1 86.06 38 PRO B C 1
ATOM 3220 O O . PRO B 1 38 ? 24.594 2.367 -11.016 1 86.06 38 PRO B O 1
ATOM 3223 N N . ILE B 1 39 ? 24.359 0.654 -9.578 1 86 39 ILE B N 1
ATOM 3224 C CA . ILE B 1 39 ? 23.438 1.417 -8.742 1 86 39 ILE B CA 1
ATOM 3225 C C . ILE B 1 39 ? 24.125 2.689 -8.25 1 86 39 ILE B C 1
ATOM 3227 O O . ILE B 1 39 ? 25.281 2.65 -7.816 1 86 39 ILE B O 1
ATOM 3231 N N . GLY B 1 40 ? 23.406 3.77 -8.242 1 77.56 40 GLY B N 1
ATOM 3232 C CA . GLY B 1 40 ? 23.953 5.039 -7.801 1 77.56 40 GLY B CA 1
ATOM 3233 C C . GLY B 1 40 ? 24.609 5.82 -8.922 1 77.56 40 GLY B C 1
ATOM 3234 O O . GLY B 1 40 ? 24.953 6.996 -8.758 1 77.56 40 GLY B O 1
ATOM 3235 N N . SER B 1 41 ? 24.828 5.188 -10.055 1 73.19 41 SER B N 1
ATOM 3236 C CA . SER B 1 41 ? 25.484 5.832 -11.18 1 73.19 41 SER B CA 1
ATOM 3237 C C . SER B 1 41 ? 24.484 6.234 -12.258 1 73.19 41 SER B C 1
ATOM 3239 O O . SER B 1 41 ? 24.844 6.406 -13.422 1 73.19 41 SER B O 1
ATOM 3241 N N . GLU B 1 42 ? 23.234 6.113 -11.859 1 66.81 42 GLU B N 1
ATOM 3242 C CA . GLU B 1 42 ? 22.172 6.355 -12.844 1 66.81 42 GLU B CA 1
ATOM 3243 C C . GLU B 1 42 ? 22.188 7.801 -13.328 1 66.81 42 GLU B C 1
ATOM 3245 O O . GLU B 1 42 ? 21.609 8.117 -14.367 1 66.81 42 GLU B O 1
ATOM 3250 N N . GLY B 1 43 ? 23.328 8.523 -12.953 1 56.62 43 GLY B N 1
ATOM 3251 C CA . GLY B 1 43 ? 23.344 9.938 -13.273 1 56.62 43 GLY B CA 1
ATOM 3252 C C . GLY B 1 43 ? 22.109 10.68 -12.789 1 56.62 43 GLY B C 1
ATOM 3253 O O . GLY B 1 43 ? 21.359 10.156 -11.969 1 56.62 43 GLY B O 1
ATOM 3254 N N . ASP B 1 44 ? 22.016 12.008 -13.133 1 47.88 44 ASP B N 1
ATOM 3255 C CA . ASP B 1 44 ? 20.906 12.891 -12.781 1 47.88 44 ASP B CA 1
ATOM 3256 C C . ASP B 1 44 ? 19.594 12.375 -13.359 1 47.88 44 ASP B C 1
ATOM 3258 O O . ASP B 1 44 ? 18.625 13.141 -13.508 1 47.88 44 ASP B O 1
ATOM 3262 N N . ILE B 1 45 ? 19.688 11.281 -13.75 1 45.84 45 ILE B N 1
ATOM 3263 C CA . ILE B 1 45 ? 18.5 10.883 -14.5 1 45.84 45 ILE B CA 1
ATOM 3264 C C . ILE B 1 45 ? 17.344 10.625 -13.539 1 45.84 45 ILE B C 1
ATOM 3266 O O . ILE B 1 45 ? 17.156 9.492 -13.078 1 45.84 45 ILE B O 1
ATOM 3270 N N . ILE B 1 46 ? 17.266 11.43 -12.578 1 49.03 46 ILE B N 1
ATOM 3271 C CA . ILE B 1 46 ? 15.93 11.36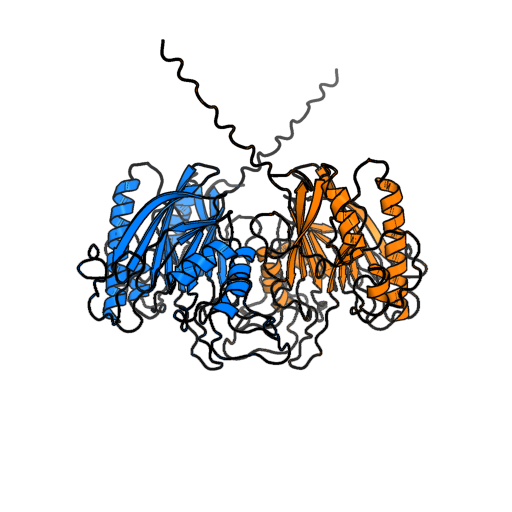7 -11.984 1 49.03 46 ILE B CA 1
ATOM 3272 C C . ILE B 1 46 ? 14.875 11.43 -13.086 1 49.03 46 ILE B C 1
ATOM 3274 O O . ILE B 1 46 ? 14.828 12.391 -13.859 1 49.03 46 ILE B O 1
ATOM 3278 N N . PRO B 1 47 ? 14.391 10.203 -13.414 1 52.97 47 PRO B N 1
ATOM 3279 C CA . PRO B 1 47 ? 13.422 10.312 -14.508 1 52.97 47 PRO B CA 1
ATOM 3280 C C . PRO B 1 47 ? 12.5 11.516 -14.367 1 52.97 47 PRO B C 1
ATOM 3282 O O . PRO B 1 47 ? 12.039 11.82 -13.258 1 52.97 47 PRO B O 1
ATOM 3285 N N . GLN B 1 48 ? 12.781 12.508 -15.242 1 51.53 48 GLN B N 1
ATOM 3286 C CA . GLN B 1 48 ? 11.852 13.625 -15.289 1 51.53 48 GLN B CA 1
ATOM 3287 C C . GLN B 1 48 ? 10.406 13.141 -15.305 1 51.53 48 GLN B C 1
ATOM 3289 O O . GLN B 1 48 ? 10.055 12.234 -16.062 1 51.53 48 GLN B O 1
ATOM 3294 N N . VAL B 1 49 ? 9.867 13.219 -14.156 1 52.09 49 VAL B N 1
ATOM 3295 C CA . VAL B 1 49 ? 8.445 12.914 -14.047 1 52.09 49 VAL B CA 1
ATOM 3296 C C . VAL B 1 49 ? 7.625 14.023 -14.703 1 52.09 49 VAL B C 1
ATOM 3298 O O . VAL B 1 49 ? 7.828 15.203 -14.406 1 52.09 49 VAL B O 1
ATOM 3301 N N . ASN B 1 50 ? 7.109 13.719 -15.906 1 52.44 50 ASN B N 1
ATOM 3302 C CA . ASN B 1 50 ? 6.141 14.648 -16.484 1 52.44 50 ASN B CA 1
ATOM 3303 C C . ASN B 1 50 ? 4.727 14.367 -15.984 1 52.44 50 ASN B C 1
ATOM 3305 O O . ASN B 1 50 ? 4.113 13.375 -16.375 1 52.44 50 ASN B O 1
ATOM 3309 N N . VAL B 1 51 ? 4.336 15.188 -15.039 1 55.41 51 VAL B N 1
ATOM 3310 C CA . VAL B 1 51 ? 3.039 15.008 -14.391 1 55.41 51 VAL B CA 1
ATOM 3311 C C . VAL B 1 51 ? 1.92 15.195 -15.414 1 55.41 51 VAL B C 1
ATOM 3313 O O . VAL B 1 51 ? 0.778 14.797 -15.172 1 55.41 51 VAL B O 1
ATOM 3316 N N . SER B 1 52 ? 2.326 15.789 -16.5 1 55.75 52 SER B N 1
ATOM 3317 C CA . SER B 1 52 ? 1.256 16.156 -17.422 1 55.75 52 SER B CA 1
ATOM 3318 C C . SER B 1 52 ? 1.026 15.078 -18.469 1 55.75 52 SER B C 1
ATOM 3320 O O . SER B 1 52 ? -0.049 15 -19.062 1 55.75 52 SER B O 1
ATOM 3322 N N . ASN B 1 53 ? 2.166 14.297 -18.656 1 60.97 53 ASN B N 1
ATOM 3323 C CA . ASN B 1 53 ? 1.963 13.344 -19.75 1 60.97 53 ASN B CA 1
ATOM 3324 C C . ASN B 1 53 ? 2.438 11.945 -19.375 1 60.97 53 ASN B C 1
ATOM 3326 O O . ASN B 1 53 ? 3.547 11.781 -18.859 1 60.97 53 ASN B O 1
ATOM 3330 N N . VAL B 1 54 ? 1.445 11.039 -19.562 1 64.5 54 VAL B N 1
ATOM 3331 C CA . VAL B 1 54 ? 1.791 9.633 -19.375 1 64.5 54 VAL B CA 1
ATOM 3332 C C . VAL B 1 54 ? 2.855 9.227 -20.391 1 64.5 54 VAL B C 1
ATOM 3334 O O . VAL B 1 54 ? 2.723 9.508 -21.578 1 64.5 54 VAL B O 1
ATOM 3337 N N . GLU B 1 55 ? 3.932 8.758 -19.906 1 74.94 55 GLU B N 1
ATOM 3338 C CA . GLU B 1 55 ? 4.984 8.242 -20.781 1 74.94 55 GLU B CA 1
ATOM 3339 C C . GLU B 1 55 ? 4.773 6.766 -21.094 1 74.94 55 GLU B C 1
ATOM 3341 O O . GLU B 1 55 ? 4.531 5.965 -20.188 1 74.94 55 GLU B O 1
ATOM 3346 N N . TRP B 1 56 ? 4.734 6.52 -22.406 1 83.94 56 TRP B N 1
ATOM 3347 C CA . TRP B 1 56 ? 4.629 5.133 -22.844 1 83.94 56 TRP B CA 1
ATOM 3348 C C . TRP B 1 56 ? 5.973 4.625 -23.359 1 83.94 56 TRP B C 1
ATOM 3350 O O . TRP B 1 56 ? 6.848 5.418 -23.719 1 83.94 56 TRP B O 1
ATOM 3360 N N . GLY B 1 57 ? 6.105 3.307 -23.328 1 89.44 57 GLY B N 1
ATOM 3361 C CA . GLY B 1 57 ? 7.344 2.686 -23.781 1 89.44 57 GLY B CA 1
ATOM 3362 C C . GLY B 1 57 ? 8.156 2.102 -22.641 1 89.44 57 GLY B C 1
ATOM 3363 O O . GLY B 1 57 ? 7.934 2.434 -21.469 1 89.44 57 GLY B O 1
ATOM 3364 N N . GLU B 1 58 ? 9.086 1.26 -23.047 1 92.38 58 GLU B N 1
ATOM 3365 C CA . GLU B 1 58 ? 9.945 0.592 -22.062 1 92.38 58 GLU B CA 1
ATOM 3366 C C . GLU B 1 58 ? 11.195 1.411 -21.781 1 92.38 58 GLU B C 1
ATOM 3368 O O . GLU B 1 58 ? 11.945 1.745 -22.703 1 92.38 58 GLU B O 1
ATOM 3373 N N . ARG B 1 59 ? 11.398 1.688 -20.531 1 89.56 59 ARG B N 1
ATOM 3374 C CA . ARG B 1 59 ? 12.664 2.275 -20.094 1 89.56 59 ARG B CA 1
ATOM 3375 C C . ARG B 1 59 ? 13.672 1.193 -19.734 1 89.56 59 ARG B C 1
ATOM 3377 O O . ARG B 1 59 ? 13.297 0.065 -19.406 1 89.56 59 ARG B O 1
ATOM 3384 N N . PRO B 1 60 ? 14.945 1.566 -19.828 1 91.38 60 PRO B N 1
ATOM 3385 C CA . PRO B 1 60 ? 15.961 0.579 -19.438 1 91.38 60 PRO B CA 1
ATOM 3386 C C . PRO B 1 60 ? 15.875 0.194 -17.953 1 91.38 60 PRO B C 1
ATOM 3388 O O . PRO B 1 60 ? 15.414 0.99 -17.141 1 91.38 60 PRO B O 1
ATOM 3391 N N . TRP B 1 61 ? 16.391 -0.969 -17.688 1 94.69 61 TRP B N 1
ATOM 3392 C CA . TRP B 1 61 ? 16.328 -1.525 -16.344 1 94.69 61 TRP B CA 1
ATOM 3393 C C . TRP B 1 61 ? 16.938 -0.566 -15.32 1 94.69 61 TRP B C 1
ATOM 3395 O O . TRP B 1 61 ? 16.391 -0.363 -14.242 1 94.69 61 TRP B O 1
ATOM 3405 N N . TYR B 1 62 ? 18 0.023 -15.633 1 91.56 62 TYR B N 1
ATOM 3406 C CA . TYR B 1 62 ? 18.719 0.853 -14.672 1 91.56 62 TYR B CA 1
ATOM 3407 C C . TYR B 1 62 ? 17.875 2.049 -14.25 1 91.56 62 TYR B C 1
ATOM 3409 O O . TYR B 1 62 ? 18.125 2.666 -13.211 1 91.56 62 TYR B O 1
ATOM 3417 N N . GLN B 1 63 ? 16.844 2.381 -15.008 1 88.19 63 GLN B N 1
ATOM 3418 C CA . GLN B 1 63 ? 15.93 3.463 -14.641 1 88.19 63 GLN B CA 1
ATOM 3419 C C . GLN B 1 63 ? 14.711 2.928 -13.906 1 88.19 63 GLN B C 1
ATOM 3421 O O . GLN B 1 63 ? 14.062 3.656 -13.148 1 88.19 63 GLN B O 1
ATOM 3426 N N . ARG B 1 64 ? 14.359 1.651 -14.125 1 91.94 64 ARG B N 1
ATOM 3427 C CA . ARG B 1 64 ? 13.133 1.073 -13.586 1 91.94 64 ARG B CA 1
ATOM 3428 C C . ARG B 1 64 ? 13.383 0.44 -12.219 1 91.94 64 ARG B C 1
ATOM 3430 O O . ARG B 1 64 ? 12.484 0.379 -11.383 1 91.94 64 ARG B O 1
ATOM 3437 N N . ARG B 1 65 ? 14.609 -0.008 -11.961 1 94.06 65 ARG B N 1
ATOM 3438 C CA . ARG B 1 65 ? 14.922 -0.87 -10.82 1 94.06 65 ARG B CA 1
ATOM 3439 C C . ARG B 1 65 ? 14.672 -0.149 -9.5 1 94.06 65 ARG B C 1
ATOM 3441 O O . ARG B 1 65 ? 14.195 -0.753 -8.539 1 94.06 65 ARG B O 1
ATOM 3448 N N . GLY B 1 66 ? 14.984 1.188 -9.383 1 91.25 66 GLY B N 1
ATOM 3449 C CA . GLY B 1 66 ? 14.773 1.941 -8.156 1 91.25 66 GLY B CA 1
ATOM 3450 C C . GLY B 1 66 ? 13.32 2.025 -7.75 1 91.25 66 GLY B C 1
ATOM 3451 O O . GLY B 1 66 ? 12.93 1.516 -6.695 1 91.25 66 GLY B O 1
ATOM 3452 N N . PRO B 1 67 ? 12.508 2.623 -8.641 1 91.62 67 PRO B N 1
ATOM 3453 C CA . PRO B 1 67 ? 11.078 2.705 -8.336 1 91.62 67 PRO B CA 1
ATOM 3454 C C . PRO B 1 67 ? 10.438 1.334 -8.133 1 91.62 67 PRO B C 1
ATOM 3456 O O . PRO B 1 67 ? 9.531 1.188 -7.309 1 91.62 67 PRO B O 1
ATOM 3459 N N . LEU B 1 68 ? 10.867 0.358 -8.852 1 94.81 68 LEU B N 1
ATOM 3460 C CA . LEU B 1 68 ? 10.352 -0.997 -8.695 1 94.81 68 LEU B CA 1
ATOM 3461 C C . LEU B 1 68 ? 10.664 -1.539 -7.305 1 94.81 68 LEU B C 1
ATOM 3463 O O . LEU B 1 68 ? 9.781 -2.082 -6.637 1 94.81 68 LEU B O 1
ATOM 3467 N N . ALA B 1 69 ? 11.898 -1.439 -6.895 1 95.56 69 ALA B N 1
ATOM 3468 C CA . ALA B 1 69 ? 12.289 -1.882 -5.559 1 95.56 69 ALA B CA 1
ATOM 3469 C C . ALA B 1 69 ? 11.5 -1.135 -4.48 1 95.56 69 ALA B C 1
ATOM 3471 O O . ALA B 1 69 ? 11.109 -1.721 -3.469 1 95.56 69 ALA B O 1
ATOM 3472 N N . ASP B 1 70 ? 11.25 0.152 -4.684 1 94.19 70 ASP B N 1
ATOM 3473 C CA . ASP B 1 70 ? 10.492 0.954 -3.729 1 94.19 70 ASP B CA 1
ATOM 3474 C C . ASP B 1 70 ? 9.062 0.444 -3.594 1 94.19 70 ASP B C 1
ATOM 3476 O O . ASP B 1 70 ? 8.484 0.473 -2.504 1 94.19 70 ASP B O 1
ATOM 3480 N N . GLN B 1 71 ? 8.484 0.005 -4.684 1 95.56 71 GLN B N 1
ATOM 3481 C CA . GLN B 1 71 ? 7.148 -0.578 -4.629 1 95.56 71 GLN B CA 1
ATOM 3482 C C . GLN B 1 71 ? 7.129 -1.83 -3.756 1 95.56 71 GLN B C 1
ATOM 3484 O O . GLN B 1 71 ? 6.227 -2.01 -2.939 1 95.56 71 GLN B O 1
ATOM 3489 N N . VAL B 1 72 ? 8.109 -2.654 -3.943 1 98.06 72 VAL B N 1
ATOM 3490 C CA . VAL B 1 72 ? 8.211 -3.885 -3.164 1 98.06 72 VAL B CA 1
ATOM 3491 C C . VAL B 1 72 ? 8.375 -3.547 -1.685 1 98.06 72 VAL B C 1
ATOM 3493 O O . VAL B 1 72 ? 7.703 -4.133 -0.831 1 98.06 72 VAL B O 1
ATOM 3496 N N . LEU B 1 73 ? 9.203 -2.574 -1.43 1 96.69 73 LEU B N 1
ATOM 3497 C CA . LEU B 1 73 ? 9.469 -2.182 -0.049 1 96.69 73 LEU B CA 1
ATOM 3498 C C . LEU B 1 73 ? 8.227 -1.546 0.577 1 96.69 73 LEU B C 1
ATOM 3500 O O . LEU B 1 73 ? 7.953 -1.752 1.761 1 96.69 73 LEU B O 1
ATOM 3504 N N . TRP B 1 74 ? 7.52 -0.782 -0.219 1 96.69 74 TRP B N 1
ATOM 3505 C CA . TRP B 1 74 ? 6.305 -0.152 0.285 1 96.69 74 TRP B CA 1
ATOM 3506 C C . TRP B 1 74 ? 5.258 -1.2 0.646 1 96.69 74 TRP B C 1
ATOM 3508 O O . TRP B 1 74 ? 4.656 -1.142 1.722 1 96.69 74 TRP B O 1
ATOM 3518 N N . GLU B 1 75 ? 5.043 -2.182 -0.243 1 97.44 75 GLU B N 1
ATOM 3519 C CA . GLU B 1 75 ? 4.043 -3.219 -0.014 1 97.44 75 GLU B CA 1
ATOM 3520 C C . GLU B 1 75 ? 4.52 -4.227 1.028 1 97.44 75 GLU B C 1
ATOM 3522 O O . GLU B 1 75 ? 3.709 -4.938 1.627 1 97.44 75 GLU B O 1
ATOM 3527 N N . SER B 1 76 ? 5.746 -4.375 1.159 1 97.06 76 SER B N 1
ATOM 3528 C CA . SER B 1 76 ? 6.441 -5.129 2.199 1 97.06 76 SER B CA 1
ATOM 3529 C C . SER B 1 76 ? 5.906 -6.555 2.297 1 97.06 76 SER B C 1
ATOM 3531 O O . SER B 1 76 ? 5.535 -7.008 3.381 1 97.06 76 SER B O 1
ATOM 3533 N N . PRO B 1 77 ? 5.832 -7.297 1.201 1 98.69 77 PRO B N 1
ATOM 3534 C CA . PRO B 1 77 ? 5.434 -8.703 1.311 1 98.69 77 PRO B CA 1
ATOM 3535 C C . PRO B 1 77 ? 6.398 -9.531 2.156 1 98.69 77 PRO B C 1
ATOM 3537 O O . PRO B 1 77 ? 7.582 -9.188 2.254 1 98.69 77 PRO B O 1
ATOM 3540 N N . SER B 1 78 ? 5.887 -10.633 2.76 1 98.56 78 SER B N 1
ATOM 3541 C CA . SER B 1 78 ? 6.727 -11.594 3.473 1 98.56 78 SER B CA 1
ATOM 3542 C C . SER B 1 78 ? 7.664 -12.328 2.518 1 98.56 78 SER B C 1
ATOM 3544 O O . SER B 1 78 ? 8.844 -12.516 2.818 1 98.56 78 SER B O 1
ATOM 3546 N N . VAL B 1 79 ? 7.082 -12.758 1.444 1 98.94 79 VAL B N 1
ATOM 3547 C CA . VAL B 1 79 ? 7.777 -13.469 0.378 1 98.94 79 VAL B CA 1
ATOM 3548 C C . VAL B 1 79 ? 7.285 -12.977 -0.98 1 98.94 79 VAL B C 1
ATOM 3550 O O . VAL B 1 79 ? 6.09 -12.719 -1.161 1 98.94 79 VAL B O 1
ATOM 3553 N N . ILE B 1 80 ? 8.219 -12.812 -1.911 1 98.94 80 ILE B N 1
ATOM 3554 C CA . ILE B 1 80 ? 7.836 -12.398 -3.258 1 98.94 80 ILE B CA 1
ATOM 3555 C C . ILE B 1 80 ? 8.578 -13.25 -4.289 1 98.94 80 ILE B C 1
ATOM 3557 O O . ILE B 1 80 ? 9.773 -13.508 -4.141 1 98.94 80 ILE B O 1
ATOM 3561 N N . GLY B 1 81 ? 7.852 -13.781 -5.266 1 98.94 81 GLY B N 1
ATOM 3562 C CA . GLY B 1 81 ? 8.438 -14.391 -6.449 1 98.94 81 GLY B CA 1
ATOM 3563 C C . GLY B 1 81 ? 8.555 -13.43 -7.617 1 98.94 81 GLY B C 1
ATOM 3564 O O . GLY B 1 81 ? 7.566 -12.805 -8.016 1 98.94 81 GLY B O 1
ATOM 3565 N N . PHE B 1 82 ? 9.75 -13.32 -8.141 1 98.94 82 PHE B N 1
ATOM 3566 C CA . PHE B 1 82 ? 9.961 -12.492 -9.32 1 98.94 82 PHE B CA 1
ATOM 3567 C C . PHE B 1 82 ? 10.102 -13.352 -10.57 1 98.94 82 PHE B C 1
ATOM 3569 O O . PHE B 1 82 ? 10.539 -14.5 -10.492 1 98.94 82 PHE B O 1
ATOM 3576 N N . GLN B 1 83 ? 9.656 -12.812 -11.711 1 98.94 83 GLN B N 1
ATOM 3577 C CA . GLN B 1 83 ? 9.844 -13.461 -13.008 1 98.94 83 GLN B CA 1
ATOM 3578 C C . GLN B 1 83 ? 10.609 -12.555 -13.961 1 98.94 83 GLN B C 1
ATOM 3580 O O . GLN B 1 83 ? 10.688 -11.344 -13.758 1 98.94 83 GLN B O 1
ATOM 3585 N N . GLU B 1 84 ? 11.227 -13.172 -14.969 1 98.81 84 GLU B N 1
ATOM 3586 C CA . GLU B 1 84 ? 12.047 -12.523 -15.984 1 98.81 84 GLU B CA 1
ATOM 3587 C C . GLU B 1 84 ? 13.234 -11.805 -15.352 1 98.81 84 GLU B C 1
ATOM 3589 O O . GLU B 1 84 ? 13.5 -10.641 -15.664 1 98.81 84 GLU B O 1
ATOM 3594 N N . VAL B 1 85 ? 13.938 -12.539 -14.516 1 98.88 85 VAL B N 1
ATOM 3595 C CA . VAL B 1 85 ? 15.016 -11.898 -13.781 1 98.88 85 VAL B CA 1
ATOM 3596 C C . VAL B 1 85 ? 16.359 -12.398 -14.297 1 98.88 85 VAL B C 1
ATOM 3598 O O . VAL B 1 85 ? 16.703 -13.57 -14.141 1 98.88 85 VAL B O 1
ATOM 3601 N N . LEU B 1 86 ? 17.125 -11.523 -14.867 1 98.62 86 LEU B N 1
ATOM 3602 C CA . LEU B 1 86 ? 18.484 -11.875 -15.242 1 98.62 86 LEU B CA 1
ATOM 3603 C C . LEU B 1 86 ? 19.422 -11.797 -14.031 1 98.62 86 LEU B C 1
ATOM 3605 O O . LEU B 1 86 ? 19.047 -11.234 -13 1 98.62 86 LEU B O 1
ATOM 3609 N N . TRP B 1 87 ? 20.578 -12.406 -14.18 1 97.75 87 TRP B N 1
ATOM 3610 C CA . TRP B 1 87 ? 21.516 -12.508 -13.07 1 97.75 87 TRP B CA 1
ATOM 3611 C C . TRP B 1 87 ? 21.859 -11.117 -12.531 1 97.75 87 TRP B C 1
ATOM 3613 O O . TRP B 1 87 ? 21.938 -10.922 -11.32 1 97.75 87 TRP B O 1
ATOM 3623 N N . ASN B 1 88 ? 22.141 -10.141 -13.391 1 97.31 88 ASN B N 1
ATOM 3624 C CA . ASN B 1 88 ? 22.438 -8.789 -12.945 1 97.31 88 ASN B CA 1
ATOM 3625 C C . ASN B 1 88 ? 21.266 -8.18 -12.172 1 97.31 88 ASN B C 1
ATOM 3627 O O . ASN B 1 88 ? 21.469 -7.402 -11.242 1 97.31 88 ASN B O 1
ATOM 3631 N N . GLN B 1 89 ? 20.094 -8.508 -12.57 1 98.5 89 GLN B N 1
ATOM 3632 C CA . GLN B 1 89 ? 18.906 -7.984 -11.898 1 98.5 89 GLN B CA 1
ATOM 3633 C C . GLN B 1 89 ? 18.75 -8.586 -10.508 1 98.5 89 GLN B C 1
ATOM 3635 O O . GLN B 1 89 ? 18.266 -7.922 -9.586 1 98.5 89 GLN B O 1
ATOM 3640 N N . ILE B 1 90 ? 19.141 -9.867 -10.352 1 98.5 90 ILE B N 1
ATOM 3641 C CA . ILE B 1 90 ? 19.141 -10.469 -9.031 1 98.5 90 ILE B CA 1
ATOM 3642 C C . ILE B 1 90 ? 20.016 -9.664 -8.086 1 98.5 90 ILE B C 1
ATOM 3644 O O . ILE B 1 90 ? 19.609 -9.336 -6.969 1 98.5 90 ILE B O 1
ATOM 3648 N N . GLY B 1 91 ? 21.172 -9.406 -8.531 1 97.56 91 GLY B N 1
ATOM 3649 C CA . GLY B 1 91 ? 22.094 -8.609 -7.734 1 97.56 91 GLY B CA 1
ATOM 3650 C C . GLY B 1 91 ? 21.547 -7.234 -7.395 1 97.56 91 GLY B C 1
ATOM 3651 O O . GLY B 1 91 ? 21.656 -6.781 -6.254 1 97.56 91 GLY B O 1
ATOM 3652 N N . ASP B 1 92 ? 21 -6.562 -8.414 1 97 92 ASP B N 1
ATOM 3653 C CA . ASP B 1 92 ? 20.422 -5.242 -8.195 1 97 92 ASP B CA 1
ATOM 3654 C C . ASP B 1 92 ? 19.297 -5.305 -7.152 1 97 92 ASP B C 1
ATOM 3656 O O . ASP B 1 92 ? 19.234 -4.465 -6.254 1 97 92 ASP B O 1
ATOM 3660 N N . LEU B 1 93 ? 18.438 -6.285 -7.273 1 98.19 93 LEU B N 1
ATOM 3661 C CA . LEU B 1 93 ? 17.344 -6.438 -6.324 1 98.19 93 LEU B CA 1
ATOM 3662 C C . LEU B 1 93 ? 17.859 -6.691 -4.918 1 98.19 93 LEU B C 1
ATOM 3664 O O . LEU B 1 93 ? 17.359 -6.109 -3.949 1 98.19 93 LEU B O 1
ATOM 3668 N N . ALA B 1 94 ? 18.828 -7.562 -4.809 1 97.62 94 ALA B N 1
ATOM 3669 C CA . ALA B 1 94 ? 19.422 -7.859 -3.502 1 97.62 94 ALA B CA 1
ATOM 3670 C C . ALA B 1 94 ? 19.969 -6.598 -2.848 1 97.62 94 ALA B C 1
ATOM 3672 O O . ALA B 1 94 ? 19.781 -6.383 -1.647 1 97.62 94 ALA B O 1
ATOM 3673 N N . GLU B 1 95 ? 20.562 -5.816 -3.602 1 95.12 95 GLU B N 1
ATOM 3674 C CA . GLU B 1 95 ? 21.141 -4.582 -3.084 1 95.12 95 GLU B CA 1
ATOM 3675 C C . GLU B 1 95 ? 20.062 -3.57 -2.729 1 95.12 95 GLU B C 1
ATOM 3677 O O . GLU B 1 95 ? 20.094 -2.971 -1.651 1 95.12 95 GLU B O 1
ATOM 3682 N N . LEU B 1 96 ? 19.156 -3.338 -3.602 1 94.62 96 LEU B N 1
ATOM 3683 C CA . LEU B 1 96 ? 18.141 -2.297 -3.445 1 94.62 96 LEU B CA 1
ATOM 3684 C C . LEU B 1 96 ? 17.172 -2.643 -2.314 1 94.62 96 LEU B C 1
ATOM 3686 O O . LEU B 1 96 ? 16.719 -1.756 -1.586 1 94.62 96 LEU B O 1
ATOM 3690 N N . LEU B 1 97 ? 16.812 -3.91 -2.17 1 96.5 97 LEU B N 1
ATOM 3691 C CA . LEU B 1 97 ? 15.914 -4.309 -1.094 1 96.5 97 LEU B CA 1
ATOM 3692 C C . LEU B 1 97 ? 16.641 -4.316 0.247 1 96.5 97 LEU B C 1
ATOM 3694 O O . LEU B 1 97 ? 16.031 -4.102 1.293 1 96.5 97 LEU B O 1
ATOM 3698 N N . GLY B 1 98 ? 17.922 -4.688 0.242 1 92.44 98 GLY B N 1
ATOM 3699 C CA . GLY B 1 98 ? 18.781 -4.453 1.394 1 92.44 98 GLY B CA 1
ATOM 3700 C C . GLY B 1 98 ? 18.906 -5.668 2.299 1 92.44 98 GLY B C 1
ATOM 3701 O O . GLY B 1 98 ? 18.375 -6.734 1.989 1 92.44 98 GLY B O 1
ATOM 3702 N N . GLU B 1 99 ? 19.531 -5.523 3.455 1 90.38 99 GLU B N 1
ATOM 3703 C CA . GLU B 1 99 ? 19.969 -6.609 4.324 1 90.38 99 GLU B CA 1
ATOM 3704 C C . GLU B 1 99 ? 18.781 -7.277 5.023 1 90.38 99 GLU B C 1
ATOM 3706 O O . GLU B 1 99 ? 18.891 -8.406 5.5 1 90.38 99 GLU B O 1
ATOM 3711 N N . GLY B 1 100 ? 17.734 -6.684 5.027 1 93.44 100 GLY B N 1
ATOM 3712 C CA . GLY B 1 100 ? 16.547 -7.281 5.645 1 93.44 100 GLY B CA 1
ATOM 3713 C C . GLY B 1 100 ? 15.914 -8.359 4.785 1 93.44 100 GLY B C 1
ATOM 3714 O O . GLY B 1 100 ? 15.023 -9.078 5.242 1 93.44 100 GLY B O 1
ATOM 3715 N N . TRP B 1 101 ? 16.453 -8.5 3.572 1 97.31 101 TRP B N 1
ATOM 3716 C CA . TRP B 1 101 ? 15.93 -9.484 2.629 1 97.31 101 TRP B CA 1
ATOM 3717 C C . TRP B 1 101 ? 16.984 -10.523 2.283 1 97.31 101 TRP B C 1
ATOM 3719 O O . TRP B 1 101 ? 18.188 -10.258 2.371 1 97.31 101 TRP B O 1
ATOM 3729 N N . ASP B 1 102 ? 16.547 -11.711 2.018 1 98.44 102 ASP B N 1
ATOM 3730 C CA . ASP B 1 102 ? 17.375 -12.758 1.407 1 98.44 102 ASP B CA 1
ATOM 3731 C C . ASP B 1 102 ? 16.703 -13.328 0.163 1 98.44 102 ASP B C 1
ATOM 3733 O O . ASP B 1 102 ? 15.602 -12.898 -0.209 1 98.44 102 ASP B O 1
ATOM 3737 N N . TRP B 1 103 ? 17.438 -14.148 -0.601 1 98.81 103 TRP B N 1
ATOM 3738 C CA . TRP B 1 103 ? 16.875 -14.672 -1.837 1 98.81 103 TRP B CA 1
ATOM 3739 C C . TRP B 1 103 ? 17.453 -16.047 -2.16 1 98.81 103 TRP B C 1
ATOM 3741 O O . TRP B 1 103 ? 18.469 -16.453 -1.578 1 98.81 103 TRP B O 1
ATOM 3751 N N . THR B 1 104 ? 16.688 -16.797 -3.016 1 98.88 104 THR B N 1
ATOM 3752 C CA . THR B 1 104 ? 17.156 -18.031 -3.629 1 98.88 104 THR B CA 1
ATOM 3753 C C . THR B 1 104 ? 16.703 -18.125 -5.082 1 98.88 104 THR B C 1
ATOM 3755 O O . THR B 1 104 ? 15.703 -17.5 -5.465 1 98.88 104 THR B O 1
ATOM 3758 N N . GLY B 1 105 ? 17.453 -18.812 -5.902 1 98.62 105 GLY B N 1
ATOM 3759 C CA . GLY B 1 105 ? 17.094 -19.016 -7.297 1 98.62 105 GLY B CA 1
ATOM 3760 C C . GLY B 1 105 ? 18.281 -19.266 -8.195 1 98.62 105 GLY B C 1
ATOM 3761 O O . GLY B 1 105 ? 19.422 -18.984 -7.82 1 98.62 105 GLY B O 1
ATOM 3762 N N . VAL B 1 106 ? 18.047 -19.891 -9.344 1 98.62 106 VAL B N 1
ATOM 3763 C CA . VAL B 1 106 ? 19.031 -20.109 -10.406 1 98.62 106 VAL B CA 1
ATOM 3764 C C . VAL B 1 106 ? 18.422 -19.703 -11.75 1 98.62 106 VAL B C 1
ATOM 3766 O O . VAL B 1 106 ? 17.203 -19.578 -11.883 1 98.62 106 VAL B O 1
ATOM 3769 N N . CYS B 1 107 ? 19.312 -19.5 -12.703 1 98.62 107 CYS B N 1
ATOM 3770 C CA . CYS B 1 107 ? 18.859 -19.109 -14.031 1 98.62 107 CYS B CA 1
ATOM 3771 C C . CYS B 1 107 ? 18.484 -20.328 -14.867 1 98.62 107 CYS B C 1
ATOM 3773 O O . CYS B 1 107 ? 19.125 -21.375 -14.766 1 98.62 107 CYS B O 1
ATOM 3775 N N . ARG B 1 108 ? 17.547 -20.156 -15.75 1 98.62 108 ARG B N 1
ATOM 3776 C CA . ARG B 1 108 ? 16.812 -21.266 -16.344 1 98.62 108 ARG B CA 1
ATOM 3777 C C . ARG B 1 108 ? 17.656 -21.984 -17.391 1 98.62 108 ARG B C 1
ATOM 3779 O O . ARG B 1 108 ? 17.438 -23.172 -17.641 1 98.62 108 ARG B O 1
ATOM 3786 N N . ASN B 1 109 ? 18.656 -21.375 -18.031 1 98.5 109 ASN B N 1
ATOM 3787 C CA . ASN B 1 109 ? 19.328 -22 -19.156 1 98.5 109 ASN B CA 1
ATOM 3788 C C . ASN B 1 109 ? 20.312 -23.078 -18.688 1 98.5 109 ASN B C 1
ATOM 3790 O O . ASN B 1 109 ? 20.5 -24.078 -19.375 1 98.5 109 ASN B O 1
ATOM 3794 N N . ASP B 1 110 ? 20.906 -22.859 -17.531 1 98.19 110 ASP B N 1
ATOM 3795 C CA . ASP B 1 110 ? 21.969 -23.781 -17.141 1 98.19 110 ASP B CA 1
ATOM 3796 C C . ASP B 1 110 ? 21.828 -24.172 -15.664 1 98.19 110 ASP B C 1
ATOM 3798 O O . ASP B 1 110 ? 22.609 -24.969 -15.148 1 98.19 110 ASP B O 1
ATOM 3802 N N . GLY B 1 111 ? 20.844 -23.625 -14.984 1 98.12 111 GLY B N 1
ATOM 3803 C CA . GLY B 1 111 ? 20.703 -23.875 -13.555 1 98.12 111 GLY B CA 1
ATOM 3804 C C . GLY B 1 111 ? 21.734 -23.141 -12.719 1 98.12 111 GLY B C 1
ATOM 3805 O O . GLY B 1 111 ? 22 -23.516 -11.578 1 98.12 111 GLY B O 1
ATOM 3806 N N . LYS B 1 112 ? 22.359 -22.203 -13.312 1 97.81 112 LYS B N 1
ATOM 3807 C CA . LYS B 1 112 ? 23.375 -21.375 -12.664 1 97.81 112 LYS B CA 1
ATOM 3808 C C . LYS B 1 112 ? 23.141 -19.891 -12.938 1 97.81 112 LYS B C 1
ATOM 3810 O O . LYS B 1 112 ? 22.219 -19.297 -12.375 1 97.81 112 LYS B O 1
ATOM 3815 N N . ARG B 1 113 ? 23.781 -19.281 -13.898 1 97.81 113 ARG B N 1
ATOM 3816 C CA . ARG B 1 113 ? 23.688 -17.828 -14.023 1 97.81 113 ARG B CA 1
ATOM 3817 C C . ARG B 1 113 ? 23.156 -17.422 -15.398 1 97.81 113 ARG B C 1
ATOM 3819 O O . ARG B 1 113 ? 22.953 -16.25 -15.672 1 97.81 113 ARG B O 1
ATOM 3826 N N . GLN B 1 114 ? 22.938 -18.391 -16.312 1 97.75 114 GLN B N 1
ATOM 3827 C CA . GLN B 1 114 ? 22.594 -18.047 -17.688 1 97.75 114 GLN B CA 1
ATOM 3828 C C . GLN B 1 114 ? 21.078 -18.125 -17.906 1 97.75 114 GLN B C 1
ATOM 3830 O O . GLN B 1 114 ? 20.438 -19.109 -17.547 1 97.75 114 GLN B O 1
ATOM 3835 N N . GLY B 1 115 ? 20.578 -17.016 -18.578 1 97.75 115 GLY B N 1
ATOM 3836 C CA . GLY B 1 115 ? 19.156 -16.938 -18.844 1 97.75 115 GLY B CA 1
ATOM 3837 C C . GLY B 1 115 ? 18.375 -16.266 -17.734 1 97.75 115 GLY B C 1
ATOM 3838 O O . GLY B 1 115 ? 18.953 -15.703 -16.812 1 97.75 115 GLY B O 1
ATOM 3839 N N . GLU B 1 116 ? 17.031 -16.266 -17.891 1 98.56 116 GLU B N 1
ATOM 3840 C CA . GLU B 1 116 ? 16.141 -15.656 -16.906 1 98.56 116 GLU B CA 1
ATOM 3841 C C . GLU B 1 116 ? 15.93 -16.578 -15.711 1 98.56 116 GLU B C 1
ATOM 3843 O O . GLU B 1 116 ? 15.891 -17.797 -15.867 1 98.56 116 GLU B O 1
ATOM 3848 N N . ALA B 1 117 ? 15.812 -16 -14.578 1 98.81 117 ALA B N 1
ATOM 3849 C CA . ALA B 1 117 ? 15.492 -16.734 -13.359 1 98.81 117 ALA B CA 1
ATOM 3850 C C . ALA B 1 117 ? 14.055 -16.453 -12.914 1 98.81 117 ALA B C 1
ATOM 3852 O O . ALA B 1 117 ? 13.422 -15.516 -13.414 1 98.81 117 ALA B O 1
ATOM 3853 N N . VAL B 1 118 ? 13.531 -17.328 -12.047 1 98.94 118 VAL B N 1
ATOM 3854 C CA . VAL B 1 118 ? 12.336 -17.109 -11.242 1 98.94 118 VAL B CA 1
ATOM 3855 C C . VAL B 1 118 ? 12.695 -17.172 -9.758 1 98.94 118 VAL B C 1
ATOM 3857 O O . VAL B 1 118 ? 12.195 -18.031 -9.031 1 98.94 118 VAL B O 1
ATOM 3860 N N . PRO B 1 119 ? 13.391 -16.188 -9.258 1 98.94 119 PRO B N 1
ATOM 3861 C CA . PRO B 1 119 ? 13.883 -16.188 -7.883 1 98.94 119 PRO B CA 1
ATOM 3862 C C . PRO B 1 119 ? 12.789 -15.844 -6.867 1 98.94 119 PRO B C 1
ATOM 3864 O O . PRO B 1 119 ? 11.766 -15.258 -7.227 1 98.94 119 PRO B O 1
ATOM 3867 N N . ILE B 1 120 ? 13.047 -16.328 -5.656 1 99 120 ILE B N 1
ATOM 3868 C CA . ILE B 1 120 ? 12.18 -16 -4.523 1 99 120 ILE B CA 1
ATOM 3869 C C . ILE B 1 120 ? 12.961 -15.172 -3.502 1 99 120 ILE B C 1
ATOM 3871 O O . ILE B 1 120 ? 14.055 -15.562 -3.084 1 99 120 ILE B O 1
ATOM 3875 N N . PHE B 1 121 ? 12.445 -13.992 -3.219 1 98.94 121 PHE B N 1
ATOM 3876 C CA . PHE B 1 121 ? 12.969 -13.117 -2.172 1 98.94 121 PHE B CA 1
ATOM 3877 C C . PHE B 1 121 ? 12.062 -13.141 -0.948 1 98.94 121 PHE B C 1
ATOM 3879 O O . PHE B 1 121 ? 10.844 -13.289 -1.074 1 98.94 121 PHE B O 1
ATOM 3886 N N . TRP B 1 122 ? 12.695 -13.047 0.246 1 98.88 122 TRP B N 1
ATOM 3887 C CA . TRP B 1 122 ? 11.875 -13.031 1.45 1 98.88 122 TRP B CA 1
ATOM 3888 C C . TRP B 1 122 ? 12.469 -12.102 2.506 1 98.88 122 TRP B C 1
ATOM 3890 O O . TRP B 1 122 ? 13.672 -11.852 2.51 1 98.88 122 TRP B O 1
ATOM 3900 N N . ARG B 1 123 ? 11.602 -11.617 3.344 1 98.19 123 ARG B N 1
ATOM 3901 C CA . ARG B 1 123 ? 12.023 -10.859 4.52 1 98.19 123 ARG B CA 1
ATOM 3902 C C . ARG B 1 123 ? 12.594 -11.781 5.59 1 98.19 123 ARG B C 1
ATOM 3904 O O . ARG B 1 123 ? 11.914 -12.695 6.062 1 98.19 123 ARG B O 1
ATOM 3911 N N . LYS B 1 124 ? 13.734 -11.453 6.129 1 97.38 124 LYS B N 1
ATOM 3912 C CA . LYS B 1 124 ? 14.453 -12.312 7.062 1 97.38 124 LYS B CA 1
ATOM 3913 C C . LYS B 1 124 ? 13.805 -12.289 8.445 1 97.38 124 LYS B C 1
ATOM 3915 O O . LYS B 1 124 ? 13.953 -13.227 9.227 1 97.38 124 LYS B O 1
ATOM 3920 N N . ASP B 1 125 ? 13.109 -11.203 8.75 1 94.88 125 ASP B N 1
ATOM 3921 C CA . ASP B 1 125 ? 12.469 -11.102 10.055 1 94.88 125 ASP B CA 1
ATOM 3922 C C . ASP B 1 125 ? 11.172 -11.898 10.094 1 94.88 125 ASP B C 1
ATOM 3924 O O . ASP B 1 125 ? 10.578 -12.086 11.164 1 94.88 125 ASP B O 1
ATOM 3928 N N . ILE B 1 126 ? 10.797 -12.492 8.938 1 97.19 126 ILE B N 1
ATOM 3929 C CA . ILE B 1 126 ? 9.508 -13.18 8.883 1 97.19 126 ILE B CA 1
ATOM 3930 C C . ILE B 1 126 ? 9.734 -14.664 8.586 1 97.19 126 ILE B C 1
ATOM 3932 O O . ILE B 1 126 ? 9.039 -15.523 9.133 1 97.19 126 ILE B O 1
ATOM 3936 N N . ALA B 1 127 ? 10.688 -14.969 7.691 1 98.19 127 ALA B N 1
ATOM 3937 C CA . ALA B 1 127 ? 10.828 -16.359 7.242 1 98.19 127 ALA B CA 1
ATOM 3938 C C . ALA B 1 127 ? 12.297 -16.766 7.172 1 98.19 127 ALA B C 1
ATOM 3940 O O . ALA B 1 127 ? 13.172 -15.922 6.949 1 98.19 127 ALA B O 1
ATOM 3941 N N . THR B 1 128 ? 12.5 -18.031 7.371 1 98.5 128 THR B N 1
ATOM 3942 C CA . THR B 1 128 ? 13.797 -18.656 7.164 1 98.5 128 THR B CA 1
ATOM 3943 C C . THR B 1 128 ? 13.711 -19.766 6.117 1 98.5 128 THR B C 1
ATOM 3945 O O . THR B 1 128 ? 12.797 -20.594 6.16 1 98.5 128 THR B O 1
ATOM 3948 N N . LEU B 1 129 ? 14.633 -19.766 5.27 1 98.75 129 LEU B N 1
ATOM 3949 C CA . LEU B 1 129 ? 14.68 -20.797 4.234 1 98.75 129 LEU B CA 1
ATOM 3950 C C . LEU B 1 129 ? 15.18 -22.125 4.801 1 98.75 129 LEU B C 1
ATOM 3952 O O . LEU B 1 129 ? 16.203 -22.172 5.484 1 98.75 129 LEU B O 1
ATOM 3956 N N . GLN B 1 130 ? 14.453 -23.172 4.488 1 98.19 130 GLN B N 1
ATOM 3957 C CA . GLN B 1 130 ? 14.836 -24.5 4.953 1 98.19 130 GLN B CA 1
ATOM 3958 C C . GLN B 1 130 ? 15.422 -25.328 3.818 1 98.19 130 GLN B C 1
ATOM 3960 O O . GLN B 1 130 ? 16.375 -26.078 4.023 1 98.19 130 GLN B O 1
ATOM 3965 N N . ASN B 1 131 ? 14.797 -25.25 2.752 1 97.88 131 ASN B N 1
ATOM 3966 C CA . ASN B 1 131 ? 15.18 -26.031 1.581 1 97.88 131 ASN B CA 1
ATOM 3967 C C . ASN B 1 131 ? 14.719 -25.359 0.287 1 97.88 131 ASN B C 1
ATOM 3969 O O . ASN B 1 131 ? 13.789 -24.562 0.292 1 97.88 131 ASN B O 1
ATOM 3973 N N . VAL B 1 132 ? 15.43 -25.688 -0.825 1 98.5 132 VAL B N 1
ATOM 3974 C CA . VAL B 1 132 ? 15.031 -25.203 -2.139 1 98.5 132 VAL B CA 1
ATOM 3975 C C . VAL B 1 132 ? 15.211 -26.297 -3.184 1 98.5 132 VAL B C 1
ATOM 3977 O O . VAL B 1 132 ? 16.172 -27.078 -3.123 1 98.5 132 VAL B O 1
ATOM 3980 N N . GLU B 1 133 ? 14.242 -26.359 -4.035 1 97.62 133 GLU B N 1
ATOM 3981 C CA . GLU B 1 133 ? 14.281 -27.25 -5.188 1 97.62 133 GLU B CA 1
ATOM 3982 C C . GLU B 1 133 ? 13.977 -26.5 -6.48 1 97.62 133 GLU B C 1
ATOM 3984 O O . GLU B 1 133 ? 13.117 -25.609 -6.504 1 97.62 133 GLU B O 1
ATOM 3989 N N . HIS B 1 134 ? 14.797 -26.875 -7.473 1 98.56 134 HIS B N 1
ATOM 3990 C CA . HIS B 1 134 ? 14.539 -26.359 -8.812 1 98.56 134 HIS B CA 1
ATOM 3991 C C . HIS B 1 134 ? 14.164 -27.484 -9.773 1 98.56 134 HIS B C 1
ATOM 3993 O O . HIS B 1 134 ? 14.727 -28.578 -9.703 1 98.56 134 HIS B O 1
ATOM 3999 N N . PHE B 1 135 ? 13.195 -27.203 -10.617 1 98.75 135 PHE B N 1
ATOM 4000 C CA . PHE B 1 135 ? 12.898 -28.141 -11.695 1 98.75 135 PHE B CA 1
ATOM 4001 C C . PHE B 1 135 ? 12.453 -27.406 -12.953 1 98.75 135 PHE B C 1
ATOM 4003 O O . PHE B 1 135 ? 12.016 -26.25 -12.875 1 98.75 135 PHE B O 1
ATOM 4010 N N . TRP B 1 136 ? 12.648 -28.031 -14.078 1 98.88 136 TRP B N 1
ATOM 4011 C CA . TRP B 1 136 ? 12.367 -27.422 -15.375 1 98.88 136 TRP B CA 1
ATOM 4012 C C . TRP B 1 136 ? 11.047 -27.938 -15.938 1 98.88 136 TRP B C 1
ATOM 4014 O O . TRP B 1 136 ? 10.703 -29.109 -15.781 1 98.88 136 TRP B O 1
ATOM 4024 N N . LEU B 1 137 ? 10.305 -27.047 -16.578 1 98.81 137 LEU B N 1
ATOM 4025 C CA . LEU B 1 137 ? 8.984 -27.375 -17.125 1 98.81 137 LEU B CA 1
ATOM 4026 C C . LEU B 1 137 ? 9.117 -28.062 -18.469 1 98.81 137 LEU B C 1
ATOM 4028 O O . LEU B 1 137 ? 8.836 -27.469 -19.516 1 98.81 137 LEU B O 1
ATOM 4032 N N . SER B 1 138 ? 9.438 -29.344 -18.328 1 98.62 138 SER B N 1
ATOM 4033 C CA . SER B 1 138 ? 9.695 -30.156 -19.516 1 98.62 138 SER B CA 1
ATOM 4034 C C . SER B 1 138 ? 9.453 -31.641 -19.219 1 98.62 138 SER B C 1
ATOM 4036 O O . SER B 1 138 ? 9.031 -32 -18.109 1 98.62 138 SER B O 1
ATOM 4038 N N . ASN B 1 139 ? 9.727 -32.438 -20.234 1 98 139 ASN B N 1
ATOM 4039 C CA . ASN B 1 139 ? 9.633 -33.906 -20.062 1 98 139 ASN B CA 1
ATOM 4040 C C . ASN B 1 139 ? 10.789 -34.438 -19.234 1 98 139 ASN B C 1
ATOM 4042 O O . ASN B 1 139 ? 10.742 -35.594 -18.766 1 98 139 ASN B O 1
ATOM 4046 N N . THR B 1 140 ? 11.742 -33.656 -18.984 1 98.31 140 THR B N 1
ATOM 4047 C CA . THR B 1 140 ? 12.883 -34 -18.141 1 98.31 140 THR B CA 1
ATOM 4048 C C . THR B 1 140 ? 13.141 -32.906 -17.109 1 98.31 140 THR B C 1
ATOM 4050 O O . THR B 1 140 ? 14.18 -32.25 -17.156 1 98.31 140 THR B O 1
ATOM 4053 N N . PRO B 1 141 ? 12.305 -32.812 -16.141 1 98.38 141 PRO B N 1
ATOM 4054 C CA . PRO B 1 141 ? 12.312 -31.656 -15.242 1 98.38 141 PRO B CA 1
ATOM 4055 C C . PRO B 1 141 ? 13.602 -31.562 -14.422 1 98.38 141 PRO B C 1
ATOM 4057 O O . PRO B 1 141 ? 13.906 -30.516 -13.859 1 98.38 141 PRO B O 1
ATOM 4060 N N . GLU B 1 142 ? 14.391 -32.594 -14.344 1 97.81 142 GLU B N 1
ATOM 4061 C CA . GLU B 1 142 ? 15.625 -32.594 -13.555 1 97.81 142 GLU B CA 1
ATOM 4062 C C . GLU B 1 142 ? 16.797 -32.062 -14.367 1 97.81 142 GLU B C 1
ATOM 4064 O O . GLU B 1 142 ? 17.859 -31.797 -13.812 1 97.81 142 GLU B O 1
ATOM 4069 N N . LYS B 1 143 ? 16.625 -31.891 -15.688 1 98.38 143 LYS B N 1
ATOM 4070 C CA . LYS B 1 143 ? 17.703 -31.469 -16.562 1 98.38 143 LYS B CA 1
ATOM 4071 C C . LYS B 1 143 ? 17.672 -29.953 -16.797 1 98.38 143 LYS B C 1
ATOM 4073 O O . LYS B 1 143 ? 16.797 -29.453 -17.516 1 98.38 143 LYS B O 1
ATOM 4078 N N . PRO B 1 144 ? 18.688 -29.297 -16.297 1 98.31 144 PRO B N 1
ATOM 4079 C CA . PRO B 1 144 ? 18.719 -27.844 -16.531 1 98.31 144 PRO B CA 1
ATOM 4080 C C . PRO B 1 144 ? 18.688 -27.484 -18.016 1 98.31 144 PRO B C 1
ATOM 4082 O O . PRO B 1 144 ? 19.344 -28.156 -18.828 1 98.31 144 PRO B O 1
ATOM 4085 N N . GLY B 1 145 ? 17.875 -26.5 -18.344 1 98.44 145 GLY B N 1
ATOM 4086 C CA . GLY B 1 145 ? 17.844 -25.969 -19.703 1 98.44 145 GLY B CA 1
ATOM 4087 C C . GLY B 1 145 ? 16.922 -26.734 -20.625 1 98.44 145 GLY B C 1
ATOM 4088 O O . GLY B 1 145 ? 16.766 -26.375 -21.797 1 98.44 145 GLY B O 1
ATOM 4089 N N . SER B 1 146 ? 16.281 -27.766 -20.109 1 98.5 146 SER B N 1
ATOM 4090 C CA . SER B 1 146 ? 15.398 -28.562 -20.969 1 98.5 146 SER B CA 1
ATOM 4091 C C . SER B 1 146 ? 14.172 -27.766 -21.391 1 98.5 146 SER B C 1
ATOM 4093 O O . SER B 1 146 ? 13.68 -26.922 -20.625 1 98.5 146 SER B O 1
ATOM 4095 N N . ILE B 1 147 ? 13.773 -27.984 -22.594 1 98.12 147 ILE B N 1
ATOM 4096 C CA . ILE B 1 147 ? 12.594 -27.359 -23.172 1 98.12 147 ILE B CA 1
ATOM 4097 C C . ILE B 1 147 ? 11.477 -28.375 -23.328 1 98.12 147 ILE B C 1
ATOM 4099 O O . ILE B 1 147 ? 11.703 -29.484 -23.828 1 98.12 147 ILE B O 1
ATOM 4103 N N . GLY B 1 148 ? 10.32 -27.969 -22.891 1 97.31 148 GLY B N 1
ATOM 4104 C CA . GLY B 1 148 ? 9.227 -28.922 -22.875 1 97.31 148 GLY B CA 1
ATOM 4105 C C . GLY B 1 148 ? 8.227 -28.719 -23.984 1 97.31 148 GLY B C 1
ATOM 4106 O O . GLY B 1 148 ? 7.883 -27.578 -24.312 1 97.31 148 GLY B O 1
ATOM 4107 N N . TRP B 1 149 ? 7.812 -29.844 -24.562 1 98.12 149 TRP B N 1
ATOM 4108 C CA . TRP B 1 149 ? 6.68 -29.891 -25.469 1 98.12 149 TRP B CA 1
ATOM 4109 C C . TRP B 1 149 ? 6.828 -28.844 -26.578 1 98.12 149 TRP B C 1
ATOM 4111 O O . TRP B 1 149 ? 7.777 -28.875 -27.359 1 98.12 149 TRP B O 1
ATOM 4121 N N . ASP B 1 150 ? 5.859 -27.844 -26.641 1 98.38 150 ASP B N 1
ATOM 4122 C CA . ASP B 1 150 ? 5.898 -26.875 -27.734 1 98.38 150 ASP B CA 1
ATOM 4123 C C . ASP B 1 150 ? 6.402 -25.516 -27.25 1 98.38 150 ASP B C 1
ATOM 4125 O O . ASP B 1 150 ? 6.152 -24.484 -27.875 1 98.38 150 ASP B O 1
ATOM 4129 N N . ALA B 1 151 ? 7.113 -25.531 -26.125 1 98.12 151 ALA B N 1
ATOM 4130 C CA . ALA B 1 151 ? 7.656 -24.281 -25.578 1 98.12 151 ALA B CA 1
ATOM 4131 C C . ALA B 1 151 ? 8.719 -23.688 -26.516 1 98.12 151 ALA B C 1
ATOM 4133 O O . ALA B 1 151 ? 9.5 -24.438 -27.109 1 98.12 151 ALA B O 1
ATOM 4134 N N . GLY B 1 152 ? 8.727 -22.328 -26.641 1 96.75 152 GLY B N 1
ATOM 4135 C CA . GLY B 1 152 ? 9.742 -21.625 -27.422 1 96.75 152 GLY B CA 1
ATOM 4136 C C . GLY B 1 152 ? 11.023 -21.391 -26.641 1 96.75 152 GLY B C 1
ATOM 4137 O O . GLY B 1 152 ? 12.062 -21.078 -27.234 1 96.75 152 GLY B O 1
ATOM 4138 N N . GLN B 1 153 ? 10.953 -21.5 -25.359 1 96.62 153 GLN B N 1
ATOM 4139 C CA . GLN B 1 153 ? 12.102 -21.281 -24.484 1 96.62 153 GLN B CA 1
ATOM 4140 C C . GLN B 1 153 ? 12.062 -22.203 -23.281 1 96.62 153 GLN B C 1
ATOM 4142 O O . GLN B 1 153 ? 11.016 -22.766 -22.953 1 96.62 153 GLN B O 1
ATOM 4147 N N . THR B 1 154 ? 13.266 -22.375 -22.688 1 98.12 154 THR B N 1
ATOM 4148 C CA . THR B 1 154 ? 13.344 -23.109 -21.422 1 98.12 154 THR B CA 1
ATOM 4149 C C . THR B 1 154 ? 12.617 -22.359 -20.312 1 98.12 154 THR B C 1
ATOM 4151 O O . THR B 1 154 ? 12.766 -21.156 -20.172 1 98.12 154 THR B O 1
ATOM 4154 N N . ARG B 1 155 ? 11.773 -23.078 -19.594 1 98.81 155 ARG B N 1
ATOM 4155 C CA . ARG B 1 155 ? 11.062 -22.562 -18.438 1 98.81 155 ARG B CA 1
ATOM 4156 C C . ARG B 1 155 ? 11.312 -23.438 -17.203 1 98.81 155 ARG B C 1
ATOM 4158 O O . ARG B 1 155 ? 11.695 -24.594 -17.328 1 98.81 155 ARG B O 1
ATOM 4165 N N . MET B 1 156 ? 11.141 -22.891 -16 1 98.81 156 MET B N 1
ATOM 4166 C CA . MET B 1 156 ? 11.461 -23.625 -14.781 1 98.81 156 MET B CA 1
ATOM 4167 C C . MET B 1 156 ? 10.578 -23.172 -13.625 1 98.81 156 MET B C 1
ATOM 4169 O O . MET B 1 156 ? 9.766 -22.25 -13.789 1 98.81 156 MET B O 1
ATOM 4173 N N . ALA B 1 157 ? 10.688 -23.828 -12.508 1 98.88 157 ALA B N 1
ATOM 4174 C CA . ALA B 1 157 ? 10.062 -23.469 -11.234 1 98.88 157 ALA B CA 1
ATOM 4175 C C . ALA B 1 157 ? 11.07 -23.547 -10.086 1 98.88 157 ALA B C 1
ATOM 4177 O O . ALA B 1 157 ? 11.992 -24.359 -10.125 1 98.88 157 ALA B O 1
ATOM 4178 N N . THR B 1 158 ? 10.953 -22.641 -9.195 1 98.88 158 THR B N 1
ATOM 4179 C CA . THR B 1 158 ? 11.664 -22.641 -7.918 1 98.88 158 THR B CA 1
ATOM 4180 C C . THR B 1 158 ? 10.703 -22.938 -6.77 1 98.88 158 THR B C 1
ATOM 4182 O O . THR B 1 158 ? 9.695 -22.25 -6.598 1 98.88 158 THR B O 1
ATOM 4185 N N . LEU B 1 159 ? 10.969 -24.016 -6.066 1 98.75 159 LEU B N 1
ATOM 4186 C CA . LEU B 1 159 ? 10.195 -24.391 -4.891 1 98.75 159 LEU B CA 1
ATOM 4187 C C . LEU B 1 159 ? 11.008 -24.188 -3.615 1 98.75 159 LEU B C 1
ATOM 4189 O O . LEU B 1 159 ? 12.039 -24.828 -3.418 1 98.75 159 LEU B O 1
ATOM 4193 N N . ALA B 1 160 ? 10.531 -23.25 -2.76 1 98.81 160 ALA B N 1
ATOM 4194 C CA . ALA B 1 160 ? 11.227 -22.953 -1.508 1 98.81 160 ALA B CA 1
ATOM 4195 C C . ALA B 1 160 ? 10.391 -23.375 -0.304 1 98.81 160 ALA B C 1
ATOM 4197 O O . ALA B 1 160 ? 9.18 -23.141 -0.26 1 98.81 160 ALA B O 1
ATOM 4198 N N . GLU B 1 161 ? 11.055 -24.062 0.593 1 98.25 161 GLU B N 1
ATOM 4199 C CA . GLU B 1 161 ? 10.492 -24.391 1.896 1 98.25 161 GLU B CA 1
ATOM 4200 C C . GLU B 1 161 ? 10.945 -23.406 2.967 1 98.25 161 GLU B C 1
ATOM 4202 O O . GLU B 1 161 ? 12.148 -23.188 3.139 1 98.25 161 GLU B O 1
ATOM 4207 N N . PHE B 1 162 ? 9.945 -22.828 3.656 1 98.38 162 PHE B N 1
ATOM 4208 C CA . PHE B 1 162 ? 10.242 -21.844 4.695 1 98.38 162 PHE B CA 1
ATOM 4209 C C . PHE B 1 162 ? 9.672 -22.297 6.039 1 98.38 162 PHE B C 1
ATOM 4211 O O . PHE B 1 162 ? 8.82 -23.188 6.094 1 98.38 162 PHE B O 1
ATOM 4218 N N . LYS B 1 163 ? 10.234 -21.703 7.07 1 97.31 163 LYS B N 1
ATOM 4219 C CA . LYS B 1 163 ? 9.586 -21.609 8.375 1 97.31 163 LYS B CA 1
ATOM 4220 C C . LYS B 1 163 ? 9.414 -20.156 8.805 1 97.31 163 LYS B C 1
ATOM 4222 O O . LYS B 1 163 ? 10.297 -19.328 8.586 1 97.31 163 LYS B O 1
ATOM 4227 N N . THR B 1 164 ? 8.258 -19.859 9.406 1 96 164 THR B N 1
ATOM 4228 C CA . THR B 1 164 ? 8.117 -18.531 9.977 1 96 164 THR B CA 1
ATOM 4229 C C . THR B 1 164 ? 9.039 -18.344 11.172 1 96 164 THR B C 1
ATOM 4231 O O . THR B 1 164 ? 9.234 -19.281 11.961 1 96 164 THR B O 1
ATOM 4234 N N . VAL B 1 165 ? 9.531 -17.172 11.32 1 95.88 165 VAL B N 1
ATOM 4235 C CA . VAL B 1 165 ? 10.461 -16.875 12.414 1 95.88 165 VAL B CA 1
ATOM 4236 C C . VAL B 1 165 ? 9.703 -16.875 13.742 1 95.88 165 VAL B C 1
ATOM 4238 O O . VAL B 1 165 ? 10.188 -17.406 14.742 1 95.88 165 VAL B O 1
ATOM 4241 N N . GLU B 1 166 ? 8.539 -16.375 13.773 1 90.62 166 GLU B N 1
ATOM 4242 C CA . GLU B 1 166 ? 7.781 -16.172 15 1 90.62 166 GLU B CA 1
ATOM 4243 C C . GLU B 1 166 ? 7.316 -17.5 15.594 1 90.62 166 GLU B C 1
ATOM 4245 O O . GLU B 1 166 ? 7.363 -17.688 16.812 1 90.62 166 GLU B O 1
ATOM 4250 N N . SER B 1 167 ? 6.883 -18.438 14.734 1 90.44 167 SER B N 1
ATOM 4251 C CA . SER B 1 167 ? 6.207 -19.609 15.281 1 90.44 167 SER B CA 1
ATOM 4252 C C . SER B 1 167 ? 6.777 -20.891 14.703 1 90.44 167 SER B C 1
ATOM 4254 O O . SER B 1 167 ? 6.273 -21.984 14.984 1 90.44 167 SER B O 1
ATOM 4256 N N . ASP B 1 168 ? 7.695 -20.812 13.836 1 93.25 168 ASP B N 1
ATOM 4257 C CA . ASP B 1 168 ? 8.336 -21.969 13.203 1 93.25 168 ASP B CA 1
ATOM 4258 C C . ASP B 1 168 ? 7.332 -22.766 12.383 1 93.25 168 ASP B C 1
ATOM 4260 O O . ASP B 1 168 ? 7.422 -24 12.305 1 93.25 168 ASP B O 1
ATOM 4264 N N . LEU B 1 169 ? 6.367 -22.094 11.836 1 91.06 169 LEU B N 1
ATOM 4265 C CA . LEU B 1 169 ? 5.375 -22.734 10.984 1 91.06 169 LEU B CA 1
ATOM 4266 C C . LEU B 1 169 ? 5.914 -22.922 9.57 1 91.06 169 LEU B C 1
ATOM 4268 O O . LEU B 1 169 ? 6.371 -21.969 8.938 1 91.06 169 LEU B O 1
ATOM 4272 N N . PRO B 1 170 ? 5.859 -24.188 9.133 1 94.5 170 PRO B N 1
ATOM 4273 C CA . PRO B 1 170 ? 6.328 -24.406 7.766 1 94.5 170 PRO B CA 1
ATOM 4274 C C . PRO B 1 170 ? 5.352 -23.875 6.715 1 94.5 170 PRO B C 1
ATOM 4276 O O . PRO B 1 170 ? 4.137 -23.953 6.902 1 94.5 170 PRO B O 1
ATOM 4279 N N . PHE B 1 171 ? 5.863 -23.344 5.652 1 96.69 171 PHE B N 1
ATOM 4280 C CA . PHE B 1 171 ? 5.082 -23.016 4.465 1 96.69 171 PHE B CA 1
ATOM 4281 C C . PHE B 1 171 ? 5.953 -23.047 3.217 1 96.69 171 PHE B C 1
ATOM 4283 O O . PHE B 1 171 ? 7.184 -23.062 3.311 1 96.69 171 PHE B O 1
ATOM 4290 N N . TYR B 1 172 ? 5.344 -23.172 2.098 1 98.25 172 TYR B N 1
ATOM 4291 C CA . TYR B 1 172 ? 6.031 -23.422 0.835 1 98.25 172 TYR B CA 1
ATOM 4292 C C . TYR B 1 172 ? 5.602 -22.406 -0.224 1 98.25 172 TYR B C 1
ATOM 4294 O O . TYR B 1 172 ? 4.426 -22.047 -0.31 1 98.25 172 TYR B O 1
ATOM 4302 N N . VAL B 1 173 ? 6.594 -21.969 -1.003 1 98.88 173 VAL B N 1
ATOM 4303 C CA . VAL B 1 173 ? 6.305 -21.062 -2.109 1 98.88 173 VAL B CA 1
ATOM 4304 C C . VAL B 1 173 ? 6.949 -21.578 -3.389 1 98.88 173 VAL B C 1
ATOM 4306 O O . VAL B 1 173 ? 8.156 -21.844 -3.424 1 98.88 173 VAL B O 1
ATOM 4309 N N . LEU B 1 174 ? 6.121 -21.797 -4.344 1 98.88 174 LEU B N 1
ATOM 4310 C CA . LEU B 1 174 ? 6.559 -22.141 -5.695 1 98.88 174 LEU B CA 1
ATOM 4311 C C . LEU B 1 174 ? 6.438 -20.922 -6.625 1 98.88 174 LEU B C 1
ATOM 4313 O O . LEU B 1 174 ? 5.391 -20.281 -6.676 1 98.88 174 LEU B O 1
ATOM 4317 N N . ASN B 1 175 ? 7.527 -20.547 -7.258 1 98.94 175 ASN B N 1
ATOM 4318 C CA . ASN B 1 175 ? 7.555 -19.453 -8.234 1 98.94 175 ASN B CA 1
ATOM 4319 C C . ASN B 1 175 ? 7.879 -19.969 -9.633 1 98.94 175 ASN B C 1
ATOM 4321 O O . ASN B 1 175 ? 8.789 -20.781 -9.805 1 98.94 175 ASN B O 1
ATOM 4325 N N . THR B 1 176 ? 7.094 -19.438 -10.633 1 98.94 176 THR B N 1
ATOM 4326 C CA . THR B 1 176 ? 7.324 -19.953 -11.977 1 98.94 176 THR B CA 1
ATOM 4327 C C . THR B 1 176 ? 6.941 -18.906 -13.023 1 98.94 176 THR B C 1
ATOM 4329 O O . THR B 1 176 ? 6.418 -17.844 -12.688 1 98.94 176 THR B O 1
ATOM 4332 N N . HIS B 1 177 ? 7.336 -19.188 -14.273 1 98.94 177 HIS B N 1
ATOM 4333 C CA . HIS B 1 177 ? 7.023 -18.406 -15.477 1 98.94 177 HIS B CA 1
ATOM 4334 C C . HIS B 1 177 ? 6.812 -19.328 -16.672 1 98.94 177 HIS B C 1
ATOM 4336 O O . HIS B 1 177 ? 7.754 -19.969 -17.156 1 98.94 177 HIS B O 1
ATOM 4342 N N . TYR B 1 178 ? 5.539 -19.344 -17.125 1 98.88 178 TYR B N 1
ATOM 4343 C CA . TYR B 1 178 ? 5.188 -20.25 -18.219 1 98.88 178 TYR B CA 1
ATOM 4344 C C . TYR B 1 178 ? 5.625 -19.672 -19.562 1 98.88 178 TYR B C 1
ATOM 4346 O O . TYR B 1 178 ? 5.902 -18.484 -19.672 1 98.88 178 TYR B O 1
ATOM 4354 N N . ASP B 1 179 ? 5.684 -20.594 -20.516 1 98.5 179 ASP B N 1
ATOM 4355 C CA . ASP B 1 179 ? 6.07 -20.234 -21.875 1 98.5 179 ASP B CA 1
ATOM 4356 C C . ASP B 1 179 ? 5 -19.375 -22.547 1 98.5 179 ASP B C 1
ATOM 4358 O O . ASP B 1 179 ? 3.803 -19.625 -22.375 1 98.5 179 ASP B O 1
ATOM 4362 N N . GLU B 1 180 ? 5.434 -18.406 -23.281 1 96.56 180 GLU B N 1
ATOM 4363 C CA . GLU B 1 180 ? 4.484 -17.469 -23.875 1 96.56 180 GLU B CA 1
ATOM 4364 C C . GLU B 1 180 ? 3.943 -18.016 -25.203 1 96.56 180 GLU B C 1
ATOM 4366 O O . GLU B 1 180 ? 2.885 -17.578 -25.672 1 96.56 180 GLU B O 1
ATOM 4371 N N . ARG B 1 181 ? 4.578 -18.953 -25.812 1 95.12 181 ARG B N 1
ATOM 4372 C CA . ARG B 1 181 ? 4.207 -19.406 -27.141 1 95.12 181 ARG B CA 1
ATOM 4373 C C . ARG B 1 181 ? 3.449 -20.734 -27.094 1 95.12 181 ARG B C 1
ATOM 4375 O O . ARG B 1 181 ? 2.418 -20.891 -27.75 1 95.12 181 ARG B O 1
ATOM 4382 N N . GLY B 1 182 ? 3.916 -21.656 -26.312 1 97.31 182 GLY B N 1
ATOM 4383 C CA . GLY B 1 182 ? 3.422 -23.016 -26.328 1 97.31 182 GLY B CA 1
ATOM 4384 C C . GLY B 1 182 ? 2.182 -23.219 -25.484 1 97.31 182 GLY B C 1
ATOM 4385 O O . GLY B 1 182 ? 2.264 -23.25 -24.25 1 97.31 182 GLY B O 1
ATOM 4386 N N . LEU B 1 183 ? 1.05 -23.453 -26.094 1 97.44 183 LEU B N 1
ATOM 4387 C CA . LEU B 1 183 ? -0.197 -23.719 -25.391 1 97.44 183 LEU B CA 1
ATOM 4388 C C . LEU B 1 183 ? -0.124 -25.047 -24.625 1 97.44 183 LEU B C 1
ATOM 4390 O O . LEU B 1 183 ? -0.519 -25.125 -23.469 1 97.44 183 LEU B O 1
ATOM 4394 N N . GLN B 1 184 ? 0.347 -26.047 -25.312 1 97.94 184 GLN B N 1
ATOM 4395 C CA . GLN B 1 184 ? 0.504 -27.344 -24.672 1 97.94 184 GLN B CA 1
ATOM 4396 C C . GLN B 1 184 ? 1.495 -27.266 -23.516 1 97.94 184 GLN B C 1
ATOM 4398 O O . GLN B 1 184 ? 1.286 -27.891 -22.469 1 97.94 184 GLN B O 1
ATOM 4403 N N . ALA B 1 185 ? 2.553 -26.578 -23.75 1 98.56 185 ALA B N 1
ATOM 4404 C CA . ALA B 1 185 ? 3.57 -26.422 -22.719 1 98.56 185 ALA B CA 1
ATOM 4405 C C . ALA B 1 185 ? 2.969 -25.844 -21.453 1 98.56 185 ALA B C 1
ATOM 4407 O O . ALA B 1 185 ? 3.293 -26.281 -20.344 1 98.56 185 ALA B O 1
ATOM 4408 N N . ARG B 1 186 ? 2.121 -24.875 -21.594 1 98.56 186 ARG B N 1
ATOM 4409 C CA . ARG B 1 186 ? 1.485 -24.266 -20.438 1 98.56 186 ARG B CA 1
ATOM 4410 C C . ARG B 1 186 ? 0.623 -25.281 -19.688 1 98.56 186 ARG B C 1
ATOM 4412 O O . ARG B 1 186 ? 0.703 -25.391 -18.469 1 98.56 186 ARG B O 1
ATOM 4419 N N . THR B 1 187 ? -0.154 -26.062 -20.391 1 97.25 187 THR B N 1
ATOM 4420 C CA . THR B 1 187 ? -1.02 -27.062 -19.781 1 97.25 187 THR B CA 1
ATOM 4421 C C . THR B 1 187 ? -0.191 -28.141 -19.094 1 97.25 187 THR B C 1
ATOM 4423 O O . THR B 1 187 ? -0.464 -28.5 -17.938 1 97.25 187 THR B O 1
ATOM 4426 N N . GLU B 1 188 ? 0.773 -28.594 -19.766 1 97.88 188 GLU B N 1
ATOM 4427 C CA . GLU B 1 188 ? 1.602 -29.656 -19.219 1 97.88 188 GLU B CA 1
ATOM 4428 C C . GLU B 1 188 ? 2.432 -29.156 -18.031 1 97.88 188 GLU B C 1
ATOM 4430 O O . GLU B 1 188 ? 2.705 -29.906 -17.094 1 97.88 188 GLU B O 1
ATOM 4435 N N . SER B 1 189 ? 2.877 -27.938 -18.094 1 98.38 189 SER B N 1
ATOM 4436 C CA . SER B 1 189 ? 3.574 -27.344 -16.953 1 98.38 189 SER B CA 1
ATOM 4437 C C . SER B 1 189 ? 2.699 -27.344 -15.703 1 98.38 189 SER B C 1
ATOM 4439 O O . SER B 1 189 ? 3.174 -27.656 -14.609 1 98.38 189 SER B O 1
ATOM 4441 N N . SER B 1 190 ? 1.442 -27 -15.898 1 97.75 190 SER B N 1
ATOM 4442 C CA . SER B 1 190 ? 0.504 -27.031 -14.781 1 97.75 190 SER B CA 1
ATOM 4443 C C . SER B 1 190 ? 0.38 -28.438 -14.203 1 97.75 190 SER B C 1
ATOM 4445 O O . SER B 1 190 ? 0.415 -28.625 -12.984 1 97.75 190 SER B O 1
ATOM 4447 N N . LYS B 1 191 ? 0.261 -29.391 -15.055 1 95.94 191 LYS B N 1
ATOM 4448 C CA . LYS B 1 191 ? 0.157 -30.781 -14.602 1 95.94 191 LYS B CA 1
ATOM 4449 C C . LYS B 1 191 ? 1.422 -31.219 -13.867 1 95.94 191 LYS B C 1
ATOM 4451 O O . LYS B 1 191 ? 1.348 -31.906 -12.852 1 95.94 191 LYS B O 1
ATOM 4456 N N . LEU B 1 192 ? 2.535 -30.828 -14.375 1 97.38 192 LEU B N 1
ATOM 4457 C CA . LEU B 1 192 ? 3.811 -31.156 -13.75 1 97.38 192 LEU B CA 1
ATOM 4458 C C . LEU B 1 192 ? 3.908 -30.531 -12.359 1 97.38 192 LEU B C 1
ATOM 4460 O O . LEU B 1 192 ? 4.348 -31.188 -11.414 1 97.38 192 LEU B O 1
ATOM 4464 N N . ILE B 1 193 ? 3.551 -29.312 -12.25 1 97.75 193 ILE B N 1
ATOM 4465 C CA . ILE B 1 193 ? 3.578 -28.609 -10.969 1 97.75 193 ILE B CA 1
ATOM 4466 C C . ILE B 1 193 ? 2.648 -29.312 -9.984 1 97.75 193 ILE B C 1
ATOM 4468 O O . ILE B 1 193 ? 3.012 -29.531 -8.828 1 97.75 193 ILE B O 1
ATOM 4472 N N . LEU B 1 194 ? 1.448 -29.688 -10.414 1 96.44 194 LEU B N 1
ATOM 4473 C CA . LEU B 1 194 ? 0.508 -30.391 -9.555 1 96.44 194 LEU B CA 1
ATOM 4474 C C . LEU B 1 194 ? 1.097 -31.719 -9.07 1 96.44 194 LEU B C 1
ATOM 4476 O O . LEU B 1 194 ? 0.901 -32.094 -7.918 1 96.44 194 LEU B O 1
ATOM 4480 N N . LYS B 1 195 ? 1.776 -32.375 -9.93 1 94.69 195 LYS B N 1
ATOM 4481 C CA . LYS B 1 195 ? 2.441 -33.625 -9.539 1 94.69 195 LYS B CA 1
ATOM 4482 C C . LYS B 1 195 ? 3.463 -33.375 -8.438 1 94.69 195 LYS B C 1
ATOM 4484 O O . LYS B 1 195 ? 3.525 -34.125 -7.461 1 94.69 195 LYS B O 1
ATOM 4489 N N . HIS B 1 196 ? 4.25 -32.312 -8.594 1 94.19 196 HIS B N 1
ATOM 4490 C CA . HIS B 1 196 ? 5.238 -31.969 -7.574 1 94.19 196 HIS B CA 1
ATOM 4491 C C . HIS B 1 196 ? 4.562 -31.609 -6.254 1 94.19 196 HIS B C 1
ATOM 4493 O O . HIS B 1 196 ? 5.02 -32.031 -5.188 1 94.19 196 HIS B O 1
ATOM 4499 N N . VAL B 1 197 ? 3.531 -30.906 -6.324 1 94.69 197 VAL B N 1
ATOM 4500 C CA . VAL B 1 197 ? 2.814 -30.469 -5.133 1 94.69 197 VAL B CA 1
ATOM 4501 C C . VAL B 1 197 ? 2.189 -31.672 -4.434 1 94.69 197 VAL B C 1
ATOM 4503 O O . VAL B 1 197 ? 2.229 -31.766 -3.205 1 94.69 197 VAL B O 1
ATOM 4506 N N . ASN B 1 198 ? 1.619 -32.562 -5.195 1 92.94 198 ASN B N 1
ATOM 4507 C CA . ASN B 1 198 ? 1.054 -33.781 -4.613 1 92.94 198 ASN B CA 1
ATOM 4508 C C . ASN B 1 198 ? 2.113 -34.594 -3.877 1 92.94 198 ASN B C 1
ATOM 4510 O O . ASN B 1 198 ? 1.863 -35.094 -2.781 1 92.94 198 ASN B O 1
ATOM 4514 N N . ARG B 1 199 ? 3.219 -34.688 -4.469 1 92.69 199 ARG B N 1
ATOM 4515 C CA . ARG B 1 199 ? 4.316 -35.375 -3.818 1 92.69 199 ARG B CA 1
ATOM 4516 C C . ARG B 1 199 ? 4.723 -34.688 -2.521 1 92.69 199 ARG B C 1
ATOM 4518 O O . ARG B 1 199 ? 5.004 -35.344 -1.52 1 92.69 199 ARG B O 1
ATOM 4525 N N . LEU B 1 200 ? 4.762 -33.438 -2.602 1 92.94 200 LEU B N 1
ATOM 4526 C CA . LEU B 1 200 ? 5.094 -32.656 -1.415 1 92.94 200 LEU B CA 1
ATOM 4527 C C . LEU B 1 200 ? 4.051 -32.844 -0.32 1 92.94 200 LEU B C 1
ATOM 4529 O O . LEU B 1 200 ? 4.402 -33.062 0.842 1 92.94 200 LEU B O 1
ATOM 4533 N N . VAL B 1 201 ? 2.82 -32.812 -0.651 1 91.75 201 VAL B N 1
ATOM 4534 C CA . VAL B 1 201 ? 1.73 -33 0.301 1 91.75 201 VAL B CA 1
ATOM 4535 C C . VAL B 1 201 ? 1.827 -34.375 0.934 1 91.75 201 VAL B C 1
ATOM 4537 O O . VAL B 1 201 ? 1.682 -34.531 2.15 1 91.75 201 VAL B O 1
ATOM 4540 N N . ASP B 1 202 ? 2.111 -35.312 0.15 1 89.44 202 ASP B N 1
ATOM 4541 C CA . ASP B 1 202 ? 2.244 -36.688 0.644 1 89.44 202 ASP B CA 1
ATOM 4542 C C . ASP B 1 202 ? 3.398 -36.812 1.636 1 89.44 202 ASP B C 1
ATOM 4544 O O . ASP B 1 202 ? 3.309 -37.531 2.619 1 89.44 202 ASP B O 1
ATOM 4548 N N . ARG B 1 203 ? 4.34 -36.062 1.385 1 88.88 203 ARG B N 1
ATOM 4549 C CA . ARG B 1 203 ? 5.539 -36.125 2.213 1 88.88 203 ARG B CA 1
ATOM 4550 C C . ARG B 1 203 ? 5.316 -35.438 3.555 1 88.88 203 ARG B C 1
ATOM 4552 O O . ARG B 1 203 ? 5.789 -35.906 4.59 1 88.88 203 ARG B O 1
ATOM 4559 N N . VAL B 1 204 ? 4.559 -34.375 3.559 1 86.62 204 VAL B N 1
ATOM 4560 C CA . VAL B 1 204 ? 4.531 -33.562 4.758 1 86.62 204 VAL B CA 1
ATOM 4561 C C . VAL B 1 204 ? 3.234 -33.812 5.527 1 86.62 204 VAL B C 1
ATOM 4563 O O . VAL B 1 204 ? 3.119 -33.438 6.695 1 86.62 204 VAL B O 1
ATOM 4566 N N . SER B 1 205 ? 2.209 -34.312 5.035 1 72.38 205 SER B N 1
ATOM 4567 C CA . SER B 1 205 ? 0.891 -34.469 5.633 1 72.38 205 SER B CA 1
ATOM 4568 C C . SER B 1 205 ? 0.966 -35.344 6.887 1 72.38 205 SER B C 1
ATOM 4570 O O . SER B 1 205 ? 0.3 -35.062 7.887 1 72.38 205 SER B O 1
ATOM 4572 N N . PRO B 1 206 ? 1.731 -36.344 6.883 1 62.28 206 PRO B N 1
ATOM 4573 C CA . PRO B 1 206 ? 1.749 -37.156 8.094 1 62.28 206 PRO B CA 1
ATOM 4574 C C . PRO B 1 206 ? 2.119 -36.375 9.344 1 62.28 206 PRO B C 1
ATOM 4576 O O . PRO B 1 206 ? 1.838 -36.812 10.461 1 62.28 206 PRO B O 1
ATOM 4579 N N . SER B 1 207 ? 2.674 -35.281 9.195 1 59.75 207 SER B N 1
ATOM 4580 C CA . SER B 1 207 ? 3.104 -34.5 10.344 1 59.75 207 SER B CA 1
ATOM 4581 C C . SER B 1 207 ? 1.932 -33.75 10.969 1 59.75 207 SER B C 1
ATOM 4583 O O . SER B 1 207 ? 2.105 -33.031 11.953 1 59.75 207 SER B O 1
ATOM 4585 N N . GLY B 1 208 ? 0.597 -34.094 10.555 1 62.78 208 GLY B N 1
ATOM 4586 C CA . GLY B 1 208 ? -0.617 -33.656 11.234 1 62.78 208 GLY B CA 1
ATOM 4587 C C . GLY B 1 208 ? -1.234 -32.406 10.633 1 62.78 208 GLY B C 1
ATOM 4588 O O . GLY B 1 208 ? -2.459 -32.281 10.602 1 62.78 208 GLY B O 1
ATOM 4589 N N . SER B 1 209 ? -0.424 -31.344 10.312 1 71.88 209 SER B N 1
ATOM 4590 C CA . SER B 1 209 ? -1.083 -30.125 9.844 1 71.88 209 SER B CA 1
ATOM 4591 C C . SER B 1 209 ? -1.019 -30.016 8.32 1 71.88 209 SER B C 1
ATOM 4593 O O . SER B 1 209 ? -0.041 -30.438 7.703 1 71.88 209 SER B O 1
ATOM 4595 N N . ALA B 1 210 ? -2.172 -29.656 7.676 1 84.06 210 ALA B N 1
ATOM 4596 C CA . ALA B 1 210 ? -2.211 -29.406 6.238 1 84.06 210 ALA B CA 1
ATOM 4597 C C . ALA B 1 210 ? -1.176 -28.359 5.844 1 84.06 210 ALA B C 1
ATOM 4599 O O . ALA B 1 210 ? -1.076 -27.297 6.477 1 84.06 210 ALA B O 1
ATOM 4600 N N . PRO B 1 211 ? -0.352 -28.719 4.891 1 89.75 211 PRO B N 1
ATOM 4601 C CA . PRO B 1 211 ? 0.716 -27.781 4.527 1 89.75 211 PRO B CA 1
ATOM 4602 C C . PRO B 1 211 ? 0.193 -26.531 3.824 1 89.75 211 PRO B C 1
ATOM 4604 O O . PRO B 1 211 ? -0.751 -26.609 3.035 1 89.75 211 PRO B O 1
ATOM 4607 N N . LEU B 1 212 ? 0.685 -25.391 4.18 1 94.94 212 LEU B N 1
ATOM 4608 C CA . LEU B 1 212 ? 0.423 -24.141 3.496 1 94.94 212 LEU B CA 1
ATOM 4609 C C . LEU B 1 212 ? 1.359 -23.953 2.305 1 94.94 212 LEU B C 1
ATOM 4611 O O . LEU B 1 212 ? 2.562 -23.75 2.48 1 94.94 212 LEU B O 1
ATOM 4615 N N . ILE B 1 213 ? 0.862 -24.109 1.063 1 97.38 213 ILE B N 1
ATOM 4616 C CA . ILE B 1 213 ? 1.655 -24.094 -0.161 1 97.38 213 ILE B CA 1
ATOM 4617 C C . ILE B 1 213 ? 1.129 -23.016 -1.105 1 97.38 213 ILE B C 1
ATOM 4619 O O . ILE B 1 213 ? -0.056 -23.016 -1.447 1 97.38 213 ILE B O 1
ATOM 4623 N N . PHE B 1 214 ? 2.016 -22.141 -1.486 1 98.75 214 PHE B N 1
ATOM 4624 C CA . PHE B 1 214 ? 1.661 -21.094 -2.432 1 98.75 214 PHE B CA 1
ATOM 4625 C C . PHE B 1 214 ? 2.299 -21.344 -3.793 1 98.75 214 PHE B C 1
ATOM 4627 O O . PHE B 1 214 ? 3.398 -21.891 -3.875 1 98.75 214 PHE B O 1
ATOM 4634 N N . LEU B 1 215 ? 1.611 -20.984 -4.832 1 98.88 215 LEU B N 1
ATOM 4635 C CA . LEU B 1 215 ? 2.152 -20.859 -6.184 1 98.88 215 LEU B CA 1
ATOM 4636 C C . LEU B 1 215 ? 2 -19.438 -6.707 1 98.88 215 LEU B C 1
ATOM 4638 O O . LEU B 1 215 ? 0.893 -18.906 -6.742 1 98.88 215 LEU B O 1
ATOM 4642 N N . VAL B 1 216 ? 3.113 -18.812 -7.016 1 98.94 216 VAL B N 1
ATOM 4643 C CA . VAL B 1 216 ? 3.098 -17.484 -7.621 1 98.94 216 VAL B CA 1
ATOM 4644 C C . VAL B 1 216 ? 3.787 -17.531 -8.984 1 98.94 216 VAL B C 1
ATOM 4646 O O . VAL B 1 216 ? 4.551 -18.453 -9.266 1 98.94 216 VAL B O 1
ATOM 4649 N N . GLY B 1 217 ? 3.406 -16.547 -9.836 1 98.88 217 GLY B N 1
ATOM 4650 C CA . GLY B 1 217 ? 4.133 -16.469 -11.094 1 98.88 217 GLY B CA 1
ATOM 4651 C C . GLY B 1 217 ? 3.305 -15.891 -12.234 1 98.88 217 GLY B C 1
ATOM 4652 O O . GLY B 1 217 ? 2.154 -15.492 -12.031 1 98.88 217 GLY B O 1
ATOM 4653 N N . ASP B 1 218 ? 3.957 -15.789 -13.344 1 98.88 218 ASP B N 1
ATOM 4654 C CA . ASP B 1 218 ? 3.35 -15.453 -14.633 1 98.88 218 ASP B CA 1
ATOM 4655 C C . ASP B 1 218 ? 3.035 -16.719 -15.438 1 98.88 218 ASP B C 1
ATOM 4657 O O . ASP B 1 218 ? 3.939 -17.344 -15.977 1 98.88 218 ASP B O 1
ATOM 4661 N N . LEU B 1 219 ? 1.726 -16.984 -15.586 1 98.81 219 LEU B N 1
ATOM 4662 C CA . LEU B 1 219 ? 1.321 -18.234 -16.203 1 98.81 219 LEU B CA 1
ATOM 4663 C C . LEU B 1 219 ? 1.224 -18.078 -17.719 1 98.81 219 LEU B C 1
ATOM 4665 O O . LEU B 1 219 ? 1.079 -19.078 -18.438 1 98.81 219 LEU B O 1
ATOM 4669 N N . ASN B 1 220 ? 1.294 -16.875 -18.172 1 98.31 220 ASN B N 1
ATOM 4670 C CA . ASN B 1 220 ? 0.996 -16.625 -19.578 1 98.31 220 ASN B CA 1
ATOM 4671 C C . ASN B 1 220 ? -0.295 -17.312 -20.016 1 98.31 220 ASN B C 1
ATOM 4673 O O . ASN B 1 220 ? -0.475 -17.625 -21.203 1 98.31 220 ASN B O 1
ATOM 4677 N N . SER B 1 221 ? -1.085 -17.703 -19.141 1 97.88 221 SER B N 1
ATOM 4678 C CA . SER B 1 221 ? -2.357 -18.391 -19.359 1 97.88 221 SER B CA 1
ATOM 4679 C C . SER B 1 221 ? -3.49 -17.688 -18.609 1 97.88 221 SER B C 1
ATOM 4681 O O . SER B 1 221 ? -3.605 -17.828 -17.391 1 97.88 221 SER B O 1
ATOM 4683 N N . PRO B 1 222 ? -4.324 -16.953 -19.344 1 96 222 PRO B N 1
ATOM 4684 C CA . PRO B 1 222 ? -5.52 -16.406 -18.688 1 96 222 PRO B CA 1
ATOM 4685 C C . PRO B 1 222 ? -6.496 -17.5 -18.25 1 96 222 PRO B C 1
ATOM 4687 O O . PRO B 1 222 ? -6.227 -18.688 -18.422 1 96 222 PRO B O 1
ATOM 4690 N N . ASP B 1 223 ? -7.57 -17.047 -17.578 1 93.88 223 ASP B N 1
ATOM 4691 C CA . ASP B 1 223 ? -8.516 -18 -16.984 1 93.88 223 ASP B CA 1
ATOM 4692 C C . ASP B 1 223 ? -9.352 -18.672 -18.062 1 93.88 223 ASP B C 1
ATOM 4694 O O . ASP B 1 223 ? -10.148 -19.578 -17.781 1 93.88 223 ASP B O 1
ATOM 4698 N N . THR B 1 224 ? -9.164 -18.375 -19.328 1 93.06 224 THR B N 1
ATOM 4699 C CA . THR B 1 224 ? -9.867 -19 -20.438 1 93.06 224 THR B CA 1
ATOM 4700 C C . THR B 1 224 ? -9.047 -20.141 -21.031 1 93.06 224 THR B C 1
ATOM 4702 O O . THR B 1 224 ? -9.508 -20.859 -21.922 1 93.06 224 THR B O 1
ATOM 4705 N N . GLU B 1 225 ? -7.871 -20.344 -20.531 1 95.25 225 GLU B N 1
ATOM 4706 C CA . GLU B 1 225 ? -6.965 -21.344 -21.094 1 95.25 225 GLU B CA 1
ATOM 4707 C C . GLU B 1 225 ? -6.73 -22.484 -20.109 1 95.25 225 GLU B C 1
ATOM 4709 O O . GLU B 1 225 ? -6.836 -22.297 -18.891 1 95.25 225 GLU B O 1
ATOM 4714 N N . ASP B 1 226 ? -6.293 -23.578 -20.594 1 94.75 226 ASP B N 1
ATOM 4715 C CA . ASP B 1 226 ? -6.184 -24.812 -19.844 1 94.75 226 ASP B CA 1
ATOM 4716 C C . ASP B 1 226 ? -5.016 -24.75 -18.859 1 94.75 226 ASP B C 1
ATOM 4718 O O . ASP B 1 226 ? -5.027 -25.438 -17.828 1 94.75 226 ASP B O 1
ATOM 4722 N N . GLY B 1 227 ? -3.988 -23.984 -19.172 1 96.62 227 GLY B N 1
ATOM 4723 C CA . GLY B 1 227 ? -2.91 -23.844 -18.203 1 96.62 227 GLY B CA 1
ATOM 4724 C C . GLY B 1 227 ? -3.391 -23.406 -16.844 1 96.62 227 GLY B C 1
ATOM 4725 O O . GLY B 1 227 ? -3.117 -24.062 -15.836 1 96.62 227 GLY B O 1
ATOM 4726 N N . TYR B 1 228 ? -4.129 -22.359 -16.828 1 97 228 TYR B N 1
ATOM 4727 C CA . TYR B 1 228 ? -4.723 -21.859 -15.594 1 97 228 TYR B CA 1
ATOM 4728 C C . TYR B 1 228 ? -5.797 -22.828 -15.078 1 97 228 TYR B C 1
ATOM 4730 O O . TYR B 1 228 ? -5.836 -23.141 -13.891 1 97 228 TYR B O 1
ATOM 4738 N N . ARG B 1 229 ? -6.602 -23.312 -15.922 1 94.75 229 ARG B N 1
ATOM 4739 C CA . ARG B 1 229 ? -7.746 -24.141 -15.539 1 94.75 229 ARG B CA 1
ATOM 4740 C C . ARG B 1 229 ? -7.297 -25.453 -14.922 1 94.75 229 ARG B C 1
ATOM 4742 O O . ARG B 1 229 ? -7.934 -25.953 -14 1 94.75 229 ARG B O 1
ATOM 4749 N N . SER B 1 230 ? -6.254 -25.984 -15.383 1 93.31 230 SER B N 1
ATOM 4750 C CA . SER B 1 230 ? -5.719 -27.219 -14.828 1 93.31 230 SER B CA 1
ATOM 4751 C C . SER B 1 230 ? -5.234 -27.031 -13.398 1 93.31 230 SER B C 1
ATOM 4753 O O . SER B 1 230 ? -5.441 -27.891 -12.539 1 93.31 230 SER B O 1
ATOM 4755 N N . LEU B 1 231 ? -4.617 -25.875 -13.125 1 95.62 231 LEU B N 1
ATOM 4756 C CA . LEU B 1 231 ? -4.117 -25.578 -11.789 1 95.62 231 LEU B CA 1
ATOM 4757 C C . LEU B 1 231 ? -5.27 -25.422 -10.797 1 95.62 231 LEU B C 1
ATOM 4759 O O . LEU B 1 231 ? -5.133 -25.781 -9.625 1 95.62 231 LEU B O 1
ATOM 4763 N N . THR B 1 232 ? -6.414 -24.938 -11.312 1 94.44 232 THR B N 1
ATOM 4764 C CA . THR B 1 232 ? -7.496 -24.547 -10.414 1 94.44 232 THR B CA 1
ATOM 4765 C C . THR B 1 232 ? -8.641 -25.562 -10.492 1 94.44 232 THR B C 1
ATOM 4767 O O . THR B 1 232 ? -9.719 -25.328 -9.945 1 94.44 232 THR B O 1
ATOM 4770 N N . ARG B 1 233 ? -8.422 -26.547 -11.258 1 91.44 233 ARG B N 1
ATOM 4771 C CA . ARG B 1 233 ? -9.414 -27.594 -11.445 1 91.44 233 ARG B CA 1
ATOM 4772 C C . ARG B 1 233 ? -10.727 -27.031 -11.969 1 91.44 233 ARG B C 1
ATOM 4774 O O . ARG B 1 233 ? -11.805 -27.406 -11.508 1 91.44 233 ARG B O 1
ATOM 4781 N N . TRP B 1 234 ? -10.641 -26.016 -12.742 1 90.5 234 TRP B N 1
ATOM 4782 C CA . TRP B 1 234 ? -11.773 -25.391 -13.422 1 90.5 234 TRP B CA 1
ATOM 4783 C C . TRP B 1 234 ? -12.742 -24.781 -12.414 1 90.5 234 TRP B C 1
ATOM 4785 O O . TRP B 1 234 ? -13.914 -24.562 -12.727 1 90.5 234 TRP B O 1
ATOM 4795 N N . ARG B 1 235 ? -12.32 -24.5 -11.266 1 88.56 235 ARG B N 1
ATOM 4796 C CA . ARG B 1 235 ? -13.148 -24 -10.172 1 88.56 235 ARG B CA 1
ATOM 4797 C C . ARG B 1 235 ? -13.766 -22.656 -10.531 1 88.56 235 ARG B C 1
ATOM 4799 O O . ARG B 1 235 ? -14.891 -22.344 -10.125 1 88.56 235 ARG B O 1
ATOM 4806 N N . TYR B 1 236 ? -13.109 -21.891 -11.281 1 90.88 236 TYR B N 1
ATOM 4807 C CA . TYR B 1 236 ? -13.539 -20.5 -11.461 1 90.88 236 TYR B CA 1
ATOM 4808 C C . TYR B 1 236 ? -14.086 -20.281 -12.867 1 90.88 236 TYR B C 1
ATOM 4810 O O . TYR B 1 236 ? -14.188 -19.141 -13.32 1 90.88 236 TYR B O 1
ATOM 4818 N N . VAL B 1 237 ? -14.383 -21.312 -13.523 1 81.62 237 VAL B N 1
ATOM 4819 C CA . VAL B 1 237 ? -14.945 -21.25 -14.867 1 81.62 237 VAL B CA 1
ATOM 4820 C C . VAL B 1 237 ? -16.438 -21.562 -14.82 1 81.62 237 VAL B C 1
ATOM 4822 O O . VAL B 1 237 ? -16.875 -22.453 -14.062 1 81.62 237 VAL B O 1
ATOM 4825 N N . ALA B 1 238 ? -17.203 -20.703 -15.383 1 71 238 ALA B N 1
ATOM 4826 C CA . ALA B 1 238 ? -18.656 -20.891 -15.391 1 71 238 ALA B CA 1
ATOM 4827 C C . ALA B 1 238 ? -19.047 -22.188 -16.125 1 71 238 ALA B C 1
ATOM 4829 O O . ALA B 1 238 ? -20.047 -22.812 -15.789 1 71 238 ALA B O 1
ATOM 4830 N N . ASP B 1 239 ? -18.359 -22.5 -17.094 1 63.38 239 ASP B N 1
ATOM 4831 C CA . ASP B 1 239 ? -18.781 -23.562 -18 1 63.38 239 ASP B CA 1
ATOM 4832 C C . ASP B 1 239 ? -18.703 -24.938 -17.344 1 63.38 239 ASP B C 1
ATOM 4834 O O . ASP B 1 239 ? -17.719 -25.234 -16.641 1 63.38 239 ASP B O 1
ATOM 4838 N N . GLU B 1 240 ? -19.766 -25.594 -17.172 1 59.62 240 GLU B N 1
ATOM 4839 C CA . GLU B 1 240 ? -20.094 -26.859 -16.516 1 59.62 240 GLU B CA 1
ATOM 4840 C C . GLU B 1 240 ? -19.234 -28 -17.062 1 59.62 240 GLU B C 1
ATOM 4842 O O . GLU B 1 240 ? -19.219 -29.094 -16.5 1 59.62 240 GLU B O 1
ATOM 4847 N N . THR B 1 241 ? -18.609 -27.828 -18.172 1 59.47 241 THR B N 1
ATOM 4848 C CA . THR B 1 241 ? -17.969 -29.062 -18.641 1 59.47 241 THR B CA 1
ATOM 4849 C C . THR B 1 241 ? -16.609 -29.25 -17.969 1 59.47 241 THR B C 1
ATOM 4851 O O . THR B 1 241 ? -15.586 -28.797 -18.469 1 59.47 241 THR B O 1
ATOM 4854 N N . ARG B 1 242 ? -16.625 -29.625 -16.625 1 62.78 242 ARG B N 1
ATOM 4855 C CA . ARG B 1 242 ? -15.43 -29.906 -15.852 1 62.78 242 ARG B CA 1
ATOM 4856 C C . ARG B 1 242 ? -14.867 -31.297 -16.188 1 62.78 242 ARG B C 1
ATOM 4858 O O . ARG B 1 242 ? -15.57 -32.281 -16.062 1 62.78 242 ARG B O 1
ATOM 4865 N N . PRO B 1 243 ? -13.695 -31.188 -16.891 1 61.91 243 PRO B N 1
ATOM 4866 C CA . PRO B 1 243 ? -13.133 -32.531 -17.031 1 61.91 243 PRO B CA 1
ATOM 4867 C C . PRO B 1 243 ? -12.945 -33.219 -15.672 1 61.91 243 PRO B C 1
ATOM 4869 O O . PRO B 1 243 ? -12.789 -32.562 -14.648 1 61.91 243 PRO B O 1
ATOM 4872 N N . GLN B 1 244 ? -13.359 -34.531 -15.594 1 53.09 244 GLN B N 1
ATOM 4873 C CA . GLN B 1 244 ? -13.125 -35.344 -14.398 1 53.09 244 GLN B CA 1
ATOM 4874 C C . GLN B 1 244 ? -11.664 -35.25 -13.961 1 53.09 244 GLN B C 1
ATOM 4876 O O . GLN B 1 244 ? -10.758 -35.531 -14.75 1 53.09 244 GLN B O 1
ATOM 4881 N N . GLN B 1 245 ? -11.344 -34.25 -13.164 1 56.22 245 GLN B N 1
ATOM 4882 C CA . GLN B 1 245 ? -9.953 -34.25 -12.727 1 56.22 245 GLN B CA 1
ATOM 4883 C C . GLN B 1 245 ? -9.773 -35.062 -11.461 1 56.22 245 GLN B C 1
ATOM 4885 O O . GLN B 1 245 ? -10.703 -35.219 -10.664 1 56.22 245 GLN B O 1
ATOM 4890 N N . ASP B 1 246 ? -8.828 -35.906 -11.461 1 54.69 246 ASP B N 1
ATOM 4891 C CA . ASP B 1 246 ? -8.438 -36.812 -10.375 1 54.69 246 ASP B CA 1
ATOM 4892 C C . ASP B 1 246 ? -8.336 -36.062 -9.055 1 54.69 246 ASP B C 1
ATOM 4894 O O . ASP B 1 246 ? -8.211 -34.844 -9.039 1 54.69 246 ASP B O 1
ATOM 4898 N N . GLU B 1 247 ? -8.648 -36.75 -7.793 1 57.66 247 GLU B N 1
ATOM 4899 C CA . GLU B 1 247 ? -8.82 -36.469 -6.375 1 57.66 247 GLU B CA 1
ATOM 4900 C C . GLU B 1 247 ? -7.617 -35.719 -5.82 1 57.66 247 GLU B C 1
ATOM 4902 O O . GLU B 1 247 ? -7.414 -35.656 -4.602 1 57.66 247 GLU B O 1
ATOM 4907 N N . HIS B 1 248 ? -6.832 -34.875 -6.73 1 72.81 248 HIS B N 1
ATOM 4908 C CA . HIS B 1 248 ? -5.547 -34.406 -6.223 1 72.81 248 HIS B CA 1
ATOM 4909 C C . HIS B 1 248 ? -5.594 -32.938 -5.871 1 72.81 248 HIS B C 1
ATOM 4911 O O . HIS B 1 248 ? -6.617 -32.281 -6.07 1 72.81 248 HIS B O 1
ATOM 4917 N N . THR B 1 249 ? -4.629 -32.5 -5.148 1 84.88 249 THR B N 1
ATOM 4918 C CA . THR B 1 249 ? -4.449 -31.109 -4.699 1 84.88 249 THR B CA 1
ATOM 4919 C C . THR B 1 249 ? -4.527 -30.141 -5.875 1 84.88 249 THR B C 1
ATOM 4921 O O . THR B 1 249 ? -4.051 -30.453 -6.969 1 84.88 249 THR B O 1
ATOM 4924 N N . PHE B 1 250 ? -5.426 -29.172 -5.844 1 92.75 250 PHE B N 1
ATOM 4925 C CA . PHE B 1 250 ? -5.453 -28.062 -6.801 1 92.75 250 PHE B CA 1
ATOM 4926 C C . PHE B 1 250 ? -5.23 -26.734 -6.098 1 92.75 250 PHE B C 1
ATOM 4928 O O . PHE B 1 250 ? -5.023 -26.688 -4.883 1 92.75 250 PHE B O 1
ATOM 4935 N N . PHE B 1 251 ? -5.176 -25.734 -6.871 1 96.81 251 PHE B N 1
ATOM 4936 C CA . PHE B 1 251 ? -4.891 -24.438 -6.285 1 96.81 251 PHE B CA 1
ATOM 4937 C C . PHE B 1 251 ? -6.137 -23.562 -6.281 1 96.81 251 PHE B C 1
ATOM 4939 O O . PHE B 1 251 ? -6.93 -23.594 -7.227 1 96.81 251 PHE B O 1
ATOM 4946 N N . LEU B 1 252 ? -6.254 -22.844 -5.184 1 96.25 252 LEU B N 1
ATOM 4947 C CA . LEU B 1 252 ? -7.23 -21.766 -5.059 1 96.25 252 LEU B CA 1
ATOM 4948 C C . LEU B 1 252 ? -6.633 -20.438 -5.488 1 96.25 252 LEU B C 1
ATOM 4950 O O . LEU B 1 252 ? -5.496 -20.109 -5.125 1 96.25 252 LEU B O 1
ATOM 4954 N N . ASP B 1 253 ? -7.375 -19.688 -6.301 1 97.81 253 ASP B N 1
ATOM 4955 C CA . ASP B 1 253 ? -6.938 -18.375 -6.75 1 97.81 253 ASP B CA 1
ATOM 4956 C C . ASP B 1 253 ? -7.297 -17.297 -5.727 1 97.81 253 ASP B C 1
ATOM 4958 O O . ASP B 1 253 ? -8.477 -17 -5.531 1 97.81 253 ASP B O 1
ATOM 4962 N N . SER B 1 254 ? -6.289 -16.672 -5.133 1 97.94 254 SER B N 1
ATOM 4963 C CA . SER B 1 254 ? -6.52 -15.664 -4.102 1 97.94 254 SER B CA 1
ATOM 4964 C C . SER B 1 254 ? -7.418 -14.547 -4.613 1 97.94 254 SER B C 1
ATOM 4966 O O . SER B 1 254 ? -8.172 -13.945 -3.842 1 97.94 254 SER B O 1
ATOM 4968 N N . ARG B 1 255 ? -7.371 -14.281 -5.891 1 96.19 255 ARG B N 1
ATOM 4969 C CA . ARG B 1 255 ? -8.227 -13.273 -6.52 1 96.19 255 ARG B CA 1
ATOM 4970 C C . ARG B 1 255 ? -9.703 -13.594 -6.285 1 96.19 255 ARG B C 1
ATOM 4972 O O . ARG B 1 255 ? -10.516 -12.688 -6.094 1 96.19 255 ARG B O 1
ATOM 4979 N N . HIS B 1 256 ? -9.984 -14.852 -6.258 1 94.69 256 HIS B N 1
ATOM 4980 C CA . HIS B 1 256 ? -11.375 -15.273 -6.16 1 94.69 256 HIS B CA 1
ATOM 4981 C C . HIS B 1 256 ? -11.719 -15.719 -4.742 1 94.69 256 HIS B C 1
ATOM 4983 O O . HIS B 1 256 ? -12.898 -15.805 -4.383 1 94.69 256 HIS B O 1
ATOM 4989 N N . GLU B 1 257 ? -10.703 -15.984 -3.939 1 94.56 257 GLU B N 1
ATOM 4990 C CA . GLU B 1 257 ? -10.93 -16.562 -2.615 1 94.56 257 GLU B CA 1
ATOM 4991 C C . GLU B 1 257 ? -10.852 -15.492 -1.528 1 94.56 257 GLU B C 1
ATOM 4993 O O . GLU B 1 257 ? -10.797 -15.812 -0.34 1 94.56 257 GLU B O 1
ATOM 4998 N N . LEU B 1 258 ? -10.906 -14.242 -1.931 1 93.19 258 LEU B N 1
ATOM 4999 C CA . LEU B 1 258 ? -10.828 -13.125 -0.997 1 93.19 258 LEU B CA 1
ATOM 5000 C C . LEU B 1 258 ? -12.062 -13.078 -0.106 1 93.19 258 LEU B C 1
ATOM 5002 O O . LEU B 1 258 ? -13.188 -13.016 -0.604 1 93.19 258 LEU B O 1
ATOM 5006 N N . HIS B 1 259 ? -11.82 -13.172 1.235 1 90 259 HIS B N 1
ATOM 5007 C CA . HIS B 1 259 ? -12.883 -12.883 2.189 1 90 259 HIS B CA 1
ATOM 5008 C C . HIS B 1 259 ? -13.031 -11.383 2.41 1 90 259 HIS B C 1
ATOM 5010 O O . HIS B 1 259 ? -12.07 -10.703 2.773 1 90 259 HIS B O 1
ATOM 5016 N N . THR B 1 260 ? -14.195 -10.906 2.176 1 89.12 260 THR B N 1
ATOM 5017 C CA . THR B 1 260 ? -14.43 -9.469 2.273 1 89.12 260 THR B CA 1
ATOM 5018 C C . THR B 1 260 ? -15.375 -9.164 3.434 1 89.12 260 THR B C 1
ATOM 5020 O O . THR B 1 260 ? -15.891 -10.07 4.086 1 89.12 260 THR B O 1
ATOM 5023 N N . ARG B 1 261 ? -15.547 -7.852 3.727 1 84.75 261 ARG B N 1
ATOM 5024 C CA . ARG B 1 261 ? -16.422 -7.43 4.816 1 84.75 261 ARG B CA 1
ATOM 5025 C C . ARG B 1 261 ? -17.875 -7.832 4.543 1 84.75 261 ARG B C 1
ATOM 5027 O O . ARG B 1 261 ? -18.688 -7.875 5.461 1 84.75 261 ARG B O 1
ATOM 5034 N N . VAL B 1 262 ? -18.125 -8.086 3.334 1 74.94 262 VAL B N 1
ATOM 5035 C CA . VAL B 1 262 ? -19.5 -8.461 3.01 1 74.94 262 VAL B CA 1
ATOM 5036 C C . VAL B 1 262 ? -19.656 -9.977 3.117 1 74.94 262 VAL B C 1
ATOM 5038 O O . VAL B 1 262 ? -20.781 -10.492 3.084 1 74.94 262 VAL B O 1
ATOM 5041 N N . SER B 1 263 ? -18.484 -10.508 3.324 1 71.44 263 SER B N 1
ATOM 5042 C CA . SER B 1 263 ? -18.547 -11.961 3.479 1 71.44 263 SER B CA 1
ATOM 5043 C C . SER B 1 263 ? -18.906 -12.344 4.906 1 71.44 263 SER B C 1
ATOM 5045 O O . SER B 1 263 ? -18.766 -11.539 5.832 1 71.44 263 SER B O 1
ATOM 5047 N N . ASN B 1 264 ? -19.812 -13.211 5.234 1 64.62 264 ASN B N 1
ATOM 5048 C CA . ASN B 1 264 ? -20.156 -13.711 6.559 1 64.62 264 ASN B CA 1
ATOM 5049 C C . ASN B 1 264 ? -18.938 -14.242 7.301 1 64.62 264 ASN B C 1
ATOM 5051 O O . ASN B 1 264 ? -18.938 -15.383 7.781 1 64.62 264 ASN B O 1
ATOM 5055 N N . PHE B 1 265 ? -17.812 -13.523 7.137 1 69.25 265 PHE B N 1
ATOM 5056 C CA . PHE B 1 265 ? -16.594 -13.891 7.84 1 69.25 265 PHE B CA 1
ATOM 5057 C C . PHE B 1 265 ? -16.266 -12.875 8.922 1 69.25 265 PHE B C 1
ATOM 5059 O O . PHE B 1 265 ? -16.219 -11.672 8.656 1 69.25 265 PHE B O 1
ATOM 5066 N N . ASN B 1 266 ? -16.125 -13.359 10.07 1 67.88 266 ASN B N 1
ATOM 5067 C CA . ASN B 1 266 ? -15.898 -12.477 11.211 1 67.88 266 ASN B CA 1
ATOM 5068 C C . ASN B 1 266 ? -14.406 -12.188 11.414 1 67.88 266 ASN B C 1
ATOM 5070 O O . ASN B 1 266 ? -13.727 -12.922 12.133 1 67.88 266 ASN B O 1
ATOM 5074 N N . ALA B 1 267 ? -13.93 -11.273 10.789 1 73.25 267 ALA B N 1
ATOM 5075 C CA . ALA B 1 267 ? -12.57 -10.789 10.992 1 73.25 267 ALA B CA 1
ATOM 5076 C C . ALA B 1 267 ? -12.508 -9.266 10.875 1 73.25 267 ALA B C 1
ATOM 5078 O O . ALA B 1 267 ? -13.305 -8.656 10.156 1 73.25 267 ALA B O 1
ATOM 5079 N N . ALA B 1 268 ? -11.555 -8.719 11.602 1 74.69 268 ALA B N 1
ATOM 5080 C CA . ALA B 1 268 ? -11.422 -7.262 11.609 1 74.69 268 ALA B CA 1
ATOM 5081 C C . ALA B 1 268 ? -10.703 -6.77 10.359 1 74.69 268 ALA B C 1
ATOM 5083 O O . ALA B 1 268 ? -9.891 -7.496 9.773 1 74.69 268 ALA B O 1
ATOM 5084 N N . ARG B 1 269 ? -11.094 -5.578 9.891 1 86.75 269 ARG B N 1
ATOM 5085 C CA . ARG B 1 269 ? -10.367 -4.781 8.906 1 86.75 269 ARG B CA 1
ATOM 5086 C C . ARG B 1 269 ? -10.297 -5.504 7.566 1 86.75 269 ARG B C 1
ATOM 5088 O O . ARG B 1 269 ? -9.234 -5.574 6.953 1 86.75 269 ARG B O 1
ATOM 5095 N N . LEU B 1 270 ? -11.375 -6.102 7.184 1 89.38 270 LEU B N 1
ATOM 5096 C CA . LEU B 1 270 ? -11.445 -6.738 5.875 1 89.38 270 LEU B CA 1
ATOM 5097 C C . LEU B 1 270 ? -11.727 -5.707 4.785 1 89.38 270 LEU B C 1
ATOM 5099 O O . LEU B 1 270 ? -12.445 -4.734 5.016 1 89.38 270 LEU B O 1
ATOM 5103 N N . LEU B 1 271 ? -11.195 -5.992 3.623 1 92.06 271 LEU B N 1
ATOM 5104 C CA . LEU B 1 271 ? -11.531 -5.195 2.447 1 92.06 271 LEU B CA 1
ATOM 5105 C C . LEU B 1 271 ? -12.953 -5.484 1.975 1 92.06 271 LEU B C 1
ATOM 5107 O O . LEU B 1 271 ? -13.523 -6.516 2.324 1 92.06 271 LEU B O 1
ATOM 5111 N N . GLY B 1 272 ? -13.461 -4.473 1.252 1 89.5 272 GLY B N 1
ATOM 5112 C CA . GLY B 1 272 ? -14.75 -4.695 0.624 1 89.5 272 GLY B CA 1
ATOM 5113 C C . GLY B 1 272 ? -14.648 -5.371 -0.73 1 89.5 272 GLY B C 1
ATOM 5114 O O . GLY B 1 272 ? -15.602 -6.012 -1.187 1 89.5 272 GLY B O 1
ATOM 5115 N N . ALA B 1 273 ? -13.5 -5.223 -1.359 1 89.5 273 ALA B N 1
ATOM 5116 C CA . ALA B 1 273 ? -13.25 -5.77 -2.689 1 89.5 273 ALA B CA 1
ATOM 5117 C C . ALA B 1 273 ? -11.75 -5.895 -2.955 1 89.5 273 ALA B C 1
ATOM 5119 O O . ALA B 1 273 ? -10.93 -5.551 -2.102 1 89.5 273 ALA B O 1
ATOM 5120 N N . ARG B 1 274 ? -11.422 -6.531 -4.078 1 92.62 274 ARG B N 1
ATOM 5121 C CA . ARG B 1 274 ? -10.039 -6.578 -4.527 1 92.62 274 ARG B CA 1
ATOM 5122 C C . ARG B 1 274 ? -9.461 -5.172 -4.68 1 92.62 274 ARG B C 1
ATOM 5124 O O . ARG B 1 274 ? -10.164 -4.258 -5.125 1 92.62 274 ARG B O 1
ATOM 5131 N N . TYR B 1 275 ? -8.25 -5.031 -4.332 1 93.44 275 TYR B N 1
ATOM 5132 C CA . TYR B 1 275 ? -7.621 -3.717 -4.297 1 93.44 275 TYR B CA 1
ATOM 5133 C C . TYR B 1 275 ? -6.82 -3.461 -5.566 1 93.44 275 TYR B C 1
ATOM 5135 O O . TYR B 1 275 ? -6.16 -4.363 -6.086 1 93.44 275 TYR B O 1
ATOM 5143 N N . GLY B 1 276 ? -6.797 -2.24 -5.984 1 90.31 276 GLY B N 1
ATOM 5144 C CA . GLY B 1 276 ? -5.934 -1.811 -7.074 1 90.31 276 GLY B CA 1
ATOM 5145 C C . GLY B 1 276 ? -6.473 -2.178 -8.445 1 90.31 276 GLY B C 1
ATOM 5146 O O . GLY B 1 276 ? -7.688 -2.182 -8.656 1 90.31 276 GLY B O 1
ATOM 5147 N N . ASP B 1 277 ? -5.574 -2.414 -9.391 1 87.38 277 ASP B N 1
ATOM 5148 C CA . ASP B 1 277 ? -5.902 -2.637 -10.789 1 87.38 277 ASP B CA 1
ATOM 5149 C C . ASP B 1 277 ? -6.039 -4.129 -11.094 1 87.38 277 ASP B C 1
ATOM 5151 O O . ASP B 1 277 ? -5.434 -4.629 -12.047 1 87.38 277 ASP B O 1
ATOM 5155 N N . TRP B 1 278 ? -6.988 -4.742 -10.445 1 87.94 278 TRP B N 1
ATOM 5156 C CA . TRP B 1 278 ? -7.043 -6.199 -10.367 1 87.94 278 TRP B CA 1
ATOM 5157 C C . TRP B 1 278 ? -7.551 -6.789 -11.68 1 87.94 278 TRP B C 1
ATOM 5159 O O . TRP B 1 278 ? -7.375 -7.984 -11.938 1 87.94 278 TRP B O 1
ATOM 5169 N N . PRO B 1 279 ? -8.094 -5.977 -12.617 1 85.06 279 PRO B N 1
ATOM 5170 C CA . PRO B 1 279 ? -8.539 -6.551 -13.883 1 85.06 279 PRO B CA 1
ATOM 5171 C C . PRO B 1 279 ? -7.41 -6.688 -14.906 1 85.06 279 PRO B C 1
ATOM 5173 O O . PRO B 1 279 ? -7.625 -7.207 -16 1 85.06 279 PRO B O 1
ATOM 5176 N N . ALA B 1 280 ? -6.258 -6.246 -14.547 1 90.88 280 ALA B N 1
ATOM 5177 C CA . ALA B 1 280 ? -5.125 -6.367 -15.453 1 90.88 280 ALA B CA 1
ATOM 5178 C C . ALA B 1 280 ? -3.816 -6.516 -14.688 1 90.88 280 ALA B C 1
ATOM 5180 O O . ALA B 1 280 ? -3.352 -5.562 -14.047 1 90.88 280 ALA B O 1
ATOM 5181 N N . THR B 1 281 ? -3.238 -7.648 -14.805 1 96 281 THR B N 1
ATOM 5182 C CA . THR B 1 281 ? -1.914 -7.84 -14.219 1 96 281 THR B CA 1
ATOM 5183 C C . THR B 1 281 ? -0.825 -7.621 -15.266 1 96 281 THR B C 1
ATOM 5185 O O . THR B 1 281 ? 0.29 -7.215 -14.93 1 96 281 THR B O 1
ATOM 5188 N N . PHE B 1 282 ? -1.153 -7.898 -16.531 1 96.69 282 PHE B N 1
ATOM 5189 C CA . PHE B 1 282 ? -0.316 -7.555 -17.688 1 96.69 282 PHE B CA 1
ATOM 5190 C C . PHE B 1 282 ? -0.822 -6.289 -18.359 1 96.69 282 PHE B C 1
ATOM 5192 O O . PHE B 1 282 ? -2.008 -6.18 -18.672 1 96.69 282 PHE B O 1
ATOM 5199 N N . THR B 1 283 ? 0.099 -5.336 -18.609 1 92.19 283 THR B N 1
ATOM 5200 C CA . THR B 1 283 ? -0.304 -4.059 -19.188 1 92.19 283 THR B CA 1
ATOM 5201 C C . THR B 1 283 ? 0.427 -3.811 -20.5 1 92.19 283 THR B C 1
ATOM 5203 O O . THR B 1 283 ? -0.025 -3.016 -21.328 1 92.19 283 THR B O 1
ATOM 5206 N N . GLY B 1 284 ? 1.546 -4.488 -20.641 1 94.38 284 GLY B N 1
ATOM 5207 C CA . GLY B 1 284 ? 2.445 -4.043 -21.703 1 94.38 284 GLY B CA 1
ATOM 5208 C C . GLY B 1 284 ? 3.037 -2.67 -21.438 1 94.38 284 GLY B C 1
ATOM 5209 O O . GLY B 1 284 ? 2.82 -2.088 -20.375 1 94.38 284 GLY B O 1
ATOM 5210 N N . PHE B 1 285 ? 3.875 -2.158 -22.406 1 93.31 285 PHE B N 1
ATOM 5211 C CA . PHE B 1 285 ? 4.496 -0.847 -22.266 1 93.31 285 PHE B CA 1
ATOM 5212 C C . PHE B 1 285 ? 3.803 0.177 -23.156 1 93.31 285 PHE B C 1
ATOM 5214 O O . PHE B 1 285 ? 4.09 1.373 -23.078 1 93.31 285 PHE B O 1
ATOM 5221 N N . GLY B 1 286 ? 2.865 -0.33 -23.922 1 87.69 286 GLY B N 1
ATOM 5222 C CA . GLY B 1 286 ? 2.201 0.55 -24.875 1 87.69 286 GLY B CA 1
ATOM 5223 C C . GLY B 1 286 ? 0.819 0.981 -24.422 1 87.69 286 GLY B C 1
ATOM 5224 O O . GLY B 1 286 ? 0.134 0.243 -23.703 1 87.69 286 GLY B O 1
ATOM 5225 N N . GLU B 1 287 ? 0.414 2.107 -24.906 1 80.12 287 GLU B N 1
ATOM 5226 C CA . GLU B 1 287 ? -0.875 2.695 -24.547 1 80.12 287 GLU B CA 1
ATOM 5227 C C . GLU B 1 287 ? -2.027 1.77 -24.922 1 80.12 287 GLU B C 1
ATOM 5229 O O . GLU B 1 287 ? -3.021 1.681 -24.203 1 80.12 287 GLU B O 1
ATOM 5234 N N . HIS B 1 288 ? -1.858 1.075 -25.938 1 81.19 288 HIS B N 1
ATOM 5235 C CA . HIS B 1 288 ? -2.969 0.304 -26.484 1 81.19 288 HIS B CA 1
ATOM 5236 C C . HIS B 1 288 ? -2.713 -1.194 -26.359 1 81.19 288 HIS B C 1
ATOM 5238 O O . HIS B 1 288 ? -3.404 -2 -26.984 1 81.19 288 HIS B O 1
ATOM 5244 N N . ASP B 1 289 ? -1.79 -1.507 -25.578 1 85.12 289 ASP B N 1
ATOM 5245 C CA . ASP B 1 289 ? -1.524 -2.928 -25.375 1 85.12 289 ASP B CA 1
ATOM 5246 C C . ASP B 1 289 ? -2.713 -3.619 -24.703 1 85.12 289 ASP B C 1
ATOM 5248 O O . ASP B 1 289 ? -3.375 -3.039 -23.844 1 85.12 289 ASP B O 1
ATOM 5252 N N . HIS B 1 290 ? -2.922 -4.879 -25.156 1 85.75 290 HIS B N 1
ATOM 5253 C CA . HIS B 1 290 ? -4.008 -5.668 -24.578 1 85.75 290 HIS B CA 1
ATOM 5254 C C . HIS B 1 290 ? -3.713 -6.035 -23.125 1 85.75 290 HIS B C 1
ATOM 5256 O O . HIS B 1 290 ? -2.613 -6.492 -22.812 1 85.75 290 HIS B O 1
ATOM 5262 N N . ARG B 1 291 ? -4.746 -5.812 -22.312 1 87 291 ARG B N 1
ATOM 5263 C CA . ARG B 1 291 ? -4.641 -6.137 -20.906 1 87 291 ARG B CA 1
ATOM 5264 C C . ARG B 1 291 ? -5.152 -7.547 -20.625 1 87 291 ARG B C 1
ATOM 5266 O O . ARG B 1 291 ? -6.043 -8.039 -21.328 1 87 291 ARG B O 1
ATOM 5273 N N . ASN B 1 292 ? -4.461 -8.211 -19.656 1 92.19 292 ASN B N 1
ATOM 5274 C CA . ASN B 1 292 ? -4.816 -9.57 -19.281 1 92.19 292 ASN B CA 1
ATOM 5275 C C . ASN B 1 292 ? -4.512 -9.828 -17.797 1 92.19 292 ASN B C 1
ATOM 5277 O O . ASN B 1 292 ? -3.832 -9.031 -17.156 1 92.19 292 ASN B O 1
ATOM 5281 N N . VAL B 1 293 ? -5.156 -10.852 -17.344 1 95.69 293 VAL B N 1
ATOM 5282 C CA . VAL B 1 293 ? -4.793 -11.367 -16.031 1 95.69 293 VAL B CA 1
ATOM 5283 C C . VAL B 1 293 ? -4.059 -12.695 -16.172 1 95.69 293 VAL B C 1
ATOM 5285 O O . VAL B 1 293 ? -4.672 -13.727 -16.469 1 95.69 293 VAL B O 1
ATOM 5288 N N . ILE B 1 294 ? -2.709 -12.641 -15.977 1 98.38 294 ILE B N 1
ATOM 5289 C CA . ILE B 1 294 ? -1.927 -13.852 -16.203 1 98.38 294 ILE B CA 1
ATOM 5290 C C . ILE B 1 294 ? -0.913 -14.031 -15.078 1 98.38 294 ILE B C 1
ATOM 5292 O O . ILE B 1 294 ? -0.21 -15.047 -15.02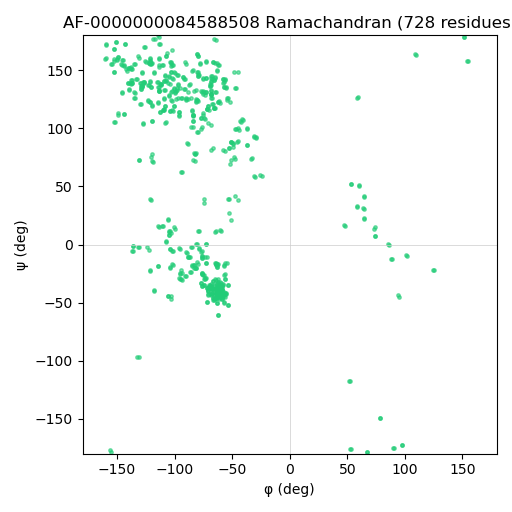3 1 98.38 294 ILE B O 1
ATOM 5296 N N . ASP B 1 295 ? -0.769 -13.078 -14.141 1 98.81 295 ASP B N 1
ATOM 5297 C CA . ASP B 1 295 ? 0.039 -13.18 -12.93 1 98.81 295 ASP B CA 1
ATOM 5298 C C . ASP B 1 295 ? -0.819 -13.578 -11.727 1 98.81 295 ASP B C 1
ATOM 5300 O O . ASP B 1 295 ? -1.911 -13.039 -11.531 1 98.81 295 ASP B O 1
ATOM 5304 N N . VAL B 1 296 ? -0.255 -14.516 -10.891 1 98.75 296 VAL B N 1
ATOM 5305 C CA . VAL B 1 296 ? -1.17 -15.109 -9.922 1 98.75 296 VAL B CA 1
ATOM 5306 C C . VAL B 1 296 ? -0.476 -15.242 -8.57 1 98.75 296 VAL B C 1
ATOM 5308 O O . VAL B 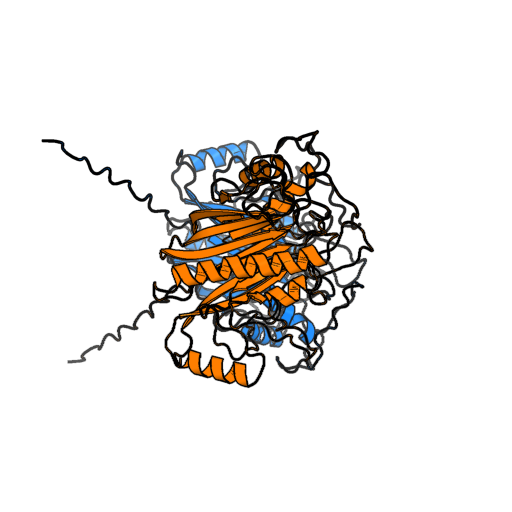1 296 ? 0.755 -15.25 -8.492 1 98.75 296 VAL B O 1
ATOM 5311 N N . VAL B 1 297 ? -1.229 -15.211 -7.551 1 98.88 297 VAL B N 1
ATOM 5312 C CA . VAL B 1 297 ? -0.957 -15.773 -6.23 1 98.88 297 VAL B CA 1
ATOM 5313 C C . VAL B 1 297 ? -2.012 -16.812 -5.883 1 98.88 297 VAL B C 1
ATOM 5315 O O . VAL B 1 297 ? -3.156 -16.484 -5.574 1 98.88 297 VAL B O 1
ATOM 5318 N N . LEU B 1 298 ? -1.612 -18.094 -5.945 1 98.69 298 LEU B N 1
ATOM 5319 C CA . LEU B 1 298 ? -2.498 -19.219 -5.664 1 98.69 298 LEU B CA 1
ATOM 5320 C C . LEU B 1 298 ? -2.107 -19.906 -4.359 1 98.69 298 LEU B C 1
ATOM 5322 O O . LEU B 1 298 ? -0.955 -19.812 -3.928 1 98.69 298 LEU B O 1
ATOM 5326 N N . VAL B 1 299 ? -3.066 -20.531 -3.779 1 97.94 299 VAL B N 1
ATOM 5327 C CA . VAL B 1 299 ? -2.824 -21.312 -2.57 1 97.94 299 VAL B CA 1
ATOM 5328 C C . VAL B 1 299 ? -3.406 -22.703 -2.732 1 97.94 299 VAL B C 1
ATOM 5330 O O . VAL B 1 299 ? -4.547 -22.859 -3.172 1 97.94 299 VAL B O 1
ATOM 5333 N N . ALA B 1 300 ? -2.602 -23.703 -2.346 1 96.06 300 ALA B N 1
ATOM 5334 C CA . ALA B 1 300 ? -3.027 -25.094 -2.541 1 96.06 300 ALA B CA 1
ATOM 5335 C C . ALA B 1 300 ? -4.191 -25.438 -1.62 1 96.06 300 ALA B C 1
ATOM 5337 O O . ALA B 1 300 ? -4.195 -25.062 -0.445 1 96.06 300 ALA B O 1
ATOM 5338 N N . ASP B 1 301 ? -5.125 -26.141 -2.172 1 91.62 301 ASP B N 1
ATOM 5339 C CA . ASP B 1 301 ? -6.246 -26.625 -1.371 1 91.62 301 ASP B CA 1
ATOM 5340 C C . ASP B 1 301 ? -5.879 -27.922 -0.632 1 91.62 301 ASP B C 1
ATOM 5342 O O . ASP B 1 301 ? -6.371 -29 -0.969 1 91.62 301 ASP B O 1
ATOM 5346 N N . THR B 1 302 ? -5.168 -27.766 0.428 1 88.81 302 THR B N 1
ATOM 5347 C CA . THR B 1 302 ? -4.715 -28.906 1.216 1 88.81 302 THR B CA 1
ATOM 5348 C C . THR B 1 302 ? -5.574 -29.078 2.465 1 88.81 302 THR B C 1
ATOM 5350 O O . THR B 1 302 ? -5.41 -30.047 3.209 1 88.81 302 THR B O 1
ATOM 5353 N N . GLY B 1 303 ? -6.457 -28.172 2.705 1 84.25 303 GLY B N 1
ATOM 5354 C CA . GLY B 1 303 ? -7.188 -28.094 3.959 1 84.25 303 GLY B CA 1
ATOM 5355 C C . GLY B 1 303 ? -6.652 -27.031 4.898 1 84.25 303 GLY B C 1
ATOM 5356 O O . GLY B 1 303 ? -7.297 -26.688 5.891 1 84.25 303 GLY B O 1
ATOM 5357 N N . ALA B 1 304 ? -5.535 -26.5 4.535 1 86.62 304 ALA B N 1
ATOM 5358 C CA . ALA B 1 304 ? -4.934 -25.453 5.359 1 86.62 304 ALA B CA 1
ATOM 5359 C C . ALA B 1 304 ? -5.684 -24.125 5.203 1 86.62 304 ALA B C 1
ATOM 5361 O O . ALA B 1 304 ? -5.719 -23.312 6.125 1 86.62 304 ALA B O 1
ATOM 5362 N N . VAL B 1 305 ? -6.27 -23.891 4.062 1 87.31 305 VAL B N 1
ATOM 5363 C CA . VAL B 1 305 ? -6.926 -22.609 3.754 1 87.31 305 VAL B CA 1
ATOM 5364 C C . VAL B 1 305 ? -8.43 -22.828 3.639 1 87.31 305 VAL B C 1
ATOM 5366 O O . VAL B 1 305 ? -8.883 -23.812 3.037 1 87.31 305 VAL B O 1
ATOM 5369 N N . ALA B 1 306 ? -9.125 -21.906 4.188 1 81.69 306 ALA B N 1
ATOM 5370 C CA . ALA B 1 306 ? -10.578 -21.953 4.078 1 81.69 306 ALA B CA 1
ATOM 5371 C C . ALA B 1 306 ? -11.047 -21.328 2.762 1 81.69 306 ALA B C 1
ATOM 5373 O O . ALA B 1 306 ? -10.969 -20.125 2.574 1 81.69 306 ALA B O 1
ATOM 5374 N N . ALA B 1 307 ? -11.547 -22.156 1.937 1 77.25 307 ALA B N 1
ATOM 5375 C CA . ALA B 1 307 ? -12.047 -21.703 0.64 1 77.25 307 ALA B CA 1
ATOM 5376 C C . ALA B 1 307 ? -13.391 -21 0.787 1 77.25 307 ALA B C 1
ATOM 5378 O O . ALA B 1 307 ? -14.203 -21.359 1.637 1 77.25 307 ALA B O 1
ATOM 5379 N N . VAL B 1 308 ? -13.547 -19.953 -0.031 1 78.62 308 VAL B N 1
ATOM 5380 C CA . VAL B 1 308 ? -14.859 -19.312 -0.115 1 78.62 308 VAL B CA 1
ATOM 5381 C C . VAL B 1 308 ? -15.852 -20.266 -0.779 1 78.62 308 VAL B C 1
ATOM 5383 O O . VAL B 1 308 ? -15.555 -20.859 -1.819 1 78.62 308 VAL B O 1
ATOM 5386 N N . PRO B 1 309 ? -16.953 -20.422 -0.104 1 72.88 309 PRO B N 1
ATOM 5387 C CA . PRO B 1 309 ? -17.922 -21.359 -0.669 1 72.88 309 PRO B CA 1
ATOM 5388 C C . PRO B 1 309 ? -18.406 -20.953 -2.057 1 72.88 309 PRO B C 1
ATOM 5390 O O . PRO B 1 309 ? -18.719 -19.781 -2.285 1 72.88 309 PRO B O 1
ATOM 5393 N N . SER B 1 310 ? -18.25 -21.75 -3.033 1 62.75 310 SER B N 1
ATOM 5394 C CA . SER B 1 310 ? -18.688 -21.484 -4.398 1 62.75 310 SER B CA 1
ATOM 5395 C C . SER B 1 310 ? -20.078 -22.047 -4.66 1 62.75 310 SER B C 1
ATOM 5397 O O . SER B 1 310 ? -20.75 -21.656 -5.613 1 62.75 310 SER B O 1
ATOM 5399 N N . ASN B 1 311 ? -20.375 -23.031 -4.047 1 60.62 311 ASN B N 1
ATOM 5400 C CA . ASN B 1 311 ? -21.672 -23.703 -4.164 1 60.62 311 ASN B CA 1
ATOM 5401 C C . ASN B 1 311 ? -22.141 -24.25 -2.818 1 60.62 311 ASN B C 1
ATOM 5403 O O . ASN B 1 311 ? -21.453 -24.094 -1.804 1 60.62 311 ASN B O 1
ATOM 5407 N N . SER B 1 312 ? -23.406 -24.719 -2.885 1 51.41 312 SER B N 1
ATOM 5408 C CA . SER B 1 312 ? -24.047 -25.203 -1.667 1 51.41 312 SER B CA 1
ATOM 5409 C C . SER B 1 312 ? -23.203 -26.25 -0.97 1 51.41 312 SER B C 1
ATOM 5411 O O . SER B 1 312 ? -23.188 -26.344 0.26 1 51.41 312 SER B O 1
ATOM 5413 N N . LYS B 1 313 ? -22.609 -26.938 -1.697 1 52.72 313 LYS B N 1
ATOM 5414 C CA . LYS B 1 313 ? -21.812 -28.016 -1.126 1 52.72 313 LYS B CA 1
ATOM 5415 C C . LYS B 1 313 ? -20.578 -27.469 -0.421 1 52.72 313 LYS B C 1
ATOM 5417 O O . LYS B 1 313 ? -20.172 -27.984 0.627 1 52.72 313 LYS B O 1
ATOM 5422 N N . ASP B 1 314 ? -20.047 -26.422 -1.052 1 58 314 ASP B N 1
ATOM 5423 C CA . ASP B 1 314 ? -18.906 -25.734 -0.447 1 58 314 ASP B CA 1
ATOM 5424 C C . ASP B 1 314 ? -19.297 -25.078 0.88 1 58 314 ASP B C 1
ATOM 5426 O O . ASP B 1 314 ? -18.5 -25.047 1.816 1 58 314 ASP B O 1
ATOM 5430 N N . GLN B 1 315 ? -20.531 -24.766 0.784 1 55.97 315 GLN B N 1
ATOM 5431 C CA . GLN B 1 315 ? -21.062 -24.141 1.991 1 55.97 315 GLN B CA 1
ATOM 5432 C C . GLN B 1 315 ? -21.141 -25.141 3.143 1 55.97 315 GLN B C 1
ATOM 5434 O O . GLN B 1 315 ? -20.812 -24.812 4.281 1 55.97 315 GLN B O 1
ATOM 5439 N N . ASP B 1 316 ? -21.484 -26.312 2.762 1 54.19 316 ASP B N 1
ATOM 5440 C CA . ASP B 1 316 ? -21.594 -27.375 3.766 1 54.19 316 ASP B CA 1
ATOM 5441 C C . ASP B 1 316 ? -20.234 -27.734 4.34 1 54.19 316 ASP B C 1
ATOM 5443 O O . ASP B 1 316 ? -20.094 -27.922 5.551 1 54.19 316 ASP B O 1
ATOM 5447 N N . ARG B 1 317 ? -19.312 -27.797 3.479 1 51.66 317 ARG B N 1
ATOM 5448 C CA . ARG B 1 317 ? -17.953 -28.094 3.926 1 51.66 317 ARG B CA 1
ATOM 5449 C C . ARG B 1 317 ? -17.422 -26.984 4.824 1 51.66 317 ARG B C 1
ATOM 5451 O O . ARG B 1 317 ? -16.797 -27.266 5.844 1 51.66 317 ARG B O 1
ATOM 5458 N N . ALA B 1 318 ? -17.703 -25.906 4.395 1 56.69 318 ALA B N 1
ATOM 5459 C CA . ALA B 1 318 ? -17.266 -24.75 5.168 1 56.69 318 ALA B CA 1
ATOM 5460 C C . ALA B 1 318 ? -17.891 -24.75 6.562 1 56.69 318 ALA B C 1
ATOM 5462 O O . ALA B 1 318 ? -17.219 -24.453 7.551 1 56.69 318 ALA B O 1
ATOM 5463 N N . GLN B 1 319 ? -19.172 -25.234 6.504 1 52.19 319 GLN B N 1
ATOM 5464 C CA . GLN B 1 319 ? -19.891 -25.281 7.773 1 52.19 319 GLN B CA 1
ATOM 5465 C C . GLN B 1 319 ? -19.297 -26.344 8.695 1 52.19 319 GLN B C 1
ATOM 5467 O O . GLN B 1 319 ? -19.25 -26.172 9.914 1 52.19 319 GLN B O 1
ATOM 5472 N N . ARG B 1 320 ? -18.922 -27.297 8.219 1 48.34 320 ARG B N 1
ATOM 5473 C CA . ARG B 1 320 ? -18.375 -28.391 9.008 1 48.34 320 ARG B CA 1
ATOM 5474 C C . ARG B 1 320 ? -17.016 -28.031 9.578 1 48.34 320 ARG B C 1
ATOM 5476 O O . ARG B 1 320 ? -16.688 -28.422 10.695 1 48.34 320 ARG B O 1
ATOM 5483 N N . VAL B 1 321 ? -16.234 -27.422 8.727 1 50.72 321 VAL B N 1
ATOM 5484 C CA . VAL B 1 321 ? -14.898 -27.016 9.164 1 50.72 321 VAL B CA 1
ATOM 5485 C C . VAL B 1 321 ? -15.023 -25.984 10.289 1 50.72 321 VAL B C 1
ATOM 5487 O O . VAL B 1 321 ? -14.234 -26.016 11.242 1 50.72 321 VAL B O 1
ATOM 5490 N N . MET B 1 322 ? -16.031 -25.094 10.078 1 52.16 322 MET B N 1
ATOM 5491 C CA . MET B 1 322 ? -16.312 -24.125 11.125 1 52.16 322 MET B CA 1
ATOM 5492 C C . MET B 1 322 ? -16.609 -24.812 12.453 1 52.16 322 MET B C 1
ATOM 5494 O O . MET B 1 322 ? -16.438 -24.234 13.523 1 52.16 322 MET B O 1
ATOM 5498 N N . GLN B 1 323 ? -17.062 -26.016 12.312 1 46.56 323 GLN B N 1
ATOM 5499 C CA . GLN B 1 323 ? -17.438 -26.75 13.516 1 46.56 323 GLN B CA 1
ATOM 5500 C C . GLN B 1 323 ? -16.203 -27.359 14.195 1 46.56 323 GLN B C 1
ATOM 5502 O O . GLN B 1 323 ? -16.25 -27.703 15.375 1 46.56 323 GLN B O 1
ATOM 5507 N N . THR B 1 324 ? -15.203 -27.5 13.492 1 48.09 324 THR B N 1
ATOM 5508 C CA . THR B 1 324 ? -14.016 -28.047 14.156 1 48.09 324 THR B CA 1
ATOM 5509 C C . THR B 1 324 ? -13.023 -26.938 14.477 1 48.09 324 THR B C 1
ATOM 5511 O O . THR B 1 324 ? -12.812 -26.031 13.664 1 48.09 324 THR B O 1
ATOM 5514 N N . ALA B 1 325 ? -12.727 -26.609 15.719 1 53.94 325 ALA B N 1
ATOM 5515 C CA . ALA B 1 325 ? -11.805 -25.641 16.297 1 53.94 325 ALA B CA 1
ATOM 5516 C C . ALA B 1 325 ? -10.445 -25.688 15.617 1 53.94 325 ALA B C 1
ATOM 5518 O O . ALA B 1 325 ? -9.406 -25.734 16.281 1 53.94 325 ALA B O 1
ATOM 5519 N N . GLN B 1 326 ? -10.43 -25.891 14.258 1 61.66 326 GLN B N 1
ATOM 5520 C CA . GLN B 1 326 ? -9.125 -25.984 13.617 1 61.66 326 GLN B CA 1
ATOM 5521 C C . GLN B 1 326 ? -8.695 -24.641 13.039 1 61.66 326 GLN B C 1
ATOM 5523 O O . GLN B 1 326 ? -9.516 -23.906 12.5 1 61.66 326 GLN B O 1
ATOM 5528 N N . LYS B 1 327 ? -7.453 -24.297 13.297 1 77.44 327 LYS B N 1
ATOM 5529 C CA . LYS B 1 327 ? -6.848 -23.094 12.742 1 77.44 327 LYS B CA 1
ATOM 5530 C C . LYS B 1 327 ? -6.719 -23.188 11.227 1 77.44 327 LYS B C 1
ATOM 5532 O O . LYS B 1 327 ? -6.254 -24.203 10.695 1 77.44 327 LYS B O 1
ATOM 5537 N N . GLN B 1 328 ? -7.414 -22.281 10.484 1 85.19 328 GLN B N 1
ATOM 5538 C CA . GLN B 1 328 ? -7.281 -22.203 9.039 1 85.19 328 GLN B CA 1
ATOM 5539 C C . GLN B 1 328 ? -6.801 -20.828 8.594 1 85.19 328 GLN B C 1
ATOM 5541 O O . GLN B 1 328 ? -6.906 -19.859 9.352 1 85.19 328 GLN B O 1
ATOM 5546 N N . TRP B 1 329 ? -6.23 -20.938 7.48 1 91.75 329 TRP B N 1
ATOM 5547 C CA . TRP B 1 329 ? -5.836 -19.688 6.844 1 91.75 329 TRP B CA 1
ATOM 5548 C C . TRP B 1 329 ? -6.934 -19.188 5.914 1 91.75 329 TRP B C 1
ATOM 5550 O O . TRP B 1 329 ? -7.621 -19.969 5.266 1 91.75 329 TRP B O 1
ATOM 5560 N N . VAL B 1 330 ? -7.105 -17.875 5.898 1 91.81 330 VAL B N 1
ATOM 5561 C CA . VAL B 1 330 ? -8.078 -17.25 5.004 1 91.81 330 VAL B CA 1
ATOM 5562 C C . VAL B 1 330 ? -7.41 -16.109 4.234 1 91.81 330 VAL B C 1
ATOM 5564 O O . VAL B 1 330 ? -6.598 -15.367 4.789 1 91.81 330 VAL B O 1
ATOM 5567 N N . VAL B 1 331 ? -7.738 -16.016 2.928 1 95.81 331 VAL B N 1
ATOM 5568 C CA . VAL B 1 331 ? -7.266 -14.867 2.158 1 95.81 331 VAL B CA 1
ATOM 5569 C C . VAL B 1 331 ? -8 -13.602 2.6 1 95.81 331 VAL B C 1
ATOM 5571 O O . VAL B 1 331 ? -9.219 -13.5 2.428 1 95.81 331 VAL B O 1
ATOM 5574 N N . THR B 1 332 ? -7.27 -12.586 3.111 1 94.44 332 THR B N 1
ATOM 5575 C CA . THR B 1 332 ? -7.914 -11.398 3.662 1 94.44 332 THR B CA 1
ATOM 5576 C C . THR B 1 332 ? -7.594 -10.164 2.82 1 94.44 332 THR B C 1
ATOM 5578 O O . THR B 1 332 ? -8.25 -9.133 2.945 1 94.44 332 THR B O 1
ATOM 5581 N N . ARG B 1 333 ? -6.566 -10.289 2.043 1 96.62 333 ARG B N 1
ATOM 5582 C CA . ARG B 1 333 ? -6.203 -9.219 1.125 1 96.62 333 ARG B CA 1
ATOM 5583 C C . ARG B 1 333 ? -5.812 -9.773 -0.241 1 96.62 333 ARG B C 1
ATOM 5585 O O . ARG B 1 333 ? -5.168 -10.82 -0.329 1 96.62 333 ARG B O 1
ATOM 5592 N N . TYR B 1 334 ? -6.188 -9.109 -1.187 1 97.06 334 TYR B N 1
ATOM 5593 C CA . TYR B 1 334 ? -5.73 -9.289 -2.561 1 97.06 334 TYR B CA 1
ATOM 5594 C C . TYR B 1 334 ? -5.66 -7.953 -3.291 1 97.06 334 TYR B C 1
ATOM 5596 O O . TYR B 1 334 ? -6.602 -7.156 -3.236 1 97.06 334 TYR B O 1
ATOM 5604 N N . GLY B 1 335 ? -4.566 -7.742 -3.906 1 96.62 335 GLY B N 1
ATOM 5605 C CA . GLY B 1 335 ? -4.418 -6.5 -4.648 1 96.62 335 GLY B CA 1
ATOM 5606 C C . GLY B 1 335 ? -3.457 -6.613 -5.816 1 96.62 335 GLY B C 1
ATOM 5607 O O . GLY B 1 335 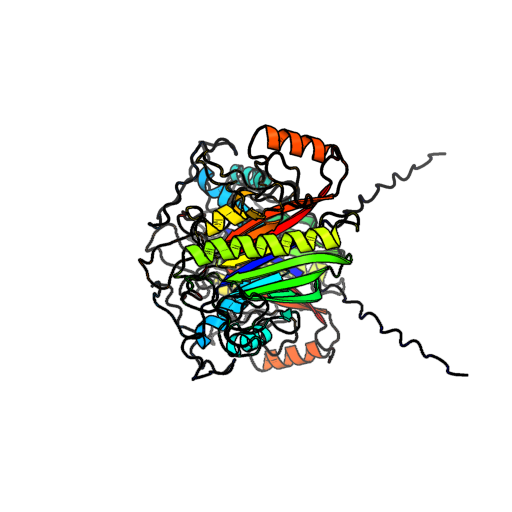? -2.551 -7.449 -5.801 1 96.62 335 GLY B O 1
ATOM 5608 N N . VAL B 1 336 ? -3.736 -5.859 -6.844 1 96.06 336 VAL B N 1
ATOM 5609 C CA . VAL B 1 336 ? -2.844 -5.648 -7.977 1 96.06 336 VAL B CA 1
ATOM 5610 C C . VAL B 1 336 ? -2.365 -4.199 -8 1 96.06 336 VAL B C 1
ATOM 5612 O O . VAL B 1 336 ? -3.162 -3.279 -8.203 1 96.06 336 VAL B O 1
ATOM 5615 N N . ILE B 1 337 ? -1.104 -4.059 -7.785 1 95.44 337 ILE B N 1
ATOM 5616 C CA . ILE B 1 337 ? -0.512 -2.762 -7.477 1 95.44 337 ILE B CA 1
ATOM 5617 C C . ILE B 1 337 ? -0.16 -2.033 -8.766 1 95.44 337 ILE B C 1
ATOM 5619 O O . ILE B 1 337 ? 0.422 -2.623 -9.68 1 95.44 337 ILE B O 1
ATOM 5623 N N . PRO B 1 338 ? -0.429 -0.722 -8.852 1 89.25 338 PRO B N 1
ATOM 5624 C CA . PRO B 1 338 ? -0.095 0.009 -10.078 1 89.25 338 PRO B CA 1
ATOM 5625 C C . PRO B 1 338 ? 1.389 -0.072 -10.43 1 89.25 338 PRO B C 1
ATOM 5627 O O . PRO B 1 338 ? 2.24 -0.04 -9.531 1 89.25 338 PRO B O 1
ATOM 5630 N N . ASN B 1 339 ? 1.692 -0.168 -11.711 1 89.56 339 ASN B N 1
ATOM 5631 C CA . ASN B 1 339 ? 3.08 -0.224 -12.156 1 89.56 339 ASN B CA 1
ATOM 5632 C C . ASN B 1 339 ? 3.523 1.098 -12.773 1 89.56 339 ASN B C 1
ATOM 5634 O O . ASN B 1 339 ? 4.543 1.153 -13.469 1 89.56 339 ASN B O 1
ATOM 5638 N N . ARG B 1 340 ? 2.688 2.037 -12.648 1 84 340 ARG B N 1
ATOM 5639 C CA . ARG B 1 340 ? 3 3.41 -13.031 1 84 340 ARG B CA 1
ATOM 5640 C C . ARG B 1 340 ? 2.441 4.402 -12.008 1 84 340 ARG B C 1
ATOM 5642 O O . ARG B 1 340 ? 1.314 4.242 -11.539 1 84 340 ARG B O 1
ATOM 5649 N N . PHE B 1 341 ? 3.285 5.359 -11.609 1 70 341 PHE B N 1
ATOM 5650 C CA . PHE B 1 341 ? 2.826 6.453 -10.766 1 70 341 PHE B CA 1
ATOM 5651 C C . PHE B 1 341 ? 2.883 7.777 -11.516 1 70 341 PHE B C 1
ATOM 5653 O O . PHE B 1 341 ? 3.506 7.871 -12.57 1 70 341 PHE B O 1
ATOM 5660 N N . GLU B 1 342 ? 1.979 8.773 -11.07 1 60.03 342 GLU B N 1
ATOM 5661 C CA . GLU B 1 342 ? 1.851 10.055 -11.766 1 60.03 342 GLU B CA 1
ATOM 5662 C C . GLU B 1 342 ? 3.219 10.656 -12.07 1 60.03 342 GLU B C 1
ATOM 5664 O O . GLU B 1 342 ? 4.09 10.703 -11.195 1 60.03 342 GLU B O 1
ATOM 5669 N N . GLY B 1 343 ? 3.283 11.102 -13.312 1 57.97 343 GLY B N 1
ATOM 5670 C CA . GLY B 1 343 ? 4.484 11.648 -13.93 1 57.97 343 GLY B CA 1
ATOM 5671 C C . GLY B 1 343 ? 5.512 10.594 -14.281 1 57.97 343 GLY B C 1
ATOM 5672 O O . GLY B 1 343 ? 6.617 10.914 -14.719 1 57.97 343 GLY B O 1
ATOM 5673 N N . GLY B 1 344 ? 4.91 9.383 -14.055 1 72.5 344 GLY B N 1
ATOM 5674 C CA . GLY B 1 344 ? 6.02 8.445 -14.102 1 72.5 344 GLY B CA 1
ATOM 5675 C C . GLY B 1 344 ? 5.941 7.488 -15.273 1 72.5 344 GLY B C 1
ATOM 5676 O O . GLY B 1 344 ? 5.273 7.77 -16.266 1 72.5 344 GLY B O 1
ATOM 5677 N N . PHE B 1 345 ? 6.762 6.688 -15.484 1 80.88 345 PHE B N 1
ATOM 5678 C CA . PHE B 1 345 ? 6.984 5.617 -16.453 1 80.88 345 PHE B CA 1
ATOM 5679 C C . PHE B 1 345 ? 6.645 4.262 -15.836 1 80.88 345 PHE B C 1
ATOM 5681 O O . PHE B 1 345 ? 6.512 4.137 -14.617 1 80.88 345 PHE B O 1
ATOM 5688 N N . LEU B 1 346 ? 6.309 3.357 -16.766 1 90.38 346 LEU B N 1
ATOM 5689 C CA . LEU B 1 346 ? 6.02 1.988 -16.359 1 90.38 346 LEU B CA 1
ATOM 5690 C C . LEU B 1 346 ? 7.277 1.295 -15.852 1 90.38 346 LEU B C 1
ATOM 5692 O O . LEU B 1 346 ? 8.289 1.24 -16.547 1 90.38 346 LEU B O 1
ATOM 5696 N N . VAL B 1 347 ? 7.176 0.759 -14.656 1 93.56 347 VAL B N 1
ATOM 5697 C CA . VAL B 1 347 ? 8.352 0.103 -14.086 1 93.56 347 VAL B CA 1
ATOM 5698 C C . VAL B 1 347 ? 8.461 -1.321 -14.625 1 93.56 347 VAL B C 1
ATOM 5700 O O . VAL B 1 347 ? 9.508 -1.956 -14.516 1 93.56 347 VAL B O 1
ATOM 5703 N N . SER B 1 348 ? 7.406 -1.886 -15.133 1 96.81 348 SER B N 1
ATOM 5704 C CA . SER B 1 348 ? 7.309 -3.193 -15.781 1 96.81 348 SER B CA 1
ATOM 5705 C C . SER B 1 348 ? 6.066 -3.289 -16.656 1 96.81 348 SER B C 1
ATOM 5707 O O . SER B 1 348 ? 5.145 -2.482 -16.516 1 96.81 348 SER B O 1
ATOM 5709 N N . ASP B 1 349 ? 6.086 -4.203 -17.547 1 96.81 349 ASP B N 1
ATOM 5710 C CA . ASP B 1 349 ? 4.891 -4.469 -18.344 1 96.81 349 ASP B CA 1
ATOM 5711 C C . ASP B 1 349 ? 3.908 -5.355 -17.578 1 96.81 349 ASP B C 1
ATOM 5713 O O . ASP B 1 349 ? 2.877 -5.758 -18.125 1 96.81 349 ASP B O 1
ATOM 5717 N N . HIS B 1 350 ? 4.215 -5.738 -16.406 1 98.12 350 HIS B N 1
ATOM 5718 C CA . HIS B 1 350 ? 3.336 -6.434 -15.469 1 98.12 350 HIS B CA 1
ATOM 5719 C C . HIS B 1 350 ? 3.189 -5.66 -14.164 1 98.12 350 HIS B C 1
ATOM 5721 O O . HIS B 1 350 ? 4.043 -4.836 -13.828 1 98.12 350 HIS B O 1
ATOM 5727 N N . ARG B 1 351 ? 2.115 -5.906 -13.492 1 96.75 351 ARG B N 1
ATOM 5728 C CA . ARG B 1 351 ? 1.873 -5.355 -12.164 1 96.75 351 ARG B CA 1
ATOM 5729 C C . ARG B 1 351 ? 2.168 -6.387 -11.078 1 96.75 351 ARG B C 1
ATOM 5731 O O . ARG B 1 351 ? 2 -7.59 -11.297 1 96.75 351 ARG B O 1
ATOM 5738 N N . MET B 1 352 ? 2.625 -5.879 -9.93 1 98.44 352 MET B N 1
ATOM 5739 C CA . MET B 1 352 ? 2.803 -6.738 -8.758 1 98.44 352 MET B CA 1
ATOM 5740 C C . MET B 1 352 ? 1.458 -7.211 -8.219 1 98.44 352 MET B C 1
ATOM 5742 O O . MET B 1 352 ? 0.532 -6.414 -8.062 1 98.44 352 MET B O 1
ATOM 5746 N N . VAL B 1 353 ? 1.332 -8.484 -8.023 1 98.81 353 VAL B N 1
ATOM 5747 C CA . VAL B 1 353 ? 0.154 -9.086 -7.406 1 98.81 353 VAL B CA 1
ATOM 5748 C C . VAL B 1 353 ? 0.459 -9.445 -5.957 1 98.81 353 VAL B C 1
ATOM 5750 O O . VAL B 1 353 ? 1.498 -10.047 -5.664 1 98.81 353 VAL B O 1
ATOM 5753 N N . VAL B 1 354 ? -0.453 -9.055 -5.027 1 98.81 354 VAL B N 1
ATOM 5754 C CA . VAL B 1 354 ? -0.225 -9.242 -3.6 1 98.81 354 VAL B CA 1
ATOM 5755 C C . VAL B 1 354 ? -1.434 -9.93 -2.971 1 98.81 354 VAL B C 1
ATOM 5757 O O . VAL B 1 354 ? -2.578 -9.578 -3.266 1 98.81 354 VAL B O 1
ATOM 5760 N N . ALA B 1 355 ? -1.202 -10.922 -2.105 1 98.69 355 ALA B N 1
ATOM 5761 C CA . ALA B 1 355 ? -2.242 -11.555 -1.295 1 98.69 355 ALA B CA 1
ATOM 5762 C C . ALA B 1 355 ? -1.761 -11.773 0.136 1 98.69 355 ALA B C 1
ATOM 5764 O O . ALA B 1 355 ? -0.608 -12.156 0.358 1 98.69 355 ALA B O 1
ATOM 5765 N N . THR B 1 356 ? -2.652 -11.523 1.062 1 97.69 356 THR B N 1
ATOM 5766 C CA . THR B 1 356 ? -2.385 -11.805 2.467 1 97.69 356 THR B CA 1
ATOM 5767 C C . THR B 1 356 ? -3.307 -12.914 2.979 1 97.69 356 THR B C 1
ATOM 5769 O O . THR B 1 356 ? -4.508 -12.898 2.709 1 97.69 356 THR B O 1
ATOM 5772 N N . VAL B 1 357 ? -2.715 -13.891 3.658 1 96.12 357 VAL B N 1
ATOM 5773 C CA . VAL B 1 357 ? -3.494 -14.891 4.375 1 96.12 357 VAL B CA 1
ATOM 5774 C C . VAL B 1 357 ? -3.344 -14.68 5.879 1 96.12 357 VAL B C 1
ATOM 5776 O O . VAL B 1 357 ? -2.264 -14.328 6.359 1 96.12 357 VAL B O 1
ATOM 5779 N N . ARG B 1 358 ? -4.434 -14.867 6.5 1 92.69 358 ARG B N 1
ATOM 5780 C CA . ARG B 1 358 ? -4.492 -14.719 7.953 1 92.69 358 ARG B CA 1
ATOM 5781 C C . ARG B 1 358 ? -4.984 -16 8.617 1 92.69 358 ARG B C 1
ATOM 5783 O O . ARG B 1 358 ? -5.914 -16.641 8.125 1 92.69 358 ARG B O 1
ATOM 5790 N N . GLN B 1 359 ? -4.297 -16.312 9.703 1 88.06 359 GLN B N 1
ATOM 5791 C CA . GLN B 1 359 ? -4.75 -17.484 10.453 1 88.06 359 GLN B CA 1
ATOM 5792 C C . GLN B 1 359 ? -5.941 -17.125 11.344 1 88.06 359 GLN B C 1
ATOM 5794 O O . GLN B 1 359 ? -5.918 -16.125 12.047 1 88.06 359 GLN B O 1
ATOM 5799 N N . THR B 1 360 ? -7.012 -17.797 11.219 1 80.12 360 THR B N 1
ATOM 5800 C CA . THR B 1 360 ? -8.211 -17.562 12.016 1 80.12 360 THR B CA 1
ATOM 5801 C C . THR B 1 360 ? -8.695 -18.844 12.656 1 80.12 360 THR B C 1
ATOM 5803 O O . THR B 1 360 ? -8.344 -19.953 12.219 1 80.12 360 THR B O 1
ATOM 5806 N N . LEU B 1 361 ? -9.312 -18.672 13.875 1 65.25 361 LEU B N 1
ATOM 5807 C CA . LEU B 1 361 ? -9.992 -19.812 14.469 1 65.25 361 LEU B CA 1
ATOM 5808 C C . LEU B 1 361 ? -11.383 -20 13.852 1 65.25 361 LEU B C 1
ATOM 5810 O O . LEU B 1 361 ? -12.172 -19.047 13.812 1 65.25 361 LEU B O 1
ATOM 5814 N N . VAL B 1 362 ? -11.508 -20.797 12.961 1 51.22 362 VAL B N 1
ATOM 5815 C CA . VAL B 1 362 ? -12.805 -21.078 12.352 1 51.22 362 VAL B CA 1
ATOM 5816 C C . VAL B 1 362 ? -13.633 -21.953 13.289 1 51.22 362 VAL B C 1
ATOM 5818 O O . VAL B 1 362 ? -13.133 -22.938 13.836 1 51.22 362 VAL B O 1
ATOM 5821 N N . GLY B 1 363 ? -14.938 -21.328 13.977 1 48.75 363 GLY B N 1
ATOM 5822 C CA . GLY B 1 363 ? -15.914 -22 14.812 1 48.75 363 GLY B CA 1
ATOM 5823 C C . GLY B 1 363 ? -16.125 -21.328 16.156 1 48.75 363 GLY B C 1
ATOM 5824 O O . GLY B 1 363 ? -16.938 -21.781 16.953 1 48.75 363 GLY B O 1
ATOM 5825 N N . SER B 1 364 ? -15.148 -20.531 16.625 1 40.38 364 SER B N 1
ATOM 5826 C CA . SER B 1 364 ? -15.508 -20.062 17.969 1 40.38 364 SER B CA 1
ATOM 5827 C C . SER B 1 364 ? -16.547 -18.953 17.906 1 40.38 364 SER B C 1
ATOM 5829 O O . SER B 1 364 ? -16.359 -17.953 17.203 1 40.38 364 SER B O 1
ATOM 5831 N N . PRO B 1 365 ? -17.781 -19.375 18.141 1 37.75 365 PRO B N 1
ATOM 5832 C CA . PRO B 1 365 ? -18.766 -18.312 18.359 1 37.75 365 PRO B CA 1
ATOM 5833 C C . PRO B 1 365 ? -18.219 -17.188 19.25 1 37.75 365 PRO B C 1
ATOM 5835 O O . PRO B 1 365 ? -17.438 -17.453 20.156 1 37.75 365 PRO B O 1
ATOM 5838 N N . GLU B 1 366 ? -17.891 -16.031 18.656 1 32.84 366 GLU B N 1
ATOM 5839 C CA . GLU B 1 366 ? -17.781 -15.008 19.688 1 32.84 366 GLU B CA 1
ATOM 5840 C C . GLU B 1 366 ? -18.984 -15.008 20.625 1 32.84 366 GLU B C 1
ATOM 5842 O O . GLU B 1 366 ? -20.109 -15.266 20.188 1 32.84 366 GLU B O 1
#

Secondary structure (DSSP, 8-state):
------------------EEEEEEEE----TTTTS---TT-S-S------TTSPPPSPPPHHHHHHHHHHHHHHH--SEEEEESB-HHHHHHHHHHH-TTEEEE--BTTTSSSSS-B--EEEETTTEEEEEEEEEESSSSTTSTT---TT-SS--EEEEEEEEETTT--EEEEEEEE--SS-HHHHHHHHHHHHHHHHHHHHHHGGGSSPPEEEEEEE-S--TTSHHHHHHHTTTT---S------S---EEETTTS---TTSS---SS--SS-EESTT-SB--SSTTPPPB--EEEEEE-SSSB-PPP-SHHHHHHHHHHHHTT-EEEEEEEEEEE-SB-TT--BS-SBPEEEEEEEEEESS---/------------------EEEEEEEE----TTTTS---TT-S-S------TTS---SPPPHHHHHHHHHHHHHHH--SEEEEESB-HHHHHHHHHHH-TTEEEE--BTTTSSSSS-B--EEEETTTEEEEEEEEEESSSSTTSTT---TT-SS--EEEEEEEEETTT--EEEEEEEE--SS-HHHHHHHHHHHHHHHHHHHHHHGGGSSPPEEEEEEE-S--TTSHHHHHHHTTTT---S------S---EEETTTS---TTSS---SS--SS-EESTT-SB--SSTTPPPB--EEEEEE-SSSB-PPP-SHHHHHHHHHHHHTT-EEEEEEEEEEE-S--TT---S-SBPEEEEEEEEEESS---

Nearest PDB structures (foldseek):
  3g6s-assembly1_A  TM=9.207E-01  e=1.071E-25  Phocaeicola vulgatus ATCC 8482
  3mpr-assembly1_B  TM=8.746E-01  e=4.446E-26  Bacteroides thetaiotaomicron
  3mpr-assembly2_C  TM=8.720E-01  e=3.127E-26  Bacteroides thetaiotaomicron
  3mpr-assembly1_A  TM=8.652E-01  e=2.435E-25  Bacteroides thetaiotaomicron
  3mpr-assembly2_D  TM=8.414E-01  e=6.703E-26  Bacteroides thetaiotaomicron

InterPro domains:
  IPR005135 Endonuclease/exonuclease/phosphatase [PF03372] (61-350)
  IPR036691 Endonuclease/exonuclease/phosphatase superfamily [G3DSA:3.60.10.10] (15-361)
  IPR036691 Endonuclease/exonuclease/phosphatase superfamily [SSF56219] (6-360)
  IPR050410 CCR4/nocturin mRNA turnover and transcription [PTHR12121] (18-358)

pLDDT: mean 85.41, std 18.71, range [26.44, 99.0]

Solvent-accessible surface area (backbone atoms only — not comparable to full-atom values): 38417 Å² total; per-residue (Å²): 135,84,80,78,77,74,76,73,70,71,70,72,73,75,70,79,67,55,67,48,32,40,29,17,32,44,50,54,55,52,88,54,66,90,65,76,64,58,88,91,61,61,62,87,58,59,73,78,57,39,74,86,46,87,51,67,45,83,67,58,46,74,72,23,51,59,63,44,43,33,51,51,58,71,69,54,48,42,31,36,22,36,23,43,32,31,55,70,51,50,54,50,48,52,59,63,47,26,84,48,43,49,75,51,73,43,8,31,51,59,56,48,66,42,53,47,16,30,30,40,37,32,29,55,85,45,40,41,83,74,47,77,46,74,39,23,46,34,92,48,30,85,40,64,38,33,60,11,87,57,31,80,48,53,27,38,36,33,38,37,35,32,26,31,59,88,74,60,48,64,35,32,44,32,16,28,44,43,37,83,73,10,67,64,26,23,32,50,37,28,52,52,50,42,52,54,49,44,53,49,48,67,68,48,39,81,76,72,54,48,58,45,37,34,41,25,25,39,42,64,26,37,82,88,32,58,25,37,27,61,37,33,65,46,69,87,46,85,68,78,82,63,75,90,67,77,102,62,67,36,35,42,50,38,84,77,33,50,46,24,59,84,37,100,56,94,63,76,63,35,27,74,61,77,32,56,22,65,80,38,27,30,40,47,46,46,91,79,43,76,65,36,50,28,61,41,54,28,35,40,56,55,69,24,45,56,69,59,60,83,45,75,66,39,42,49,50,48,51,52,49,28,67,39,83,45,75,24,28,32,32,45,40,33,33,19,45,78,37,55,38,70,17,34,53,44,41,26,38,28,27,40,34,39,36,28,34,33,50,39,73,34,50,70,76,126,135,85,80,75,77,76,76,73,71,71,72,73,73,75,70,79,68,54,69,48,31,43,28,15,32,45,51,54,54,52,89,53,66,88,65,77,64,59,87,90,62,62,61,86,60,60,74,76,56,39,73,85,46,85,51,67,46,82,67,58,46,73,72,24,50,59,63,44,43,33,50,50,56,71,69,54,48,43,33,35,22,36,24,42,33,31,55,70,50,50,54,50,48,51,59,62,46,27,84,49,42,50,74,51,74,44,8,31,50,60,57,48,65,42,53,47,18,31,31,40,37,32,29,54,85,45,38,42,83,73,47,76,46,73,39,24,47,33,93,49,30,85,39,64,39,34,61,11,87,58,32,81,49,53,28,38,36,33,38,37,34,31,27,30,60,88,74,61,47,65,36,33,44,31,16,28,41,43,36,82,73,10,67,63,27,22,33,50,37,29,51,51,49,42,53,53,50,45,52,48,47,66,69,49,39,81,75,72,54,48,60,45,37,34,41,24,24,40,42,64,26,37,82,89,34,57,25,36,27,60,36,32,65,44,68,87,45,85,68,78,83,62,73,90,66,76,101,60,66,36,33,41,49,40,85,75,31,50,47,24,59,82,37,100,54,94,64,74,64,34,27,75,62,78,33,57,22,65,79,36,27,30,40,47,44,47,90,79,42,76,66,35,51,27,59,41,55,28,35,39,56,56,67,24,46,56,70,60,58,83,44,74,65,38,42,50,52,48,52,54,49,27,66,39,83,46,75,26,28,33,34,45,40,35,34,18,43,78,39,56,37,72,15,32,53,45,41,27,37,28,26,41,34,39,37,28,34,33,52,39,72,34,51,69,75,126

Organism: NCBI:txid1423351

Sequence (732 aa):
MYDGMQLRISCSNSTSVMELTIASFNIRYDTQAFNIVPIGSEGDIIPQVNVSNVEWGERPWYQRRGPLADQVLWESPSVIGFQEVLWNQIGDLAELLGEGWDWTGVCRNDGKRQGEAVPIFWRKDIATLQNVEHFWLSNTPEKPGSIGWDAGQTRMATLAEFKTVESDLPFYVLNTHYDERGLQARTESSKLILKHVNRLVDRVSPSGSAPLIFLVGDLNSPDTEDGYRSLTRWRYVADETRPQQDEHTFFLDSRHELHTRVSNFNAARLLGARYGDWPATFTGFGEHDHRNVIDVVLVADTGAVAAVPSNSKDQDRAQRVMQTAQKQWVVTRYGVIPNRFEGGFLVSDHRMVVATVRQTLVGSPEMYDGMQLRISCSNSTSVMELTIASFNIRYDTQAFNIVPIGSEGDIIPQVNVSNVEWGERPWYQRRGPLADQVLWESPSVIGFQEVLWNQIGDLAELLGEGWDWTGVCRNDGKRQGEAVPIFWRKDIATLQNVEHFWLSNTPEKPGSIGWDAGQTRMATLAEFKTVESDLPFYVLNTHYDERGLQARTESSKLILKHVNRLVDRVSPSGSAPLIFLVGDLNSPDTEDGYRSLTRWRYVADETRPQQDEHTFFLDSRHELHTRVSNFNAARLLGARYGDWPATFTGFGEHDHRNVIDVVLVADTGAVAAVPSNSKDQDRAQRVMQTAQKQWVVTRYGVIPNRFEGGFLVSDHRMVVATVRQTLVGSPE

Foldseek 3Di:
DPPPPPPPPPPPPPPPWDKAKEKEEAQAAFPVVVDDDDPPRPPPPPPQQDLVDADFDDDGQNNLLQVVLVVCVVVVGQKYKYWNYAQVNVVSSDVNVDDQKDKDWAAQQARHHDHIIGMMMGGPQFKDWDDKDKFWLAPGGVGGRDDHDPAPGTWIKMKTWIATPVPRAIAIEIETEFGLPDQVSLLSSLVVVQVVVQVVQVVCCVVPAQHKYKYWYFSNDALVGNSNCSQAQVLPPPDPPRDPDPPGKHKDFLQQQADAPVHPDDDPPFHHHAAEPQQFQFAARDPPDDGGDGTTIIIIPRVQAQGDQPDPVSVVVLVVLLQDQDKHKGWRHWYWHDQADRSGGGSRSGTMIMIMIIIDRRNDDD/DPPPPPPPPPPPPPVPWDKAKEKEEAQAAFPVPVDDDDQPRLPPPPPQQDLPDADFDDDGQNNLLQVVLVVCVVVVGQKYKYWNYAQVNVVSSDVNVDDQKDKDWAAQQARHHDHIIGMMMGGPQFKDWDDKDKFWLAPGGVGGRDDHDPAPGTWIKMKTWIATPPPRAIAIEIETEFGLPDQVSLLSSLVVVQVVVQVVQVVCCVVPAQHKYKYWYFSNDALVGNSNCSQAQVLPPPDPPRDPDPPGKHKDFLQQQADAPVHPDDDPPFHHHAAEPQQFQFAARDPPDDGGDGTTIIIIPRVQAQGDQPDPVSVVVLVVLLQDQDKHKGWRHWYWHDQADRSGGGSRSGTMIMIMIIIDRRHDDD

Radius of gyration: 26.8 Å; Cα contacts (8 Å, |Δi|>4): 1718; chains: 2; bounding box: 68×74×83 Å